Protein AF-0000000067797947 (afdb_homodimer)

Radius of gyration: 22.45 Å; Cα contacts (8 Å, |Δi|>4): 1164; chains: 2; bounding box: 56×63×58 Å

InterPro domains:
  IPR006282 Thiamin pyrophosphokinase [TIGR01378] (25-239)
  IPR006282 Thiamin pyrophosphokinase [cd07995] (25-241)
  IPR007371 Thiamin pyrophosphokinase, catalytic domain [PF04263] (38-156)
  IPR007373 Thiamin pyrophosphokinase, thiamin-binding domain [PF04265] (174-237)
  IPR007373 Thiamin pyrophosphokinase, thiamin-binding domain [SM00983] (170-236)
  IPR016966 Thiamin pyrophosphokinase, eukaryotic [PIRSF031057] (11-246)
  IPR036371 Thiamin pyrophosphokinase, thiamin-binding domain superfamily [SSF63862] (163-245)
  IPR036759 Thiamin pyrophosphokinase, catalytic domain superfamily [G3DSA:3.40.50.10240] (21-244)
  IPR036759 Thiamin pyrophosphokinase, catalytic domain superfamily [SSF63999] (16-157)

Organism: Yarrowia lipolytica (strain CLIB 122 / E 150) (NCBI:txid284591)

Solvent-accessible surface area (backbone atoms only — not comparable to full-atom values): 25705 Å² total; per-residue (Å²): 133,78,65,48,79,44,57,86,54,57,49,49,86,77,58,72,78,58,79,32,84,32,24,28,30,36,31,29,70,36,80,67,81,48,63,67,63,47,50,34,44,54,69,40,23,67,40,36,34,20,18,26,27,8,45,48,27,53,53,66,61,35,88,44,67,74,53,39,68,74,63,65,48,61,32,35,26,19,64,52,83,62,36,49,65,69,58,52,51,52,42,46,75,69,70,32,44,73,46,83,41,76,63,81,89,51,52,38,68,53,49,34,52,51,49,46,42,72,76,63,62,48,53,32,35,41,28,42,40,36,47,46,71,43,61,35,55,25,50,48,46,55,36,45,43,49,58,29,52,76,69,73,38,51,52,36,37,22,46,91,35,25,44,32,35,67,44,62,47,72,30,48,30,37,36,47,39,54,68,88,59,28,39,44,43,29,18,52,40,39,57,56,15,72,46,40,35,30,42,42,38,40,70,77,54,41,69,75,34,72,28,21,59,88,76,40,70,50,48,78,35,34,56,73,41,55,43,33,39,40,34,23,76,50,56,32,39,38,30,37,28,45,48,75,72,70,66,75,78,108,133,80,63,47,79,44,59,86,52,58,50,50,86,76,59,71,78,58,80,33,83,32,25,28,30,36,31,28,70,35,81,66,82,50,63,67,62,48,52,33,45,55,68,39,22,67,39,35,35,19,17,26,27,9,45,47,26,53,54,66,60,34,88,44,69,71,54,40,68,75,63,65,47,60,32,35,27,19,64,51,85,62,33,49,66,69,56,52,50,53,43,46,75,69,71,33,45,73,46,84,42,77,63,82,87,52,53,40,66,54,49,35,51,52,48,45,43,71,76,62,62,48,53,32,36,40,30,42,40,36,47,47,71,44,60,35,55,25,49,48,46,55,36,46,44,49,58,30,54,76,69,74,38,52,52,38,36,22,44,91,36,25,43,34,34,65,45,62,46,72,29,47,29,38,35,48,40,52,67,89,59,29,40,46,43,30,18,50,41,39,57,57,15,73,48,42,36,29,42,43,40,42,71,78,56,42,68,75,34,73,28,20,60,88,77,40,73,49,47,77,35,33,56,75,42,56,42,34,40,40,34,22,75,49,56,31,39,38,32,36,28,45,46,76,72,71,67,75,80,108

Nearest PDB structures (foldseek):
  2f17-assembly1_A  TM=8.885E-01  e=1.371E-27  Mus musculus
  3lm8-assembly5_C  TM=8.266E-01  e=1.394E-15  Bacillus subtilis
  3lm8-assembly1_A  TM=8.297E-01  e=3.685E-15  Bacillus subtilis
  3lm8-assembly6_D  TM=7.910E-01  e=1.035E-14  Bacillus subtilis
  2omk-assembly1_A  TM=8.135E-01  e=1.403E-14  Bacteroides thetaiotaomicron VPI-5482

pLDDT: mean 90.97, std 12.45, range [23.19, 98.88]

Secondary structure (DSSP, 8-state):
---EEE-TTTTSTT-TTS-GGGEEEEE-SS----HHHHHHHHHH-SEEEEETTHHHHHHHH--SHHHHHHT--SEEEE-SSSS-HHHHHHHHHTT-EEEE---SSS-HHHHHHHHHHHHH--SEEEEET-SSSSHHHHHHHHHHHHHHHHTT-EEEEE-SSEEEEEPPTTSPEEEE--TTTEEEEEEEE-TTSSEEEEEESBTT--SSEEE-TTS--EEEEEB-SSEEEEE-SS--EEEEEE---GGGG-/---EEE-TTTTSTT-TTS-GGGEEEEE-SS----HHHHHHHHHH-SEEEEETTHHHHHHHH--SHHHHHHT--SEEEE-SSSS-HHHHHHHHHTT-EEEE---SSS-HHHHHHHHHHHHH--SEEEEET-SSSSHHHHHHHHHHHHHHHHTT-EEEEE-SSEEEEEEPTTSPEEEE--TTTEEEEEEEE-TTSSEEEEEESBTT--SSEEE-TTS--EEEEEB-SSEEEEE-SS-EEEEEEE---GGGG-

Structure (mmCIF, N/CA/C/O backbone):
data_AF-0000000067797947-model_v1
#
loop_
_entity.id
_entity.type
_entity.pdbx_description
1 polymer 'Thiamine pyrophosphokinase'
#
loop_
_atom_site.group_PDB
_atom_site.id
_atom_site.type_symbol
_atom_site.label_atom_id
_atom_site.label_alt_id
_atom_site.label_comp_id
_atom_site.label_asym_id
_atom_site.label_entity_id
_atom_site.label_seq_id
_atom_site.pdbx_PDB_ins_code
_atom_site.Cartn_x
_atom_site.Cartn_y
_atom_site.Cartn_z
_atom_site.occupancy
_atom_site.B_iso_or_equiv
_atom_site.auth_seq_id
_atom_site.auth_comp_id
_atom_site.auth_asym_id
_atom_site.auth_atom_id
_atom_site.pdbx_PDB_model_num
ATOM 1 N N . MET A 1 1 ? -27.875 20.859 6.512 1 62.22 1 MET A N 1
ATOM 2 C CA . MET A 1 1 ? -27.359 19.5 6.578 1 62.22 1 MET A CA 1
ATOM 3 C C . MET A 1 1 ? -25.844 19.5 6.801 1 62.22 1 MET A C 1
ATOM 5 O O . MET A 1 1 ? -25.141 20.312 6.223 1 62.22 1 MET A O 1
ATOM 9 N N . THR A 1 2 ? -25.312 18.828 7.863 1 89.94 2 THR A N 1
ATOM 10 C CA . THR A 1 2 ? -23.906 18.844 8.273 1 89.94 2 THR A CA 1
ATOM 11 C C . THR A 1 2 ? -23.062 18 7.336 1 89.94 2 THR A C 1
ATOM 13 O O . THR A 1 2 ? -23.406 16.859 7.039 1 89.94 2 THR A O 1
ATOM 16 N N . TYR A 1 3 ? -22.312 18.625 6.438 1 94 3 TYR A N 1
ATOM 17 C CA . TYR A 1 3 ? -21.391 17.938 5.547 1 94 3 TYR A CA 1
ATOM 18 C C . TYR A 1 3 ? -19.938 18.188 5.945 1 94 3 TYR A C 1
ATOM 20 O O . TYR A 1 3 ? -19.656 19.094 6.738 1 94 3 TYR A O 1
ATOM 28 N N . VAL A 1 4 ? -19.062 17.297 5.566 1 95.06 4 VAL A N 1
ATOM 29 C CA . VAL A 1 4 ? -17.625 17.453 5.746 1 95.06 4 VAL A CA 1
ATOM 30 C C . VAL A 1 4 ? -16.953 17.672 4.391 1 95.06 4 VAL A C 1
ATOM 32 O O . VAL A 1 4 ? -17.297 17.016 3.408 1 95.06 4 VAL A O 1
ATOM 35 N N . THR A 1 5 ? -16.031 18.609 4.316 1 95.5 5 THR A N 1
ATOM 36 C CA . THR A 1 5 ? -15.359 18.906 3.061 1 95.5 5 THR A CA 1
ATOM 37 C C . THR A 1 5 ? -13.883 18.531 3.139 1 95.5 5 THR A C 1
ATOM 39 O O . THR A 1 5 ? -13.227 18.781 4.148 1 95.5 5 THR A O 1
ATOM 42 N N . PHE A 1 6 ? -13.406 17.953 2.1 1 95.56 6 PHE A N 1
ATOM 43 C CA . PHE A 1 6 ? -11.992 17.594 1.953 1 95.56 6 PHE A CA 1
ATOM 44 C C . PHE A 1 6 ? -11.391 18.281 0.735 1 95.56 6 PHE A C 1
ATOM 46 O O . PHE A 1 6 ? -12.039 18.406 -0.306 1 95.56 6 PHE A O 1
ATOM 53 N N . SER A 1 7 ? -10.148 18.734 0.861 1 93.69 7 SER A N 1
ATOM 54 C CA . SER A 1 7 ? -9.406 19.344 -0.24 1 93.69 7 SER A CA 1
ATOM 55 C C . SER A 1 7 ? -8.031 18.719 -0.386 1 93.69 7 SER A C 1
ATOM 57 O O . SER A 1 7 ? -7.012 19.375 -0.156 1 93.69 7 SER A O 1
ATOM 59 N N . PRO A 1 8 ? -7.957 17.484 -0.906 1 94.5 8 PRO A N 1
ATOM 60 C CA . PRO A 1 8 ? -6.691 16.75 -0.942 1 94.5 8 PRO A CA 1
ATOM 61 C C . PRO A 1 8 ? -5.668 17.375 -1.887 1 94.5 8 PRO A C 1
ATOM 63 O O . PRO A 1 8 ? -4.477 17.078 -1.792 1 94.5 8 PRO A O 1
ATOM 66 N N . GLY A 1 9 ? -6.066 18.219 -2.809 1 92.19 9 GLY A N 1
ATOM 67 C CA . GLY A 1 9 ? -5.148 18.844 -3.746 1 92.19 9 GLY A CA 1
ATOM 68 C C . GLY A 1 9 ? -4.742 20.25 -3.338 1 92.19 9 GLY A C 1
ATOM 69 O O . GLY A 1 9 ? -4.043 20.938 -4.082 1 92.19 9 GLY A O 1
ATOM 70 N N . ALA A 1 10 ? -5.152 20.703 -2.139 1 90.06 10 ALA A N 1
ATOM 71 C CA . ALA A 1 10 ? -4.957 22.094 -1.733 1 90.06 10 ALA A CA 1
ATOM 72 C C . ALA A 1 10 ? -3.473 22.438 -1.682 1 90.06 10 ALA A C 1
ATOM 74 O O . ALA A 1 10 ? -3.086 23.578 -1.966 1 90.06 10 ALA A O 1
ATOM 75 N N . PHE A 1 11 ? -2.674 21.453 -1.325 1 91.38 11 PHE A N 1
ATOM 76 C CA . PHE A 1 11 ? -1.252 21.719 -1.17 1 91.38 11 PHE A CA 1
ATOM 77 C C . PHE A 1 11 ? -0.553 21.734 -2.523 1 91.38 11 PHE A C 1
ATOM 79 O O . PHE A 1 11 ? 0.607 22.141 -2.627 1 91.38 11 PHE A O 1
ATOM 86 N N . LEU A 1 12 ? -1.381 21.406 -3.531 1 88.81 12 LEU A N 1
ATOM 87 C CA . LEU A 1 12 ? -0.816 21.359 -4.875 1 88.81 12 LEU A CA 1
ATOM 88 C C . LEU A 1 12 ? -1.004 22.703 -5.586 1 88.81 12 LEU A C 1
ATOM 90 O O . LEU A 1 12 ? -1.979 23.406 -5.336 1 88.81 12 LEU A O 1
ATOM 94 N N . GLY A 1 13 ? -0.282 23.203 -6.578 1 74.62 13 GLY A N 1
ATOM 95 C CA . GLY A 1 13 ? -0.481 24.297 -7.504 1 74.62 13 GLY A CA 1
ATOM 96 C C . GLY A 1 13 ? 0.002 25.625 -6.961 1 74.62 13 GLY A C 1
ATOM 97 O O . GLY A 1 13 ? -0.289 26.688 -7.531 1 74.62 13 GLY A O 1
ATOM 98 N N . GLY A 1 14 ? 0.753 25.609 -5.961 1 64.56 14 GLY A N 1
ATOM 99 C CA . GLY A 1 14 ? 1.419 26.828 -5.551 1 64.56 14 GLY A CA 1
ATOM 100 C C . GLY A 1 14 ? 0.481 27.828 -4.895 1 64.56 14 GLY A C 1
ATOM 101 O O . GLY A 1 14 ? 0.841 29 -4.703 1 64.56 14 GLY A O 1
ATOM 102 N N . ASN A 1 15 ? -0.861 27.484 -4.871 1 55.19 15 ASN A N 1
ATOM 103 C CA . ASN A 1 15 ? -1.745 28.531 -4.355 1 55.19 15 ASN A CA 1
ATOM 104 C C . ASN A 1 15 ? -1.566 28.719 -2.852 1 55.19 15 ASN A C 1
ATOM 106 O O . ASN A 1 15 ? -1.793 27.797 -2.07 1 55.19 15 ASN A O 1
ATOM 110 N N . THR A 1 16 ? -0.69 29.547 -2.521 1 53.03 16 THR A N 1
ATOM 111 C CA . THR A 1 16 ? -0.214 29.953 -1.203 1 53.03 16 THR A CA 1
ATOM 112 C C . THR A 1 16 ? -1.342 30.578 -0.39 1 53.03 16 THR A C 1
ATOM 114 O O . THR A 1 16 ? -1.125 31.031 0.737 1 53.03 16 THR A O 1
ATOM 117 N N . THR A 1 17 ? -2.521 30.797 -0.969 1 48.47 17 THR A N 1
ATOM 118 C CA . THR A 1 17 ? -3.381 31.656 -0.159 1 48.47 17 THR A CA 1
ATOM 119 C C . THR A 1 17 ? -3.994 30.859 0.996 1 48.47 17 THR A C 1
ATOM 121 O O . THR A 1 17 ? -4.734 31.422 1.809 1 48.47 17 THR A O 1
ATOM 124 N N . CYS A 1 18 ? -3.988 29.578 0.844 1 52.72 18 CYS A N 1
ATOM 125 C CA . CYS A 1 18 ? -4.727 28.953 1.933 1 52.72 18 CYS A CA 1
ATOM 126 C C . CYS A 1 18 ? -3.988 29.109 3.256 1 52.72 18 CYS A C 1
ATOM 128 O O . CYS A 1 18 ? -2.764 29.234 3.275 1 52.72 18 CYS A O 1
ATOM 130 N N . ASP A 1 19 ? -4.762 29.328 4.312 1 54.66 19 ASP A N 1
ATOM 131 C CA . ASP A 1 19 ? -4.332 29.484 5.695 1 54.66 19 ASP A CA 1
ATOM 132 C C . ASP A 1 19 ? -3.369 28.375 6.098 1 54.66 19 ASP A C 1
ATOM 134 O O . ASP A 1 19 ? -3.797 27.312 6.57 1 54.66 19 ASP A O 1
ATOM 138 N N . ARG A 1 20 ? -2.117 28.391 5.484 1 56.34 20 ARG A N 1
ATOM 139 C CA . ARG A 1 20 ? -0.972 27.531 5.77 1 56.34 20 ARG A CA 1
ATOM 140 C C . ARG A 1 20 ? -0.868 27.25 7.262 1 56.34 20 ARG A C 1
ATOM 142 O O . ARG A 1 20 ? -0.382 26.188 7.66 1 56.34 20 ARG A O 1
ATOM 149 N N . LYS A 1 21 ? -1.389 28.266 8.031 1 58.09 21 LYS A N 1
ATOM 150 C CA . LYS A 1 21 ? -1.033 28.359 9.445 1 58.09 21 LYS A CA 1
ATOM 151 C C . LYS A 1 21 ? -1.571 27.156 10.219 1 58.09 21 LYS A C 1
ATOM 153 O O . LYS A 1 21 ? -1.049 26.812 11.281 1 58.09 21 LYS A O 1
ATOM 158 N N . GLN A 1 22 ? -2.248 26.172 9.359 1 81 22 GLN A N 1
ATOM 159 C CA . GLN A 1 22 ? -2.764 25.203 10.32 1 81 22 GLN A CA 1
ATOM 160 C C . GLN A 1 22 ? -2.52 23.781 9.852 1 81 22 GLN A C 1
ATOM 162 O O . GLN A 1 22 ? -3.17 22.844 10.32 1 81 22 GLN A O 1
ATOM 167 N N . HIS A 1 23 ? -1.394 23.688 9.008 1 89.5 23 HIS A N 1
ATOM 168 C CA . HIS A 1 23 ? -1.127 22.328 8.539 1 89.5 23 HIS A CA 1
ATOM 169 C C . HIS A 1 23 ? 0.275 21.875 8.93 1 89.5 23 HIS A C 1
ATOM 171 O O . HIS A 1 23 ? 1.198 22.688 9.008 1 89.5 23 HIS A O 1
ATOM 177 N N . GLY A 1 24 ? 0.376 20.641 9.281 1 94.25 24 GLY A N 1
ATOM 178 C CA . GLY A 1 24 ? 1.655 20 9.555 1 94.25 24 GLY A CA 1
ATOM 179 C C . GLY A 1 24 ? 2.047 18.984 8.516 1 94.25 24 GLY A C 1
ATOM 180 O O . GLY A 1 24 ? 1.183 18.344 7.906 1 94.25 24 GLY A O 1
ATOM 181 N N . LEU A 1 25 ? 3.35 18.891 8.312 1 96.44 25 LEU A N 1
ATOM 182 C CA . LEU A 1 25 ? 3.926 17.844 7.461 1 96.44 25 LEU A CA 1
ATOM 183 C C . LEU A 1 25 ? 4.695 16.828 8.289 1 96.44 25 LEU A C 1
ATOM 185 O O . LEU A 1 25 ? 5.543 17.203 9.109 1 96.44 25 LEU A O 1
ATOM 189 N N . VAL A 1 26 ? 4.34 15.633 8.148 1 96.88 26 VAL A N 1
ATOM 190 C CA . VAL A 1 26 ? 5.102 14.562 8.781 1 96.88 26 VAL A CA 1
ATOM 191 C C . VAL A 1 26 ? 5.859 13.766 7.719 1 96.88 26 VAL A C 1
ATOM 193 O O . VAL A 1 26 ? 5.273 13.32 6.73 1 96.88 26 VAL A O 1
ATOM 196 N N . LEU A 1 27 ? 7.164 13.641 7.902 1 97.56 27 LEU A N 1
ATOM 197 C CA . LEU A 1 27 ? 7.996 12.82 7.031 1 97.56 27 LEU A CA 1
ATOM 198 C C . LEU A 1 27 ? 8.312 11.484 7.688 1 97.56 27 LEU A C 1
ATOM 200 O O . LEU A 1 27 ? 8.922 11.438 8.758 1 97.56 27 LEU A O 1
ATOM 204 N N . LEU A 1 28 ? 7.887 10.445 7.07 1 96 28 LEU A N 1
ATOM 205 C CA . LEU A 1 28 ? 8.195 9.102 7.547 1 96 28 LEU A CA 1
ATOM 206 C C . LEU A 1 28 ? 9.414 8.539 6.828 1 96 28 LEU A C 1
ATOM 208 O O . LEU A 1 28 ? 10.062 9.234 6.047 1 96 28 LEU A O 1
ATOM 212 N N . ASN A 1 29 ? 9.766 7.273 7.172 1 92.62 29 ASN A N 1
ATOM 213 C CA . ASN A 1 29 ? 11.055 6.715 6.762 1 92.62 29 ASN A CA 1
ATOM 214 C C . ASN A 1 29 ? 10.961 6.039 5.398 1 92.62 29 ASN A C 1
ATOM 216 O O . ASN A 1 29 ? 11.297 4.863 5.258 1 92.62 29 ASN A O 1
ATOM 220 N N . GLN A 1 30 ? 10.57 6.758 4.449 1 90.75 30 GLN A N 1
ATOM 221 C CA . GLN A 1 30 ? 10.578 6.344 3.051 1 90.75 30 GLN A CA 1
ATOM 222 C C . GLN A 1 30 ? 11.305 7.363 2.18 1 90.75 30 GLN A C 1
ATOM 224 O O . GLN A 1 30 ? 11.188 8.57 2.396 1 90.75 30 GLN A O 1
ATOM 229 N N . PRO A 1 31 ? 12.023 6.863 1.173 1 90.69 31 PRO A N 1
ATOM 230 C CA . PRO A 1 31 ? 12.758 7.793 0.312 1 90.69 31 PRO A CA 1
ATOM 231 C C . PRO A 1 31 ? 11.859 8.844 -0.332 1 90.69 31 PRO A C 1
ATOM 233 O O . PRO A 1 31 ? 10.734 8.531 -0.729 1 90.69 31 PRO A O 1
ATOM 236 N N . ILE A 1 32 ? 12.367 10.039 -0.386 1 94.38 32 ILE A N 1
ATOM 237 C CA . ILE A 1 32 ? 11.703 11.117 -1.109 1 94.38 32 ILE A CA 1
ATOM 238 C C . ILE A 1 32 ? 12.133 11.102 -2.574 1 94.38 32 ILE A C 1
ATOM 240 O O . ILE A 1 32 ? 13.234 11.523 -2.906 1 94.38 32 ILE A O 1
ATOM 244 N N . THR A 1 33 ? 11.211 10.664 -3.43 1 90.44 33 THR A N 1
ATOM 245 C CA . THR A 1 33 ? 11.594 10.445 -4.82 1 90.44 33 THR A CA 1
ATOM 246 C C . THR A 1 33 ? 10.969 11.508 -5.723 1 90.44 33 THR A C 1
ATOM 248 O O . THR A 1 33 ? 11.461 11.75 -6.832 1 90.44 33 THR A O 1
ATOM 251 N N . ASN A 1 34 ? 9.969 12.133 -5.352 1 93.19 34 ASN A N 1
ATOM 252 C CA . ASN A 1 34 ? 9.336 13.227 -6.074 1 93.19 34 ASN A CA 1
ATOM 253 C C . ASN A 1 34 ? 9.57 14.57 -5.383 1 93.19 34 ASN A C 1
ATOM 255 O O . ASN A 1 34 ? 8.773 14.992 -4.543 1 93.19 34 ASN A O 1
ATOM 259 N N . MET A 1 35 ? 10.57 15.203 -5.824 1 94.44 35 MET A N 1
ATOM 260 C CA . MET A 1 35 ? 11.016 16.422 -5.156 1 94.44 35 MET A CA 1
ATOM 261 C C . MET A 1 35 ? 10 17.547 -5.336 1 94.44 35 MET A C 1
ATOM 263 O O . MET A 1 35 ? 9.836 18.391 -4.449 1 94.44 35 MET A O 1
ATOM 267 N N . GLU A 1 36 ? 9.344 17.547 -6.441 1 92.81 36 GLU A N 1
ATOM 268 C CA . GLU A 1 36 ? 8.328 18.578 -6.668 1 92.81 36 GLU A CA 1
ATOM 269 C C . GLU A 1 36 ? 7.172 18.438 -5.68 1 92.81 36 GLU A C 1
ATOM 271 O O . GLU A 1 36 ? 6.75 19.422 -5.074 1 92.81 36 GLU A O 1
ATOM 276 N N . LEU A 1 37 ? 6.711 17.281 -5.555 1 93.56 37 LEU A N 1
ATOM 277 C CA . LEU A 1 37 ? 5.641 17 -4.602 1 93.56 37 LEU A CA 1
ATOM 278 C C . LEU A 1 37 ? 6.078 17.359 -3.182 1 93.56 37 LEU A C 1
ATOM 280 O O . LEU A 1 37 ? 5.324 17.969 -2.43 1 93.56 37 LEU A O 1
ATOM 284 N N . PHE A 1 38 ? 7.293 16.984 -2.898 1 95.88 38 PHE A N 1
ATOM 285 C CA . PHE A 1 38 ? 7.863 17.266 -1.588 1 95.88 38 PHE A CA 1
ATOM 286 C C . PHE A 1 38 ? 7.895 18.766 -1.322 1 95.88 38 PHE A C 1
ATOM 288 O O . PHE A 1 38 ? 7.438 19.234 -0.273 1 95.88 38 PHE A O 1
ATOM 295 N N . LYS A 1 39 ? 8.375 19.5 -2.227 1 94.94 39 LYS A N 1
ATOM 296 C CA . LYS A 1 39 ? 8.523 20.938 -2.053 1 94.94 39 LYS A CA 1
ATOM 297 C C . LYS A 1 39 ? 7.172 21.625 -1.893 1 94.94 39 LYS A C 1
ATOM 299 O O . LYS A 1 39 ? 7.031 22.547 -1.099 1 94.94 39 LYS A O 1
ATOM 304 N N . GLN A 1 40 ? 6.211 21.172 -2.592 1 93.62 40 GLN A N 1
ATOM 305 C CA . GLN A 1 40 ? 4.871 21.734 -2.48 1 93.62 40 GLN A CA 1
ATOM 306 C C . GLN A 1 40 ? 4.27 21.453 -1.104 1 93.62 40 GLN A C 1
ATOM 308 O O . GLN A 1 40 ? 3.684 22.344 -0.486 1 93.62 40 GLN A O 1
ATOM 313 N N . ALA A 1 41 ? 4.438 20.281 -0.611 1 94.69 41 ALA A N 1
ATOM 314 C CA . ALA A 1 41 ? 3.949 19.938 0.719 1 94.69 41 ALA A CA 1
ATOM 315 C C . ALA A 1 41 ? 4.676 20.734 1.799 1 94.69 41 ALA A C 1
ATOM 317 O O . ALA A 1 41 ? 4.047 21.25 2.725 1 94.69 41 ALA A O 1
ATOM 318 N N . TRP A 1 42 ? 5.949 20.828 1.593 1 95.25 42 TRP A N 1
ATOM 319 C CA . TRP A 1 42 ? 6.785 21.547 2.543 1 95.25 42 TRP A CA 1
ATOM 320 C C . TRP A 1 42 ? 6.359 23 2.646 1 95.25 42 TRP A C 1
ATOM 322 O O . TRP A 1 42 ? 6.238 23.547 3.748 1 95.25 42 TRP A O 1
ATOM 332 N N . THR A 1 43 ? 6.16 23.594 1.521 1 93.25 43 THR A N 1
ATOM 333 C CA . THR A 1 43 ? 5.809 25 1.464 1 93.25 43 THR A CA 1
ATOM 334 C C . THR A 1 43 ? 4.406 25.234 2.01 1 93.25 43 THR A C 1
ATOM 336 O O . THR A 1 43 ? 4.145 26.25 2.66 1 93.25 43 THR A O 1
ATOM 339 N N . PHE A 1 44 ? 3.553 24.312 1.818 1 92 44 PHE A N 1
ATOM 340 C CA . PHE A 1 44 ? 2.156 24.422 2.223 1 92 44 PHE A CA 1
ATOM 341 C C . PHE A 1 44 ? 2.02 24.312 3.736 1 92 44 PHE A C 1
ATOM 343 O O . PHE A 1 44 ? 1.148 24.953 4.332 1 92 44 PHE A O 1
ATOM 350 N N . CYS A 1 45 ? 2.869 23.578 4.363 1 93.19 45 CYS A N 1
ATOM 351 C CA . CYS A 1 45 ? 2.738 23.297 5.789 1 93.19 45 CYS A CA 1
ATOM 352 C C . CYS A 1 45 ? 3.594 24.25 6.617 1 93.19 45 CYS A C 1
ATOM 354 O O . CYS A 1 45 ? 4.73 24.547 6.25 1 93.19 45 CYS A O 1
ATOM 356 N N . GLU A 1 46 ? 3.053 24.672 7.68 1 91.44 46 GLU A N 1
ATOM 357 C CA . GLU A 1 46 ? 3.764 25.578 8.57 1 91.44 46 GLU A CA 1
ATOM 358 C C . GLU A 1 46 ? 4.73 24.828 9.477 1 91.44 46 GLU A C 1
ATOM 360 O O . GLU A 1 46 ? 5.785 25.344 9.844 1 91.44 46 GLU A O 1
ATOM 365 N N . ARG A 1 47 ? 4.332 23.672 9.805 1 93.81 47 ARG A N 1
ATOM 366 C CA . ARG A 1 47 ? 5.148 22.875 10.703 1 93.81 47 ARG A CA 1
ATOM 367 C C . ARG A 1 47 ? 5.582 21.578 10.031 1 93.81 47 ARG A C 1
ATOM 369 O O . ARG A 1 47 ? 4.781 20.922 9.367 1 93.81 47 ARG A O 1
ATOM 376 N N . ARG A 1 48 ? 6.859 21.328 10.188 1 96.25 48 ARG A N 1
ATOM 377 C CA . ARG A 1 48 ? 7.445 20.141 9.57 1 96.25 48 ARG A CA 1
ATOM 378 C C . ARG A 1 48 ? 8.055 19.234 10.625 1 96.25 48 ARG A C 1
ATOM 380 O O . ARG A 1 48 ? 8.922 19.656 11.398 1 96.25 48 ARG A O 1
ATOM 387 N N . ILE A 1 49 ? 7.613 17.984 10.633 1 96.81 49 ILE A N 1
ATOM 388 C CA . ILE A 1 49 ? 8.023 17.016 11.641 1 96.81 49 ILE A CA 1
ATOM 389 C C . ILE A 1 49 ? 8.617 15.781 10.961 1 96.81 49 ILE A C 1
ATOM 391 O O . ILE A 1 49 ? 8.008 15.203 10.055 1 96.81 49 ILE A O 1
ATOM 395 N N . CYS A 1 50 ? 9.797 15.367 11.375 1 97.81 50 CYS A N 1
ATOM 396 C CA . CYS A 1 50 ? 10.383 14.109 10.922 1 97.81 50 CYS A CA 1
ATOM 397 C C . CYS A 1 50 ? 10.203 13.016 11.969 1 97.81 50 CYS A C 1
ATOM 399 O O . CYS A 1 50 ? 10.555 13.203 13.133 1 97.81 50 CYS A O 1
ATOM 401 N N . ALA A 1 51 ? 9.688 11.938 11.539 1 96.44 51 ALA A N 1
ATOM 402 C CA . ALA A 1 51 ? 9.547 10.766 12.406 1 96.44 51 ALA A CA 1
ATOM 403 C C . ALA A 1 51 ? 10.75 9.844 12.273 1 96.44 51 ALA A C 1
ATOM 405 O O . ALA A 1 51 ? 10.82 9.031 11.344 1 96.44 51 ALA A O 1
ATOM 406 N N . ASP A 1 52 ? 11.648 9.953 13.203 1 95.06 52 ASP A N 1
ATOM 407 C CA . ASP A 1 52 ? 12.828 9.094 13.312 1 95.06 52 ASP A CA 1
ATOM 408 C C . ASP A 1 52 ? 13.594 9.055 11.992 1 95.06 52 ASP A C 1
ATOM 410 O O . ASP A 1 52 ? 14.125 10.078 11.539 1 95.06 52 ASP A O 1
ATOM 414 N N . GLY A 1 53 ? 13.531 7.93 11.289 1 94.62 53 GLY A N 1
ATOM 415 C CA . GLY A 1 53 ? 14.25 7.781 10.039 1 94.62 53 GLY A CA 1
ATOM 416 C C . GLY A 1 53 ? 13.781 8.742 8.961 1 94.62 53 GLY A C 1
ATOM 417 O O . GLY A 1 53 ? 14.461 8.93 7.949 1 94.62 53 GLY A O 1
ATOM 418 N N . GLY A 1 54 ? 12.695 9.359 9.203 1 96.81 54 GLY A N 1
ATOM 419 C CA . GLY A 1 54 ? 12.258 10.398 8.289 1 96.81 54 GLY A CA 1
ATOM 420 C C . GLY A 1 54 ? 13.273 11.516 8.125 1 96.81 54 GLY A C 1
ATOM 421 O O . GLY A 1 54 ? 13.367 12.125 7.055 1 96.81 54 GLY A O 1
ATOM 422 N N . ALA A 1 55 ? 14.031 11.711 9.125 1 97.69 55 ALA A N 1
ATOM 423 C CA . ALA A 1 55 ? 15.078 12.727 9.078 1 97.69 55 ALA A CA 1
ATOM 424 C C . ALA A 1 55 ? 16.203 12.305 8.133 1 97.69 55 ALA A C 1
ATOM 426 O O . ALA A 1 55 ? 16.797 13.141 7.445 1 97.69 55 ALA A O 1
ATOM 427 N N . ASN A 1 56 ? 16.531 11.031 8.164 1 97.44 56 ASN A N 1
ATOM 428 C CA . ASN A 1 56 ? 17.5 10.516 7.207 1 97.44 56 ASN A CA 1
ATOM 429 C C . ASN A 1 56 ? 17.062 10.773 5.77 1 97.44 56 ASN A C 1
ATOM 431 O O . ASN A 1 56 ? 17.875 11.188 4.934 1 97.44 56 ASN A O 1
ATOM 435 N N . ARG A 1 57 ? 15.844 10.523 5.566 1 96.62 57 ARG A N 1
ATOM 436 C CA . ARG A 1 57 ? 15.297 10.664 4.223 1 96.62 57 ARG A CA 1
ATOM 437 C C . ARG A 1 57 ? 15.336 12.117 3.76 1 96.62 57 ARG A C 1
ATOM 439 O O . ARG A 1 57 ? 15.695 12.398 2.613 1 96.62 57 ARG A O 1
ATOM 446 N N . LEU A 1 58 ? 14.984 12.992 4.648 1 98.12 58 LEU A N 1
ATOM 447 C CA . LEU A 1 58 ? 15.062 14.414 4.34 1 98.12 58 LEU A CA 1
ATOM 448 C C . LEU A 1 58 ? 16.5 14.828 4.039 1 98.12 58 LEU A C 1
ATOM 450 O O . LEU A 1 58 ? 16.766 15.469 3.021 1 98.12 58 LEU A O 1
ATOM 454 N N . PHE A 1 59 ? 17.359 14.422 4.855 1 98 59 PHE A N 1
ATOM 455 C CA . PHE A 1 59 ? 18.781 14.734 4.727 1 98 59 PHE A CA 1
ATOM 456 C C . PHE A 1 59 ? 19.328 14.242 3.387 1 98 59 PHE A C 1
ATOM 458 O O . PHE A 1 59 ? 20 14.984 2.678 1 98 59 PHE A O 1
ATOM 465 N N . ASP A 1 60 ? 18.969 13.023 3.061 1 96.94 60 ASP A N 1
ATOM 466 C CA . ASP A 1 60 ? 19.5 12.375 1.868 1 96.94 60 ASP A CA 1
ATOM 467 C C . ASP A 1 60 ? 18.891 12.961 0.6 1 96.94 60 ASP A C 1
ATOM 469 O O . ASP A 1 60 ? 19.516 12.961 -0.459 1 96.94 60 ASP A O 1
ATOM 473 N N . ALA A 1 61 ? 17.703 13.383 0.722 1 96.25 61 ALA A N 1
ATOM 474 C CA . ALA A 1 61 ? 17.016 13.938 -0.44 1 96.25 61 ALA A CA 1
ATOM 475 C C . ALA A 1 61 ? 17.609 15.281 -0.85 1 96.25 61 ALA A C 1
ATOM 477 O O . ALA A 1 61 ? 17.516 15.68 -2.012 1 96.25 61 ALA A O 1
ATOM 478 N N . LEU A 1 62 ? 18.156 15.906 0.143 1 95.25 62 LEU A N 1
ATOM 479 C CA . LEU A 1 62 ? 18.766 17.219 -0.082 1 95.25 62 LEU A CA 1
ATOM 480 C C . LEU A 1 62 ? 20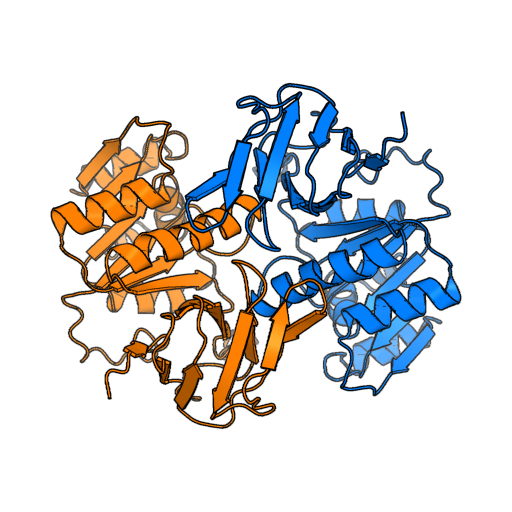.266 17.078 -0.307 1 95.25 62 LEU A C 1
ATOM 482 O O . LEU A 1 62 ? 21 16.656 0.592 1 95.25 62 LEU A O 1
ATOM 486 N N . LYS A 1 63 ? 20.875 17.391 -1.356 1 90.25 63 LYS A N 1
ATOM 487 C CA . LYS A 1 63 ? 22.188 17.016 -1.845 1 90.25 63 LYS A CA 1
ATOM 488 C C . LYS A 1 63 ? 23.281 17.906 -1.253 1 90.25 63 LYS A C 1
ATOM 490 O O . LYS A 1 63 ? 24.438 17.5 -1.134 1 90.25 63 LYS A O 1
ATOM 495 N N . THR A 1 64 ? 22.906 19.172 -0.882 1 94.75 64 THR A N 1
ATOM 496 C CA . THR A 1 64 ? 23.922 20.094 -0.37 1 94.75 64 THR A CA 1
ATOM 497 C C . THR A 1 64 ? 23.484 20.656 0.979 1 94.75 64 THR A C 1
ATOM 499 O O . THR A 1 64 ? 22.297 20.703 1.294 1 94.75 64 THR A O 1
ATOM 502 N N . ASP A 1 65 ? 24.453 21.156 1.678 1 93.81 65 ASP A N 1
ATOM 503 C CA . ASP A 1 65 ? 24.156 21.781 2.967 1 93.81 65 ASP A CA 1
ATOM 504 C C . ASP A 1 65 ? 23.328 23.047 2.793 1 93.81 65 ASP A C 1
ATOM 506 O O . ASP A 1 65 ? 22.469 23.344 3.627 1 93.81 65 ASP A O 1
ATOM 510 N N . GLU A 1 66 ? 23.609 23.734 1.808 1 94.94 66 GLU A N 1
ATOM 511 C CA . GLU A 1 66 ? 22.828 24.938 1.519 1 94.94 66 GLU A CA 1
ATOM 512 C C . GLU A 1 66 ? 21.359 24.594 1.324 1 94.94 66 GLU A C 1
ATOM 514 O O . GLU A 1 66 ? 20.484 25.297 1.843 1 94.94 66 GLU A O 1
ATOM 519 N N . GLU A 1 67 ? 21.109 23.547 0.637 1 95.56 67 GLU A N 1
ATOM 520 C CA . GLU A 1 67 ? 19.75 23.094 0.43 1 95.56 67 GLU A CA 1
ATOM 521 C C . GLU A 1 67 ? 19.125 22.594 1.735 1 95.56 67 GLU A C 1
ATOM 523 O O . GLU A 1 67 ? 17.953 22.891 2.021 1 95.56 67 GLU A O 1
ATOM 528 N N . ARG A 1 68 ? 19.938 21.859 2.426 1 97 68 ARG A N 1
ATOM 529 C CA . ARG A 1 68 ? 19.453 21.328 3.691 1 97 68 ARG A CA 1
ATOM 530 C C . ARG A 1 68 ? 19.062 22.453 4.645 1 97 68 ARG A C 1
ATOM 532 O O . ARG A 1 68 ? 18.078 22.328 5.383 1 97 68 ARG A O 1
ATOM 539 N N . LEU A 1 69 ? 19.781 23.547 4.598 1 96.62 69 LEU A N 1
ATOM 540 C CA . LEU A 1 69 ? 19.516 24.672 5.484 1 96.62 69 LEU A CA 1
ATOM 541 C C . LEU A 1 69 ? 18.188 25.344 5.117 1 96.62 69 LEU A C 1
ATOM 543 O O . LEU A 1 69 ? 17.562 26 5.961 1 96.62 69 LEU A O 1
ATOM 547 N N . ARG A 1 70 ? 17.734 25.141 3.947 1 95.88 70 ARG A N 1
ATOM 548 C CA . ARG A 1 70 ? 16.484 25.719 3.488 1 95.88 70 ARG A CA 1
ATOM 549 C C . ARG A 1 70 ? 15.297 24.844 3.889 1 95.88 70 ARG A C 1
ATOM 551 O O . ARG A 1 70 ? 14.148 25.297 3.852 1 95.88 70 ARG A O 1
ATOM 558 N N . PHE A 1 71 ? 15.555 23.641 4.297 1 97.62 71 PHE A N 1
ATOM 559 C CA . PHE A 1 71 ? 14.5 22.688 4.621 1 97.62 71 PHE A CA 1
ATOM 560 C C . PHE A 1 71 ? 14.719 22.078 6 1 97.62 71 PHE A C 1
ATOM 562 O O . PHE A 1 71 ? 14.641 20.859 6.164 1 97.62 71 PHE A O 1
ATOM 569 N N . LEU A 1 72 ? 14.977 22.969 6.93 1 98.06 72 LEU A N 1
ATOM 570 C CA . LEU A 1 72 ? 15.094 22.484 8.297 1 98.06 72 LEU A CA 1
ATOM 571 C C . LEU A 1 72 ? 13.734 22.125 8.875 1 98.06 72 LEU A C 1
ATOM 573 O O . LEU A 1 72 ? 12.805 22.938 8.844 1 98.06 72 LEU A O 1
ATOM 577 N N . PRO A 1 73 ? 13.617 20.938 9.352 1 98.19 73 PRO A N 1
ATOM 578 C CA . PRO A 1 73 ? 12.359 20.625 10.047 1 98.19 73 PRO A CA 1
ATOM 579 C C . PRO A 1 73 ? 12.242 21.344 11.383 1 98.19 73 PRO A C 1
ATOM 581 O O . PRO A 1 73 ? 13.242 21.812 11.93 1 98.19 73 PRO A O 1
ATOM 584 N N . ASP A 1 74 ? 10.992 21.422 11.859 1 96.31 74 ASP A N 1
ATOM 585 C CA . ASP A 1 74 ? 10.758 22.047 13.156 1 96.31 74 ASP A CA 1
ATOM 586 C C . ASP A 1 74 ? 11.117 21.078 14.297 1 96.31 74 ASP A C 1
ATOM 588 O O . ASP A 1 74 ? 11.57 21.516 15.359 1 96.31 74 ASP A O 1
ATOM 592 N N . VAL A 1 75 ? 10.898 19.781 14.039 1 96.44 75 VAL A N 1
ATOM 593 C CA . VAL A 1 75 ? 11.156 18.797 15.094 1 96.44 75 VAL A CA 1
ATOM 594 C C . VAL A 1 75 ? 11.445 17.438 14.469 1 96.44 75 VAL A C 1
ATOM 596 O O . VAL A 1 75 ? 10.891 17.094 13.422 1 96.44 75 VAL A O 1
ATOM 599 N N . ILE A 1 76 ? 12.328 16.703 15.047 1 97.5 76 ILE A N 1
ATOM 600 C CA . ILE A 1 76 ? 12.578 15.289 14.812 1 97.5 76 ILE A CA 1
ATOM 601 C C . ILE A 1 76 ? 12.242 14.492 16.062 1 97.5 76 ILE A C 1
ATOM 603 O O . ILE A 1 76 ? 12.664 14.844 17.172 1 97.5 76 ILE A O 1
ATOM 607 N N . VAL A 1 77 ? 11.43 13.438 15.914 1 97.12 77 VAL A N 1
ATOM 608 C CA . VAL A 1 77 ? 11.023 12.688 17.094 1 97.12 77 VAL A CA 1
ATOM 609 C C . VAL A 1 77 ? 11.055 11.188 16.781 1 97.12 77 VAL A C 1
ATOM 611 O O . VAL A 1 77 ? 10.797 10.773 15.656 1 97.12 77 VAL A O 1
ATOM 614 N N . GLY A 1 78 ? 11.32 10.344 17.719 1 94.69 78 GLY A N 1
ATOM 615 C CA . GLY A 1 78 ? 11.297 8.891 17.594 1 94.69 78 GLY A CA 1
ATOM 616 C C . GLY A 1 78 ? 12.148 8.195 18.641 1 94.69 78 GLY A C 1
ATOM 617 O O . GLY A 1 78 ? 12.531 8.812 19.641 1 94.69 78 GLY A O 1
ATOM 618 N N . ASP A 1 79 ? 12.406 6.953 18.469 1 91.19 79 ASP A N 1
ATOM 619 C CA . ASP A 1 79 ? 13.266 6.215 19.391 1 91.19 79 ASP A CA 1
ATOM 620 C C . ASP A 1 79 ? 14.688 6.098 18.844 1 91.19 79 ASP A C 1
ATOM 622 O O . ASP A 1 79 ? 15.523 5.398 19.406 1 91.19 79 ASP A O 1
ATOM 626 N N . PHE A 1 80 ? 14.992 6.637 17.75 1 91.19 80 PHE A N 1
ATOM 627 C CA . PHE A 1 80 ? 16.281 6.867 17.125 1 91.19 80 PHE A CA 1
ATOM 628 C C . PHE A 1 80 ? 16.938 5.547 16.734 1 91.19 80 PHE A C 1
ATOM 630 O O . PHE A 1 80 ? 18.172 5.453 16.672 1 91.19 80 PHE A O 1
ATOM 637 N N . ASP A 1 81 ? 16.141 4.523 16.547 1 86.06 81 ASP A N 1
ATOM 638 C CA . ASP A 1 81 ? 16.719 3.262 16.094 1 86.06 81 ASP A CA 1
ATOM 639 C C . ASP A 1 81 ? 17.031 3.297 14.609 1 86.06 81 A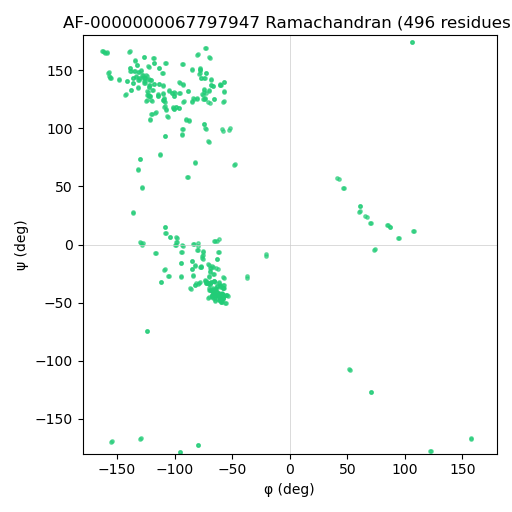SP A C 1
ATOM 641 O O . ASP A 1 81 ? 17.875 2.537 14.125 1 86.06 81 ASP A O 1
ATOM 645 N N . SER A 1 82 ? 16.438 4.188 13.953 1 87.19 82 SER A N 1
ATOM 646 C CA . SER A 1 82 ? 16.656 4.273 12.516 1 87.19 82 SER A CA 1
ATOM 647 C C . SER A 1 82 ? 17.312 5.598 12.141 1 87.19 82 SER A C 1
ATOM 649 O O . SER A 1 82 ? 17.656 5.82 10.969 1 87.19 82 SER A O 1
ATOM 651 N N . LEU A 1 83 ? 17.438 6.453 13.039 1 93.94 83 LEU A N 1
ATOM 652 C CA . LEU A 1 83 ? 18.047 7.75 12.789 1 93.94 83 LEU A CA 1
ATOM 653 C C . LEU A 1 83 ? 19.578 7.652 12.891 1 93.94 83 LEU A C 1
ATOM 655 O O . LEU A 1 83 ? 20.109 7.246 13.922 1 93.94 83 LEU A O 1
ATOM 659 N N . ARG A 1 84 ? 20.266 8.086 11.844 1 95.69 84 ARG A N 1
ATOM 660 C CA . ARG A 1 84 ? 21.719 8.047 11.828 1 95.69 84 ARG A CA 1
ATOM 661 C C . ARG A 1 84 ? 22.312 9.133 12.727 1 95.69 84 ARG A C 1
ATOM 663 O O . ARG A 1 84 ? 21.828 10.273 12.727 1 95.69 84 ARG A O 1
ATOM 670 N N . ASP A 1 85 ? 23.359 8.773 13.344 1 96.56 85 ASP A N 1
ATOM 671 C CA . ASP A 1 85 ? 23.984 9.68 14.312 1 96.56 85 ASP A CA 1
ATOM 672 C C . ASP A 1 85 ? 24.469 10.953 13.633 1 96.56 85 ASP A C 1
ATOM 674 O O . ASP A 1 85 ? 24.297 12.055 14.172 1 96.56 85 ASP A O 1
ATOM 678 N N . ASN A 1 86 ? 25.062 10.789 12.57 1 97.12 86 ASN A N 1
ATOM 679 C CA . ASN A 1 86 ? 25.578 11.961 11.867 1 97.12 86 ASN A CA 1
ATOM 680 C C . ASN A 1 86 ? 24.469 12.891 11.422 1 97.12 86 ASN A C 1
ATOM 682 O O . ASN A 1 86 ? 24.625 14.117 11.461 1 97.12 86 ASN A O 1
ATOM 686 N N . VAL A 1 87 ? 23.406 12.352 11.062 1 97.69 87 VAL A N 1
ATOM 687 C CA . VAL A 1 87 ? 22.25 13.125 10.633 1 97.69 87 VAL A CA 1
ATOM 688 C C . VAL A 1 87 ? 21.625 13.844 11.836 1 97.69 87 VAL A C 1
ATOM 690 O O . VAL A 1 87 ? 21.328 15.031 11.766 1 97.69 87 VAL A O 1
ATOM 693 N N . ARG A 1 88 ? 21.469 13.133 12.906 1 97.88 88 ARG A N 1
ATOM 694 C CA . ARG A 1 88 ? 20.953 13.711 14.133 1 97.88 88 ARG A CA 1
ATOM 695 C C . ARG A 1 88 ? 21.781 14.906 14.578 1 97.88 88 ARG A C 1
ATOM 697 O O . ARG A 1 88 ? 21.25 15.984 14.836 1 97.88 88 ARG A O 1
ATOM 704 N N . GLN A 1 89 ? 23.062 14.695 14.617 1 97.62 89 GLN A N 1
ATOM 705 C CA . GLN A 1 89 ? 23.984 15.734 15.062 1 97.62 89 GLN A CA 1
ATOM 706 C C . GLN A 1 89 ? 23.906 16.953 14.148 1 97.62 89 GLN A C 1
ATOM 708 O O . GLN A 1 89 ? 23.938 18.094 14.625 1 97.62 89 GLN A O 1
ATOM 713 N N . TRP A 1 90 ? 23.844 16.672 12.891 1 97.56 90 TRP A N 1
ATOM 714 C CA . TRP A 1 90 ? 23.797 17.766 11.938 1 97.56 90 TRP A CA 1
ATOM 715 C C . TRP A 1 90 ? 22.578 18.656 12.195 1 97.56 90 TRP A C 1
ATOM 717 O O . TRP A 1 90 ? 22.688 19.875 12.25 1 97.56 90 TRP A O 1
ATOM 727 N N . TYR A 1 91 ? 21.438 18.094 12.352 1 97.94 91 TYR A N 1
ATOM 728 C CA . TYR A 1 91 ? 20.203 18.844 12.562 1 97.94 91 TYR A CA 1
ATOM 729 C C . TYR A 1 91 ? 20.234 19.562 13.906 1 97.94 91 TYR A C 1
ATOM 731 O O . TYR A 1 91 ? 19.797 20.719 14.016 1 97.94 91 TYR A O 1
ATOM 739 N N . GLU A 1 92 ? 20.766 18.938 14.93 1 97.75 92 GLU A N 1
ATOM 740 C CA . GLU A 1 92 ? 20.906 19.562 16.234 1 97.75 92 GLU A CA 1
ATOM 741 C C . GLU A 1 92 ? 21.812 20.797 16.156 1 97.75 92 GLU A C 1
ATOM 743 O O . GLU A 1 92 ? 21.5 21.844 16.734 1 97.75 92 GLU A O 1
ATOM 748 N N . ASP A 1 93 ? 22.844 20.641 15.453 1 97.75 93 ASP A N 1
ATOM 749 C CA . ASP A 1 93 ? 23.812 21.719 15.305 1 97.75 93 ASP A CA 1
ATOM 750 C C . ASP A 1 93 ? 23.188 22.922 14.594 1 97.75 93 ASP A C 1
ATOM 752 O O . ASP A 1 93 ? 23.688 24.047 14.711 1 97.75 93 ASP A O 1
ATOM 756 N N . HIS A 1 94 ? 22.188 2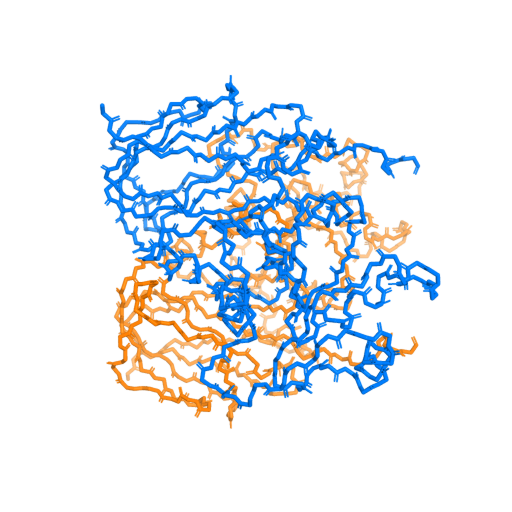2.703 13.938 1 97.88 94 HIS A N 1
ATOM 757 C CA . HIS A 1 94 ? 21.562 23.781 13.195 1 97.88 94 HIS A CA 1
ATOM 758 C C . HIS A 1 94 ? 20.234 24.203 13.828 1 97.88 94 HIS A C 1
ATOM 760 O O . HIS A 1 94 ? 19.359 24.75 13.148 1 97.88 94 HIS A O 1
ATOM 766 N N . GLY A 1 95 ? 20 23.781 15.062 1 97 95 GLY A N 1
ATOM 767 C CA . GLY A 1 95 ? 18.938 24.359 15.875 1 97 95 GLY A CA 1
ATOM 768 C C . GLY A 1 95 ? 17.641 23.594 15.805 1 97 95 GLY A C 1
ATOM 769 O O . GLY A 1 95 ? 16.625 24.031 16.344 1 97 95 GLY A O 1
ATOM 770 N N . VAL A 1 96 ? 17.594 22.453 15.148 1 97.5 96 VAL A N 1
ATOM 771 C CA . VAL A 1 96 ? 16.375 21.641 15.062 1 97.5 96 VAL A CA 1
ATOM 772 C C . VAL A 1 96 ? 16.125 20.938 16.391 1 97.5 96 VAL A C 1
ATOM 774 O O . VAL A 1 96 ? 17.062 20.406 17 1 97.5 96 VAL A O 1
ATOM 777 N N . LEU A 1 97 ? 14.875 20.984 16.859 1 96.75 97 LEU A N 1
ATOM 778 C CA . LEU A 1 97 ? 14.5 20.25 18.062 1 96.75 97 LEU A CA 1
ATOM 779 C C . LEU A 1 97 ? 14.484 18.75 17.781 1 96.75 97 LEU A C 1
ATOM 781 O O . LEU A 1 97 ? 13.781 18.281 16.891 1 96.75 97 LEU A O 1
ATOM 785 N N . VAL A 1 98 ? 15.25 18.031 18.531 1 96.75 98 VAL A N 1
ATOM 786 C CA . VAL A 1 98 ? 15.289 16.578 18.422 1 96.75 98 VAL A CA 1
ATOM 787 C C . VAL A 1 98 ? 14.812 15.945 19.719 1 96.75 98 VAL A C 1
ATOM 789 O O . VAL A 1 98 ? 15.453 16.109 20.766 1 96.75 98 VAL A O 1
ATOM 792 N N . LYS A 1 99 ? 13.695 15.289 19.672 1 95.94 99 LYS A N 1
ATOM 793 C CA . LYS A 1 99 ? 13.078 14.695 20.859 1 95.94 99 LYS A CA 1
ATOM 794 C C . LYS A 1 99 ? 13.195 13.18 20.844 1 95.94 99 LYS A C 1
ATOM 796 O O . LYS A 1 99 ? 12.695 12.523 19.922 1 95.94 99 LYS A O 1
ATOM 801 N N . HIS A 1 100 ? 13.781 12.641 21.859 1 94.25 100 HIS A N 1
ATOM 802 C CA . HIS A 1 100 ? 13.922 11.195 22 1 94.25 100 HIS A CA 1
ATOM 803 C C . HIS A 1 100 ? 12.727 10.602 22.75 1 94.25 100 HIS A C 1
ATOM 805 O O . HIS A 1 100 ? 12.547 10.859 23.938 1 94.25 100 HIS A O 1
ATOM 811 N N . ASP A 1 101 ? 11.914 9.93 22.094 1 92.56 101 ASP A N 1
ATOM 812 C CA . ASP A 1 101 ? 10.805 9.188 22.688 1 92.56 101 ASP A CA 1
ATOM 813 C C . ASP A 1 101 ? 11.078 7.688 22.672 1 92.56 101 ASP A C 1
ATOM 815 O O . ASP A 1 101 ? 10.945 7.031 21.641 1 92.56 101 ASP A O 1
ATOM 819 N N . THR A 1 102 ? 11.297 7.027 23.75 1 87.62 102 THR A N 1
ATOM 820 C CA . THR A 1 102 ? 11.805 5.664 23.844 1 87.62 102 THR A CA 1
ATOM 821 C C . THR A 1 102 ? 10.656 4.668 23.938 1 87.62 102 THR A C 1
ATOM 823 O O . THR A 1 102 ? 10.875 3.457 24.016 1 87.62 102 THR A O 1
ATOM 826 N N . SER A 1 103 ? 9.453 5.254 23.922 1 83.75 103 SER A N 1
ATOM 827 C CA . SER A 1 103 ? 8.312 4.34 24.016 1 83.75 103 SER A CA 1
ATOM 828 C C . SER A 1 103 ? 8.344 3.312 22.891 1 83.75 103 SER A C 1
ATOM 830 O O . SER A 1 103 ? 8.531 3.668 21.719 1 83.75 103 SER A O 1
ATOM 832 N N . GLN A 1 104 ? 8.172 2.064 23.234 1 75.06 104 GLN A N 1
ATOM 833 C CA . GLN A 1 104 ? 8.148 1.002 22.234 1 75.06 104 GLN A CA 1
ATOM 834 C C . GLN A 1 104 ? 6.719 0.596 21.891 1 75.06 104 GLN A C 1
ATOM 836 O O . GLN A 1 104 ? 6.496 -0.236 21.016 1 75.06 104 GLN A O 1
ATOM 841 N N . ASP A 1 105 ? 5.789 1.236 22.531 1 76.44 105 ASP A N 1
ATOM 842 C CA . ASP A 1 105 ? 4.387 0.882 22.344 1 76.44 105 ASP A CA 1
ATOM 843 C C . ASP A 1 105 ? 3.736 1.755 21.266 1 76.44 105 ASP A C 1
ATOM 845 O O . ASP A 1 105 ? 2.594 1.514 20.875 1 76.44 105 ASP A O 1
ATOM 849 N N . THR A 1 106 ? 4.496 2.68 20.859 1 81.75 106 THR A N 1
ATOM 850 C CA . THR A 1 106 ? 3.99 3.578 19.828 1 81.75 106 THR A CA 1
ATOM 851 C C . THR A 1 106 ? 4.93 3.602 18.625 1 81.75 106 THR A C 1
ATOM 853 O O . THR A 1 106 ? 6.141 3.438 18.781 1 81.75 106 THR A O 1
ATOM 856 N N . THR A 1 107 ? 4.375 3.732 17.516 1 83 107 THR A N 1
ATOM 857 C CA . THR A 1 107 ? 5.184 3.818 16.312 1 83 107 THR A CA 1
ATOM 858 C C . THR A 1 107 ? 5.742 5.227 16.125 1 83 107 THR A C 1
ATOM 860 O O . THR A 1 107 ? 5.262 6.176 16.75 1 83 107 THR A O 1
ATOM 863 N N . ASP A 1 108 ? 6.703 5.359 15.32 1 87.5 108 ASP A N 1
ATOM 864 C CA . ASP A 1 108 ? 7.281 6.668 15.031 1 87.5 108 ASP A CA 1
ATOM 865 C C . ASP A 1 108 ? 6.238 7.613 14.445 1 87.5 108 ASP A C 1
ATOM 867 O O . ASP A 1 108 ? 6.25 8.812 14.727 1 87.5 108 ASP A O 1
ATOM 871 N N . PHE A 1 109 ? 5.352 7.086 13.648 1 89.94 109 PHE A N 1
ATOM 872 C CA . PHE A 1 109 ? 4.262 7.891 13.109 1 89.94 109 PHE A CA 1
ATOM 873 C C . PHE A 1 109 ? 3.398 8.453 14.227 1 89.94 109 PHE A C 1
ATOM 875 O O . PHE A 1 109 ? 3.104 9.656 14.25 1 89.94 109 PHE A O 1
ATOM 882 N N . MET A 1 110 ? 3.061 7.664 15.164 1 87.5 110 MET A N 1
ATOM 883 C CA . MET A 1 110 ? 2.219 8.078 16.281 1 87.5 110 MET A CA 1
ATOM 884 C C . MET A 1 110 ? 2.93 9.125 17.141 1 87.5 110 MET A C 1
ATOM 886 O O . MET A 1 110 ? 2.318 10.109 17.562 1 87.5 110 MET A O 1
ATOM 890 N N . LYS A 1 111 ? 4.219 8.922 17.359 1 91 111 LYS A N 1
ATOM 891 C CA . LYS A 1 111 ? 5.004 9.875 18.141 1 91 111 LYS A CA 1
ATOM 892 C C . LYS A 1 111 ? 5.031 11.242 17.469 1 91 111 LYS A C 1
ATOM 894 O O . LYS A 1 111 ? 4.883 12.273 18.125 1 91 111 LYS A O 1
ATOM 899 N N . ALA A 1 112 ? 5.215 11.156 16.188 1 91.56 112 ALA A N 1
ATOM 900 C CA . ALA A 1 112 ? 5.293 12.391 15.414 1 91.56 112 ALA A CA 1
ATOM 901 C C . ALA A 1 112 ? 3.969 13.156 15.461 1 91.56 112 ALA A C 1
ATOM 903 O O . ALA A 1 112 ? 3.951 14.367 15.672 1 91.56 112 ALA A O 1
ATOM 904 N N . VAL A 1 113 ? 2.914 12.484 15.32 1 89.75 113 VAL A N 1
ATOM 905 C CA . VAL A 1 113 ? 1.597 13.109 15.32 1 89.75 113 VAL A CA 1
ATOM 906 C C . VAL A 1 113 ? 1.288 13.664 16.703 1 89.75 113 VAL A C 1
ATOM 908 O O . VAL A 1 113 ? 0.83 14.805 16.844 1 89.75 113 VAL A O 1
ATOM 911 N N . THR A 1 114 ? 1.558 12.891 17.688 1 88.25 114 THR A N 1
ATOM 912 C CA . THR A 1 114 ? 1.308 13.32 19.062 1 88.25 114 THR A CA 1
ATOM 913 C C . THR A 1 114 ? 2.107 14.578 19.391 1 88.25 114 THR A C 1
ATOM 915 O O . THR A 1 114 ? 1.551 15.562 19.875 1 88.25 114 THR A O 1
ATOM 918 N N . LEU A 1 115 ? 3.322 14.531 19.094 1 87.25 115 LEU A N 1
ATOM 919 C CA . LEU A 1 115 ? 4.184 15.672 19.391 1 87.25 115 LEU A CA 1
ATOM 920 C C . LEU A 1 115 ? 3.754 16.891 18.578 1 87.25 115 LEU A C 1
ATOM 922 O O . LEU A 1 115 ? 3.75 18.016 19.094 1 87.25 115 LEU A O 1
ATOM 926 N N . GLY A 1 116 ? 3.51 16.672 17.297 1 84.94 116 GLY A N 1
ATOM 927 C CA . GLY A 1 116 ? 3.025 17.766 16.469 1 84.94 116 GLY A CA 1
ATOM 928 C C . GLY A 1 116 ? 1.782 18.438 17.031 1 84.94 116 GLY A C 1
ATOM 929 O O . GLY A 1 116 ? 1.688 19.672 17.047 1 84.94 116 GLY A O 1
ATOM 930 N N . ASN A 1 117 ? 0.885 17.641 17.469 1 86.44 117 ASN A N 1
ATOM 931 C CA . ASN A 1 117 ? -0.348 18.172 18.047 1 86.44 117 ASN A CA 1
ATOM 932 C C . ASN A 1 117 ? -0.087 18.906 19.359 1 86.44 117 ASN A C 1
ATOM 934 O O . ASN A 1 117 ? -0.71 19.938 19.625 1 86.44 117 ASN A O 1
ATOM 938 N N . GLU A 1 118 ? 0.776 18.344 20.109 1 87.44 118 GLU A N 1
ATOM 939 C CA . GLU A 1 118 ? 1.106 18.953 21.406 1 87.44 118 GLU A CA 1
ATOM 940 C C . GLU A 1 118 ? 1.78 20.297 21.219 1 87.44 118 GLU A C 1
ATOM 942 O O . GLU A 1 118 ? 1.463 21.266 21.938 1 87.44 118 GLU A O 1
ATOM 947 N N . LEU A 1 119 ? 2.619 20.391 20.297 1 87.69 119 LEU A N 1
ATOM 948 C CA . LEU A 1 119 ? 3.436 21.594 20.125 1 87.69 119 LEU A CA 1
ATOM 949 C C . LEU A 1 119 ? 2.701 22.641 19.297 1 87.69 119 LEU A C 1
ATOM 951 O O . LEU A 1 119 ? 2.879 23.844 19.5 1 87.69 119 LEU A O 1
ATOM 955 N N . TYR A 1 120 ? 1.954 22.234 18.25 1 84.19 120 TYR A N 1
ATOM 956 C CA . TYR A 1 120 ? 1.548 23.188 17.234 1 84.19 120 TYR A CA 1
ATOM 957 C C . TYR A 1 120 ? 0.043 23.141 17 1 84.19 120 TYR A C 1
ATOM 959 O O . TYR A 1 120 ? -0.512 23.984 16.297 1 84.19 120 TYR A O 1
ATOM 967 N N . GLN A 1 121 ? -0.784 22.422 17.578 1 81.12 121 GLN A N 1
ATOM 968 C CA . GLN A 1 121 ? -2.217 22.266 17.359 1 81.12 121 GLN A CA 1
ATOM 969 C C . GLN A 1 121 ? -2.537 22.234 15.867 1 81.12 121 GLN A C 1
ATOM 971 O O . GLN A 1 121 ? -3.359 23.016 15.383 1 81.12 121 GLN A O 1
ATOM 976 N N . VAL A 1 122 ? -2.068 21.453 15.094 1 81.19 122 VAL A N 1
ATOM 977 C CA . VAL A 1 122 ? -2.24 21.391 13.648 1 81.19 122 VAL A CA 1
ATOM 978 C C . VAL A 1 122 ? -3.635 20.859 13.32 1 81.19 122 VAL A C 1
ATOM 980 O O . VAL A 1 122 ? -4.109 19.906 13.945 1 81.19 122 VAL A O 1
ATOM 983 N N . HIS A 1 123 ? -4.328 21.531 12.453 1 80.5 123 HIS A N 1
ATOM 984 C CA . HIS A 1 123 ? -5.68 21.141 12.055 1 80.5 123 HIS A CA 1
ATOM 985 C C . HIS A 1 123 ? -5.656 20.062 10.992 1 80.5 123 HIS A C 1
ATOM 987 O O . HIS A 1 123 ? -6.574 19.234 10.906 1 80.5 123 HIS A O 1
ATOM 993 N N . GLY A 1 124 ? -4.695 20.078 10.102 1 89.81 124 GLY A N 1
ATOM 994 C CA . GLY A 1 124 ? -4.512 19.094 9.031 1 89.81 124 GLY A CA 1
ATOM 995 C C . GLY A 1 124 ? -3.082 18.609 8.914 1 89.81 124 GLY A C 1
ATOM 996 O O . GLY A 1 124 ? -2.141 19.344 9.203 1 89.81 124 GLY A O 1
ATOM 997 N N . LEU A 1 125 ? -3.018 17.391 8.586 1 94.38 125 LEU A N 1
ATOM 998 C CA . LEU A 1 125 ? -1.691 16.797 8.453 1 94.38 125 LEU A CA 1
ATOM 999 C C . LEU A 1 125 ? -1.505 16.188 7.066 1 94.38 125 LEU A C 1
ATOM 1001 O O . LEU A 1 125 ? -2.414 15.547 6.535 1 94.38 125 LEU A O 1
ATOM 1005 N N . LEU A 1 126 ? -0.395 16.531 6.5 1 96.31 126 LEU A N 1
ATOM 1006 C CA . LEU A 1 126 ? 0.122 15.773 5.359 1 96.31 126 LEU A CA 1
ATOM 1007 C C . LEU A 1 126 ? 1.219 14.812 5.797 1 96.31 126 LEU A C 1
ATOM 1009 O O . LEU A 1 126 ? 2.135 15.195 6.527 1 96.31 126 LEU A O 1
ATOM 1013 N N . VAL A 1 127 ? 1.101 13.609 5.387 1 97.44 127 VAL A N 1
ATOM 1014 C CA . VAL A 1 127 ? 2.098 12.617 5.777 1 97.44 127 VAL A CA 1
ATOM 1015 C C . VAL A 1 127 ? 2.768 12.039 4.531 1 97.44 127 VAL A C 1
ATOM 1017 O O . VAL A 1 127 ? 2.139 11.305 3.766 1 97.44 127 VAL A O 1
ATOM 1020 N N . LEU A 1 128 ? 4.008 12.328 4.363 1 96.75 128 LEU A N 1
ATOM 1021 C CA . LEU A 1 128 ? 4.785 11.797 3.25 1 96.75 128 LEU A CA 1
ATOM 1022 C C . LEU A 1 128 ? 5.5 10.508 3.652 1 96.75 128 LEU A C 1
ATOM 1024 O O . LEU A 1 128 ? 6.051 10.422 4.754 1 96.75 128 LEU A O 1
ATOM 1028 N N . GLY A 1 129 ? 5.492 9.555 2.764 1 93.62 129 GLY A N 1
ATOM 1029 C CA . GLY A 1 129 ? 6.121 8.273 3.043 1 93.62 129 GLY A CA 1
ATOM 1030 C C . GLY A 1 129 ? 5.223 7.32 3.807 1 93.62 129 GLY A C 1
ATOM 1031 O O . GLY A 1 129 ? 5.703 6.375 4.438 1 93.62 129 GLY A O 1
ATOM 1032 N N . ALA A 1 130 ? 3.988 7.609 3.801 1 92.94 130 ALA A N 1
ATOM 1033 C CA . ALA A 1 130 ? 3.025 6.82 4.566 1 92.94 130 ALA A CA 1
ATOM 1034 C C . ALA A 1 130 ? 2.559 5.605 3.77 1 92.94 130 ALA A C 1
ATOM 1036 O O . ALA A 1 130 ? 2.014 4.656 4.336 1 92.94 130 ALA A O 1
ATOM 1037 N N . LEU A 1 131 ? 2.73 5.695 2.469 1 92.88 131 LEU A N 1
ATOM 1038 C CA . LEU A 1 131 ? 2.244 4.66 1.563 1 92.88 131 LEU A CA 1
ATOM 1039 C C . LEU A 1 131 ? 3.389 4.078 0.741 1 92.88 131 LEU A C 1
ATOM 1041 O O . LEU A 1 131 ? 4.293 4.805 0.324 1 92.88 131 LEU A O 1
ATOM 1045 N N . GLY A 1 132 ? 3.332 2.76 0.635 1 84.88 132 GLY A N 1
ATOM 1046 C CA . GLY A 1 132 ? 4.391 2.113 -0.126 1 84.88 132 GLY A CA 1
ATOM 1047 C C . GLY A 1 132 ? 5.391 1.382 0.747 1 84.88 132 GLY A C 1
ATOM 1048 O O . GLY A 1 132 ? 5.34 1.477 1.976 1 84.88 132 GLY A O 1
ATOM 1049 N N . GLY A 1 133 ? 6.352 0.639 0.116 1 87.69 133 GLY A N 1
ATOM 1050 C CA . GLY A 1 133 ? 7.312 -0.154 0.864 1 87.69 133 GLY A CA 1
ATOM 1051 C C . GLY A 1 133 ? 6.695 -1.365 1.536 1 87.69 133 GLY A C 1
ATOM 1052 O O . GLY A 1 133 ? 6.023 -2.168 0.885 1 87.69 133 GLY A O 1
ATOM 1053 N N . ARG A 1 134 ? 6.977 -1.379 2.795 1 90.06 134 ARG A N 1
ATOM 1054 C CA . ARG A 1 134 ? 6.387 -2.471 3.559 1 90.06 134 ARG A CA 1
ATOM 1055 C C . ARG A 1 134 ? 4.879 -2.285 3.701 1 90.06 134 ARG A C 1
ATOM 1057 O O . ARG A 1 134 ? 4.414 -1.212 4.094 1 90.06 134 ARG A O 1
ATOM 1064 N N . LEU A 1 135 ? 4.148 -3.334 3.441 1 95.88 135 LEU A N 1
ATOM 1065 C CA . LEU A 1 135 ? 2.693 -3.24 3.447 1 95.88 135 LEU A CA 1
ATOM 1066 C C . LEU A 1 135 ? 2.162 -3.092 4.867 1 95.88 135 LEU A C 1
ATOM 1068 O O . LEU A 1 135 ? 1.147 -2.426 5.09 1 95.88 135 LEU A O 1
ATOM 1072 N N . ASP A 1 136 ? 2.811 -3.689 5.887 1 94.56 136 ASP A N 1
ATOM 1073 C CA . ASP A 1 136 ? 2.344 -3.541 7.262 1 94.56 136 ASP A CA 1
ATOM 1074 C C . ASP A 1 136 ? 2.475 -2.094 7.734 1 94.56 136 ASP A C 1
ATOM 1076 O O . ASP A 1 136 ? 1.644 -1.609 8.508 1 94.56 136 ASP A O 1
ATOM 1080 N N . HIS A 1 137 ? 3.469 -1.361 7.242 1 91.44 137 HIS A N 1
ATOM 1081 C CA . HIS A 1 137 ? 3.588 0.062 7.535 1 91.44 137 HIS A CA 1
ATOM 1082 C C . HIS A 1 137 ? 2.457 0.854 6.883 1 91.44 137 HIS A C 1
ATOM 1084 O O . HIS A 1 137 ? 1.922 1.788 7.484 1 91.44 137 HIS A O 1
ATOM 1090 N N . THR A 1 138 ? 2.203 0.501 5.641 1 95.31 138 THR A N 1
ATOM 1091 C CA . THR A 1 138 ? 1.094 1.144 4.945 1 95.31 138 THR A CA 1
ATOM 1092 C C . THR A 1 138 ? -0.204 0.981 5.734 1 95.31 138 THR A C 1
ATOM 1094 O O . THR A 1 138 ? -0.924 1.956 5.961 1 95.31 138 THR A O 1
ATOM 1097 N N . PHE A 1 139 ? -0.462 -0.188 6.258 1 96.88 139 PHE A N 1
ATOM 1098 C CA . PHE A 1 139 ? -1.694 -0.445 6.992 1 96.88 139 PHE A CA 1
ATOM 1099 C C . PHE A 1 139 ? -1.665 0.24 8.352 1 96.88 139 PHE A C 1
ATOM 1101 O O . PHE A 1 139 ? -2.701 0.678 8.859 1 96.88 139 PHE A O 1
ATOM 1108 N N . HIS A 1 140 ? -0.518 0.332 8.914 1 94.19 140 HIS A N 1
ATOM 1109 C CA . HIS A 1 140 ? -0.419 1.087 10.156 1 94.19 140 HIS A CA 1
ATOM 1110 C C . HIS A 1 140 ? -0.803 2.547 9.945 1 94.19 140 HIS A C 1
ATOM 1112 O O . HIS A 1 140 ? -1.474 3.145 10.789 1 94.19 140 HIS A O 1
ATOM 1118 N N . SER A 1 141 ? -0.292 3.102 8.859 1 95.69 141 SER A N 1
ATOM 1119 C CA . SER A 1 141 ? -0.66 4.473 8.523 1 95.69 141 SER A CA 1
ATOM 1120 C C . SER A 1 141 ? -2.168 4.613 8.344 1 95.69 141 SER A C 1
ATOM 1122 O O . SER A 1 141 ? -2.764 5.598 8.797 1 95.69 141 SER A O 1
ATOM 1124 N N . ILE A 1 142 ? -2.777 3.686 7.703 1 97 142 ILE A N 1
ATOM 1125 C CA . ILE A 1 142 ? -4.223 3.711 7.504 1 97 142 ILE A CA 1
ATOM 1126 C C . ILE A 1 142 ? -4.934 3.586 8.852 1 97 142 ILE A C 1
ATOM 1128 O O . ILE A 1 142 ? -5.93 4.27 9.102 1 97 142 ILE A O 1
ATOM 1132 N N . PHE A 1 143 ? -4.383 2.734 9.719 1 96.19 143 PHE A N 1
ATOM 1133 C CA . PHE A 1 143 ? -4.918 2.605 11.07 1 96.19 143 PHE A CA 1
ATOM 1134 C C . PHE A 1 143 ? -4.902 3.949 11.789 1 96.19 143 PHE A C 1
ATOM 1136 O O . PHE A 1 143 ? -5.855 4.297 12.484 1 96.19 143 PHE A O 1
ATOM 1143 N N . HIS A 1 144 ? -3.936 4.703 11.578 1 93.62 144 HIS A N 1
ATOM 1144 C CA . HIS A 1 144 ? -3.809 6.012 12.211 1 93.62 144 HIS A CA 1
ATOM 1145 C C . HIS A 1 144 ? -4.906 6.961 11.742 1 93.62 144 HIS A C 1
ATOM 1147 O O . HIS A 1 144 ? -5.301 7.871 12.477 1 93.62 144 HIS A O 1
ATOM 1153 N N . LEU A 1 145 ? -5.355 6.805 10.508 1 95.88 145 LEU A N 1
ATOM 1154 C CA . LEU A 1 145 ? -6.48 7.609 10.047 1 95.88 145 LEU A CA 1
ATOM 1155 C C . LEU A 1 145 ? -7.699 7.406 10.938 1 95.88 145 LEU A C 1
ATOM 1157 O O . LEU A 1 145 ? -8.438 8.352 11.219 1 95.88 145 LEU A O 1
ATOM 1161 N N . PHE A 1 146 ? -7.895 6.207 11.383 1 95.12 146 PHE A N 1
ATOM 1162 C CA . PHE A 1 146 ? -9.023 5.91 12.25 1 95.12 146 PHE A CA 1
ATOM 1163 C C . PHE A 1 146 ? -8.844 6.562 13.617 1 95.12 146 PHE A C 1
ATOM 1165 O O . PHE A 1 146 ? -9.797 7.082 14.195 1 95.12 146 PHE A O 1
ATOM 1172 N N . LEU A 1 147 ? -7.633 6.543 14.078 1 90.25 147 LEU A N 1
ATOM 1173 C CA . LEU A 1 147 ? -7.336 7.219 15.336 1 90.25 147 LEU A CA 1
ATOM 1174 C C . LEU A 1 147 ? -7.574 8.719 15.219 1 90.25 147 LEU A C 1
ATOM 1176 O O . LEU A 1 147 ? -8.141 9.336 16.125 1 90.25 147 LEU A O 1
ATOM 1180 N N . SER A 1 148 ? -7.176 9.25 14.102 1 89.44 148 SER A N 1
ATOM 1181 C CA . SER A 1 148 ? -7.289 10.688 13.883 1 89.44 148 SER A CA 1
ATOM 1182 C C . SER A 1 148 ? -8.75 11.109 13.734 1 89.44 148 SER A C 1
ATOM 1184 O O . SER A 1 148 ? -9.109 12.234 14.094 1 89.44 148 SER A O 1
ATOM 1186 N N . LEU A 1 149 ? -9.516 10.242 13.141 1 88.44 149 LEU A N 1
ATOM 1187 C CA . LEU A 1 149 ? -10.938 10.523 12.992 1 88.44 149 LEU A CA 1
ATOM 1188 C C . LEU A 1 149 ? -11.594 10.766 14.344 1 88.44 149 LEU A C 1
ATOM 1190 O O . LEU A 1 149 ? -12.461 11.633 14.477 1 88.44 149 LEU A O 1
ATOM 1194 N N . LYS A 1 150 ? -11.156 10.086 15.32 1 83.62 150 LYS A N 1
ATOM 1195 C CA . LYS A 1 150 ? -11.68 10.242 16.672 1 83.62 150 LYS A CA 1
ATOM 1196 C C . LYS A 1 150 ? -11.352 11.625 17.234 1 83.62 150 LYS A C 1
ATOM 1198 O O . LYS A 1 150 ? -12.094 12.164 18.047 1 83.62 150 LYS A O 1
ATOM 1203 N N . HIS A 1 151 ? -10.32 12.211 16.75 1 81.56 151 HIS A N 1
ATOM 1204 C CA . HIS A 1 151 ? -9.883 13.508 17.25 1 81.56 151 HIS A CA 1
ATOM 1205 C C . HIS A 1 151 ? -10.242 14.625 16.281 1 81.56 151 HIS A C 1
ATOM 1207 O O . HIS A 1 151 ? -9.758 15.758 16.406 1 81.56 151 HIS A O 1
ATOM 1213 N N . HIS A 1 152 ? -10.977 14.305 15.242 1 83.44 152 HIS A N 1
ATOM 1214 C CA . HIS A 1 152 ? -11.477 15.25 14.25 1 83.44 152 HIS A CA 1
ATOM 1215 C C . HIS A 1 152 ? -10.336 15.953 13.531 1 83.44 152 HIS A C 1
ATOM 1217 O O . HIS A 1 152 ? -10.383 17.172 13.312 1 83.44 152 HIS A O 1
ATOM 1223 N N . GLN A 1 153 ? -9.273 15.258 13.352 1 88.56 153 GLN A N 1
ATOM 1224 C CA . GLN A 1 153 ? -8.141 15.758 12.586 1 88.56 153 GLN A CA 1
ATOM 1225 C C . GLN A 1 153 ? -8.109 15.148 11.188 1 88.56 153 GLN A C 1
ATOM 1227 O O . GLN A 1 153 ? -8.227 13.93 11.031 1 88.56 153 GLN A O 1
ATOM 1232 N N . THR A 1 154 ? -7.973 16.031 10.234 1 90.94 154 THR A N 1
ATOM 1233 C CA . THR A 1 154 ? -7.871 15.531 8.867 1 90.94 154 THR A CA 1
ATOM 1234 C C . THR A 1 154 ? -6.434 15.148 8.539 1 90.94 154 THR A C 1
ATOM 1236 O O . THR A 1 154 ? -5.52 15.969 8.688 1 90.94 154 THR A O 1
ATOM 1239 N N . VAL A 1 155 ? -6.246 13.953 8.156 1 95.19 155 VAL A N 1
ATOM 1240 C CA . VAL A 1 155 ? -4.922 13.453 7.805 1 95.19 155 VAL A CA 1
ATOM 1241 C C . VAL A 1 155 ? -4.926 12.938 6.371 1 95.19 155 VAL A C 1
ATOM 1243 O O . VAL A 1 155 ? -5.801 12.156 5.988 1 95.19 155 VAL A O 1
ATOM 1246 N N . TYR A 1 156 ? -3.967 13.43 5.578 1 96.81 156 TYR A N 1
ATOM 1247 C CA . TYR A 1 156 ? -3.764 12.945 4.215 1 96.81 156 TYR A CA 1
ATOM 1248 C C . TYR A 1 156 ? -2.488 12.125 4.109 1 96.81 156 TYR A C 1
ATOM 1250 O O . TYR A 1 156 ? -1.398 12.609 4.422 1 96.81 156 TYR A O 1
ATOM 1258 N N . LEU A 1 157 ? -2.643 10.906 3.744 1 97.81 157 LEU A N 1
ATOM 1259 C CA . LEU A 1 157 ? -1.494 10.047 3.48 1 97.81 157 LEU A CA 1
ATOM 1260 C C . LEU A 1 157 ? -1.05 10.164 2.025 1 97.81 157 LEU A C 1
ATOM 1262 O O . LEU A 1 157 ? -1.865 10.031 1.11 1 97.81 157 LEU A O 1
ATOM 1266 N N . LEU A 1 158 ? 0.274 10.336 1.856 1 96.38 158 LEU A N 1
ATOM 1267 C CA . LEU A 1 158 ? 0.756 10.602 0.506 1 96.38 158 LEU A CA 1
ATOM 1268 C C . LEU A 1 158 ? 1.844 9.609 0.112 1 96.38 158 LEU A C 1
ATOM 1270 O O . LEU A 1 158 ? 2.629 9.172 0.957 1 96.38 158 LEU A O 1
ATOM 1274 N N . ASN A 1 159 ? 1.867 9.211 -1.1 1 94 159 ASN A N 1
ATOM 1275 C CA . ASN A 1 159 ? 3.059 8.812 -1.841 1 94 159 ASN A CA 1
ATOM 1276 C C . ASN A 1 159 ? 3.145 9.516 -3.189 1 94 159 ASN A C 1
ATOM 1278 O O . ASN A 1 159 ? 2.469 10.523 -3.41 1 94 159 ASN A O 1
ATOM 1282 N N . ASP A 1 160 ? 4.043 9.039 -4.039 1 91.12 160 ASP A N 1
ATOM 1283 C CA . ASP A 1 160 ? 4.27 9.742 -5.293 1 91.12 160 ASP A CA 1
ATOM 1284 C C . ASP A 1 160 ? 3.066 9.602 -6.227 1 91.12 160 ASP A C 1
ATOM 1286 O O . ASP A 1 160 ? 2.881 10.414 -7.137 1 91.12 160 ASP A O 1
ATOM 1290 N N . ALA A 1 161 ? 2.24 8.648 -5.938 1 91.5 161 ALA A N 1
ATOM 1291 C CA . ALA A 1 161 ? 1.223 8.297 -6.926 1 91.5 161 ALA A CA 1
ATOM 1292 C C . ALA A 1 161 ? -0.15 8.82 -6.512 1 91.5 161 ALA A C 1
ATOM 1294 O O . ALA A 1 161 ? -1.004 9.086 -7.359 1 91.5 161 ALA A O 1
ATOM 1295 N N . CYS A 1 162 ? -0.344 8.977 -5.172 1 95.31 162 CYS A N 1
ATOM 1296 C CA . CYS A 1 162 ? -1.722 9.25 -4.785 1 95.31 162 CYS A CA 1
ATOM 1297 C C . CYS A 1 162 ? -1.782 9.867 -3.389 1 95.31 162 CYS A C 1
ATOM 1299 O O . CYS A 1 162 ? -0.77 9.93 -2.689 1 95.31 162 CYS A O 1
ATOM 1301 N N . VAL A 1 163 ? -2.924 10.422 -3.072 1 96.81 163 VAL A N 1
ATOM 1302 C CA . VAL A 1 163 ? -3.287 10.891 -1.738 1 96.81 163 VAL A CA 1
ATOM 1303 C C . VAL A 1 163 ? -4.492 10.102 -1.227 1 96.81 163 VAL A C 1
ATOM 1305 O O . VAL A 1 163 ? -5.414 9.797 -1.988 1 96.81 163 VAL A O 1
ATOM 1308 N N . SER A 1 164 ? -4.477 9.711 0.053 1 98.25 164 SER A N 1
ATOM 1309 C CA . SER A 1 164 ? -5.516 8.883 0.648 1 98.25 164 SER A CA 1
ATOM 1310 C C . SER A 1 164 ? -5.918 9.398 2.025 1 98.25 164 SER A C 1
ATOM 1312 O O . SER A 1 164 ? -5.074 9.867 2.787 1 98.25 164 SER A O 1
ATOM 1314 N N . PHE A 1 165 ? -7.172 9.305 2.357 1 97.94 165 PHE A N 1
ATOM 1315 C CA . PHE A 1 165 ? -7.691 9.766 3.641 1 97.94 165 PHE A CA 1
ATOM 1316 C C . PHE A 1 165 ? -9.016 9.078 3.963 1 97.94 165 PHE A C 1
ATOM 1318 O O . PHE A 1 165 ? -9.609 8.422 3.102 1 97.94 165 PHE A O 1
ATOM 1325 N N . LEU A 1 166 ? -9.414 9.195 5.191 1 97.94 166 LEU A N 1
ATOM 1326 C CA . LEU A 1 166 ? -10.617 8.531 5.676 1 97.94 166 LEU A CA 1
ATOM 1327 C C . LEU A 1 166 ? -11.812 9.477 5.633 1 97.94 166 LEU A C 1
ATOM 1329 O O . LEU A 1 166 ? -11.719 10.617 6.082 1 97.94 166 LEU A O 1
ATOM 1333 N N . LEU A 1 167 ? -12.93 9.008 5.051 1 97.62 167 LEU A N 1
ATOM 1334 C CA . LEU A 1 167 ? -14.172 9.773 5.039 1 97.62 167 LEU A CA 1
ATOM 1335 C C . LEU A 1 167 ? -14.961 9.539 6.32 1 97.62 167 LEU A C 1
ATOM 1337 O O . LEU A 1 167 ? -14.883 8.469 6.922 1 97.62 167 LEU A O 1
ATOM 1341 N N . HIS A 1 168 ? -15.711 10.547 6.688 1 96.94 168 HIS A N 1
ATOM 1342 C CA . HIS A 1 168 ? -16.516 10.469 7.906 1 96.94 168 HIS A CA 1
ATOM 1343 C C . HIS A 1 168 ? -17.766 9.633 7.691 1 96.94 168 HIS A C 1
ATOM 1345 O O . HIS A 1 168 ? -18.391 9.711 6.637 1 96.94 168 HIS A O 1
ATOM 1351 N N . PRO A 1 169 ? -18.172 8.859 8.734 1 96.88 169 PRO A N 1
ATOM 1352 C CA . PRO A 1 169 ? -19.391 8.07 8.625 1 96.88 169 PRO A CA 1
ATOM 1353 C C . PRO A 1 169 ? -20.656 8.906 8.82 1 96.88 169 PRO A C 1
ATOM 1355 O O . PRO A 1 169 ? -20.625 9.914 9.531 1 96.88 169 PRO A O 1
ATOM 1358 N N . ASN A 1 170 ? -21.734 8.586 8.164 1 97.12 170 ASN A N 1
ATOM 1359 C CA . ASN A 1 170 ? -23.109 9.031 8.391 1 97.12 170 ASN A CA 1
ATOM 1360 C C . ASN A 1 170 ? -23.297 10.492 8.016 1 97.12 170 ASN A C 1
ATOM 1362 O O . ASN A 1 170 ? -24.203 11.164 8.516 1 97.12 170 ASN A O 1
ATOM 1366 N N . VAL A 1 171 ? -22.438 11.055 7.254 1 97.19 171 VAL A N 1
ATOM 1367 C CA . VAL A 1 171 ? -22.578 12.406 6.723 1 97.19 171 VAL A CA 1
ATOM 1368 C C . VAL A 1 171 ? -22.125 12.445 5.27 1 97.19 171 VAL A C 1
ATOM 1370 O O . VAL A 1 171 ? -21.281 11.648 4.855 1 97.19 171 VAL A O 1
ATOM 1373 N N . PRO A 1 172 ? -22.688 13.375 4.496 1 98.06 172 PRO A N 1
ATOM 1374 C CA . PRO A 1 172 ? -22.109 13.57 3.162 1 98.06 172 PRO A CA 1
ATOM 1375 C C . PRO A 1 172 ? -20.688 14.125 3.201 1 98.06 172 PRO A C 1
ATOM 1377 O O . PRO A 1 172 ? -20.422 15.117 3.885 1 98.06 172 PRO A O 1
ATOM 1380 N N . ASN A 1 173 ? -19.797 13.469 2.58 1 98.44 173 ASN A N 1
ATOM 1381 C CA . ASN A 1 173 ? -18.422 13.938 2.389 1 98.44 173 ASN A CA 1
ATOM 1382 C C . ASN A 1 173 ? -18.234 14.562 1.012 1 98.44 173 ASN A C 1
ATOM 1384 O O . ASN A 1 173 ? -18.438 13.906 -0.011 1 98.44 173 ASN A O 1
ATOM 1388 N N . ILE A 1 174 ? -17.891 15.805 1.017 1 98.31 174 ILE A N 1
ATOM 1389 C CA . ILE A 1 174 ? -17.625 16.5 -0.235 1 98.31 174 ILE A CA 1
ATOM 1390 C C . ILE A 1 174 ? -16.109 16.594 -0.467 1 98.31 174 ILE A C 1
ATOM 1392 O O . ILE A 1 174 ? -15.398 17.219 0.315 1 98.31 174 ILE A O 1
ATOM 1396 N N . VAL A 1 175 ? -15.625 15.992 -1.489 1 97.81 175 VAL A N 1
ATOM 1397 C CA . VAL A 1 175 ? -14.203 16.016 -1.826 1 97.81 175 VAL A CA 1
ATOM 1398 C C . VAL A 1 175 ? -13.977 16.906 -3.041 1 97.81 175 VAL A C 1
ATOM 1400 O O . VAL A 1 175 ? -14.477 16.625 -4.133 1 97.81 175 VAL A O 1
ATOM 1403 N N . LYS A 1 176 ? -13.242 17.969 -2.807 1 96.25 176 LYS A N 1
ATOM 1404 C CA . LYS A 1 176 ? -12.859 18.828 -3.922 1 96.25 176 LYS A CA 1
ATOM 1405 C C . LYS A 1 176 ? -11.781 18.172 -4.777 1 96.25 176 LYS A C 1
ATOM 1407 O O . LYS A 1 176 ? -10.719 17.797 -4.273 1 96.25 176 LYS A O 1
ATOM 1412 N N . THR A 1 177 ? -12.008 18.047 -6.043 1 93.75 177 THR A N 1
ATOM 1413 C CA . THR A 1 177 ? -11.125 17.297 -6.93 1 93.75 177 THR A CA 1
ATOM 1414 C C . THR A 1 177 ? -10.797 18.094 -8.18 1 93.75 177 THR A C 1
ATOM 1416 O O . THR A 1 177 ? -11.141 17.688 -9.297 1 93.75 177 THR A O 1
ATOM 1419 N N . PRO A 1 178 ? -10.125 19.188 -8.016 1 89.25 178 PRO A N 1
ATOM 1420 C CA . PRO A 1 178 ? -9.758 19.922 -9.227 1 89.25 178 PRO A CA 1
ATOM 1421 C C . PRO A 1 178 ? -8.945 19.078 -10.203 1 89.25 178 PRO A C 1
ATOM 1423 O O . PRO A 1 178 ? -7.84 18.641 -9.883 1 89.25 178 PRO A O 1
ATOM 1426 N N . GLN A 1 179 ? -9.367 18.922 -11.398 1 87.94 179 GLN A N 1
ATOM 1427 C CA . GLN A 1 179 ? -8.82 18 -12.383 1 87.94 179 GLN A CA 1
ATOM 1428 C C . GLN A 1 179 ? -7.508 18.516 -12.961 1 87.94 179 GLN A C 1
ATOM 1430 O O . GLN A 1 179 ? -6.785 17.766 -13.633 1 87.94 179 GLN A O 1
ATOM 1435 N N . ASN A 1 180 ? -7.172 19.703 -12.672 1 86.19 180 ASN A N 1
ATOM 1436 C CA . ASN A 1 180 ? -5.883 20.234 -13.109 1 86.19 180 ASN A CA 1
ATOM 1437 C C . ASN A 1 180 ? -4.758 19.812 -12.164 1 86.19 180 ASN A C 1
ATOM 1439 O O . ASN A 1 180 ? -3.58 19.906 -12.508 1 86.19 180 ASN A O 1
ATOM 1443 N N . LEU A 1 181 ? -5.113 19.406 -11 1 86.06 181 LEU A N 1
ATOM 1444 C CA . LEU A 1 181 ? -4.121 19.047 -9.992 1 86.06 181 LEU A CA 1
ATOM 1445 C C . LEU A 1 181 ? -4.145 17.547 -9.703 1 86.06 181 LEU A C 1
ATOM 1447 O O . LEU A 1 181 ? -3.107 16.969 -9.391 1 86.06 181 LEU A O 1
ATOM 1451 N N . LEU A 1 182 ? -5.305 16.969 -9.812 1 92.81 182 LEU A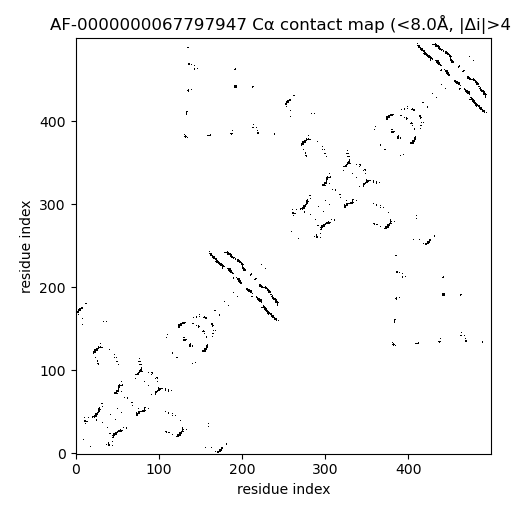 N 1
ATOM 1452 C CA . LEU A 1 182 ? -5.477 15.562 -9.492 1 92.81 182 LEU A CA 1
ATOM 1453 C C . LEU A 1 182 ? -5.824 14.758 -10.734 1 92.81 182 LEU A C 1
ATOM 1455 O O . LEU A 1 182 ? -6.391 15.289 -11.695 1 92.81 182 LEU A O 1
ATOM 1459 N N . GLY A 1 183 ? -5.445 13.5 -10.688 1 92.94 183 GLY A N 1
ATOM 1460 C CA . GLY A 1 183 ? -5.793 12.594 -11.766 1 92.94 183 GLY A CA 1
ATOM 1461 C C . GLY A 1 183 ? -7.219 12.078 -11.672 1 92.94 183 GLY A C 1
ATOM 1462 O O . GLY A 1 183 ? -8 12.539 -10.844 1 92.94 183 GLY A O 1
ATOM 1463 N N . LYS A 1 184 ? -7.523 11.156 -12.523 1 92 184 LYS A N 1
ATOM 1464 C CA . LYS A 1 184 ? -8.914 10.734 -12.648 1 92 184 LYS A CA 1
ATOM 1465 C C . LYS A 1 184 ? -9.203 9.516 -11.773 1 92 184 LYS A C 1
ATOM 1467 O O . LYS A 1 184 ? -10.336 9.32 -11.328 1 92 184 LYS A O 1
ATOM 1472 N N . ALA A 1 185 ? -8.211 8.719 -11.508 1 92.5 185 ALA A N 1
ATOM 1473 C CA . ALA A 1 185 ? -8.445 7.418 -10.883 1 92.5 185 ALA A CA 1
ATOM 1474 C C . ALA A 1 185 ? -8.742 7.566 -9.398 1 92.5 185 ALA A C 1
ATOM 1476 O O . ALA A 1 185 ? -7.996 8.227 -8.672 1 92.5 185 ALA A O 1
ATOM 1477 N N . VAL A 1 186 ? -9.812 6.945 -9.008 1 96 186 VAL A N 1
ATOM 1478 C CA . VAL A 1 186 ? -10.297 7.035 -7.633 1 96 186 VAL A CA 1
ATOM 1479 C C . VAL A 1 186 ? -10.586 5.637 -7.094 1 96 186 VAL A C 1
ATOM 1481 O O . VAL A 1 186 ? -11.047 4.766 -7.832 1 96 186 VAL A O 1
ATOM 1484 N N . GLY A 1 187 ? -10.312 5.449 -5.848 1 97.38 187 GLY A N 1
ATOM 1485 C CA . GLY A 1 187 ? -10.742 4.273 -5.105 1 97.38 187 GLY A CA 1
ATOM 1486 C C . GLY A 1 187 ? -11.492 4.617 -3.834 1 97.38 187 GLY A C 1
ATOM 1487 O O . GLY A 1 187 ? -11.148 5.574 -3.141 1 97.38 187 GLY A O 1
ATOM 1488 N N . ILE A 1 188 ? -12.562 3.898 -3.533 1 98.62 188 ILE A N 1
ATOM 1489 C CA . ILE A 1 188 ? -13.305 3.961 -2.281 1 98.62 188 ILE A CA 1
ATOM 1490 C C . ILE A 1 188 ? -13.32 2.586 -1.618 1 98.62 188 ILE A C 1
ATOM 1492 O O . ILE A 1 188 ? -14.023 1.679 -2.066 1 98.62 188 ILE A O 1
ATOM 1496 N N . ILE A 1 189 ? -12.555 2.426 -0.522 1 98.5 189 ILE A N 1
ATOM 1497 C CA .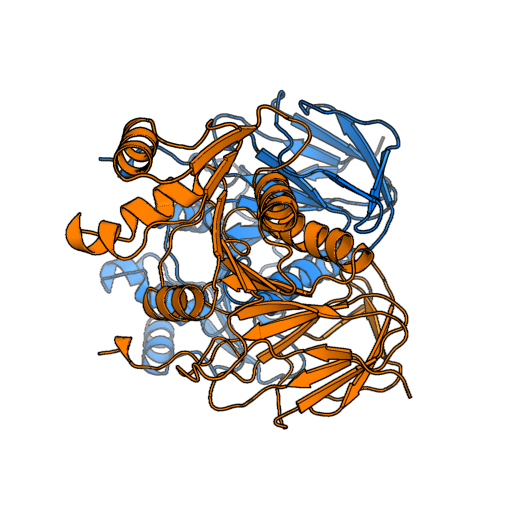 ILE A 1 189 ? -12.211 1.1 -0.021 1 98.5 189 ILE A CA 1
ATOM 1498 C C . ILE A 1 189 ? -12.852 0.881 1.348 1 98.5 189 ILE A C 1
ATOM 1500 O O . ILE A 1 189 ? -12.648 1.678 2.268 1 98.5 189 ILE A O 1
ATOM 1504 N N . PRO A 1 190 ? -13.562 -0.189 1.543 1 98.38 190 PRO A N 1
ATOM 1505 C CA . PRO A 1 190 ? -14.141 -0.535 2.844 1 98.38 190 PRO A CA 1
ATOM 1506 C C . PRO A 1 190 ? -13.141 -1.228 3.768 1 98.38 190 PRO A C 1
ATOM 1508 O O . PRO A 1 190 ? -13.359 -2.369 4.176 1 98.38 190 PRO A O 1
ATOM 1511 N N . VAL A 1 191 ? -12.164 -0.55 4.262 1 95.88 191 VAL A N 1
ATOM 1512 C CA . VAL A 1 191 ? -11.008 -1.128 4.938 1 95.88 191 VAL A CA 1
ATOM 1513 C C . VAL A 1 191 ? -11.406 -1.594 6.336 1 95.88 191 VAL A C 1
ATOM 1515 O O . VAL A 1 191 ? -10.664 -2.338 6.98 1 95.88 191 VAL A O 1
ATOM 1518 N N . ALA A 1 192 ? -12.57 -1.201 6.824 1 94.06 192 ALA A N 1
ATOM 1519 C CA . ALA A 1 192 ? -12.969 -1.604 8.172 1 94.06 192 ALA A CA 1
ATOM 1520 C C . ALA A 1 192 ? -14.07 -2.658 8.125 1 94.06 192 ALA A C 1
ATOM 1522 O O . ALA A 1 192 ? -14.695 -2.959 9.141 1 94.06 192 ALA A O 1
ATOM 1523 N N . GLY A 1 193 ? -14.336 -3.162 6.973 1 96.56 193 GLY A N 1
ATOM 1524 C CA . GLY A 1 193 ? -15.344 -4.199 6.836 1 96.56 193 GLY A CA 1
ATOM 1525 C C . GLY A 1 193 ? -16.453 -3.828 5.871 1 96.56 193 GLY A C 1
ATOM 1526 O O . GLY A 1 193 ? -16.438 -2.744 5.285 1 96.56 193 GLY A O 1
ATOM 1527 N N . PRO A 1 194 ? -17.438 -4.777 5.781 1 97.81 194 PRO A N 1
ATOM 1528 C CA . PRO A 1 194 ? -18.547 -4.551 4.852 1 97.81 194 PRO A CA 1
ATOM 1529 C C . PRO A 1 194 ? -19.344 -3.291 5.184 1 97.81 194 PRO A C 1
ATOM 1531 O O . PRO A 1 194 ? -19.578 -2.994 6.355 1 97.81 194 PRO A O 1
ATOM 1534 N N . THR A 1 195 ? -19.688 -2.559 4.16 1 98.38 195 THR A N 1
ATOM 1535 C CA . THR A 1 195 ? -20.5 -1.357 4.309 1 98.38 195 THR A CA 1
ATOM 1536 C C . THR A 1 195 ? -21.25 -1.054 3.02 1 98.38 195 THR A C 1
ATOM 1538 O O . THR A 1 195 ? -21.422 -1.934 2.174 1 98.38 195 THR A O 1
ATOM 1541 N N . ARG A 1 196 ? -21.875 0.142 2.924 1 98.69 196 ARG A N 1
ATOM 1542 C CA . ARG A 1 196 ? -22.578 0.627 1.742 1 98.69 196 ARG A CA 1
ATOM 1543 C C . ARG A 1 196 ? -22.141 2.051 1.396 1 98.69 196 ARG A C 1
ATOM 1545 O O . ARG A 1 196 ? -21.859 2.85 2.289 1 98.69 196 ARG A O 1
ATOM 1552 N N . ILE A 1 197 ? -22.172 2.334 0.122 1 98.75 197 ILE A N 1
ATOM 1553 C CA . ILE A 1 197 ? -21.781 3.689 -0.258 1 98.75 197 ILE A CA 1
ATOM 1554 C C . ILE A 1 197 ? -22.781 4.238 -1.282 1 98.75 197 ILE A C 1
ATOM 1556 O O . ILE A 1 197 ? -23.391 3.477 -2.039 1 98.75 197 ILE A O 1
ATOM 1560 N N . THR A 1 198 ? -22.984 5.504 -1.28 1 98.88 198 THR A N 1
ATOM 1561 C CA . THR A 1 198 ? -23.625 6.316 -2.307 1 98.88 198 THR A CA 1
ATOM 1562 C C . THR A 1 198 ? -22.688 7.391 -2.824 1 98.88 198 THR A C 1
ATOM 1564 O O . THR A 1 198 ? -22.047 8.102 -2.037 1 98.88 198 THR A O 1
ATOM 1567 N N . THR A 1 199 ? -22.547 7.449 -4.121 1 98.69 199 THR A N 1
ATOM 1568 C CA . THR A 1 199 ? -21.547 8.367 -4.672 1 98.69 199 THR A CA 1
ATOM 1569 C C . THR A 1 199 ? -22.172 9.242 -5.758 1 98.69 199 THR A C 1
ATOM 1571 O O . THR A 1 199 ? -23.141 8.836 -6.414 1 98.69 199 THR A O 1
ATOM 1574 N N . LYS A 1 200 ? -21.703 10.422 -5.918 1 98.44 200 LYS A N 1
ATOM 1575 C CA . LYS A 1 200 ? -22.016 11.352 -6.996 1 98.44 200 LYS A CA 1
ATOM 1576 C C . LYS A 1 200 ? -20.75 12.055 -7.492 1 98.44 200 LYS A C 1
ATOM 1578 O O . LYS A 1 200 ? -19.953 12.562 -6.691 1 98.44 200 LYS A O 1
ATOM 1583 N N . GLY A 1 201 ? -20.594 12.094 -8.773 1 97.75 201 GLY A N 1
ATOM 1584 C CA . GLY A 1 201 ? -19.469 12.789 -9.352 1 97.75 201 GLY A CA 1
ATOM 1585 C C . GLY A 1 201 ? -18.422 11.852 -9.938 1 97.75 201 GLY A C 1
ATOM 1586 O O . GLY A 1 201 ? -17.328 12.273 -10.289 1 97.75 201 GLY A O 1
ATOM 1587 N N . LEU A 1 202 ? -18.734 10.578 -10.07 1 97.06 202 LEU A N 1
ATOM 1588 C CA . LEU A 1 202 ? -17.844 9.555 -10.625 1 97.06 202 LEU A CA 1
ATOM 1589 C C . LEU A 1 202 ? -18.438 8.938 -11.883 1 97.06 202 LEU A C 1
ATOM 1591 O O . LEU A 1 202 ? -19.641 9.047 -12.117 1 97.06 202 LEU A O 1
ATOM 1595 N N . GLN A 1 203 ? -17.562 8.336 -12.648 1 95.44 203 GLN A N 1
ATOM 1596 C CA . GLN A 1 203 ? -18 7.66 -13.859 1 95.44 203 GLN A CA 1
ATOM 1597 C C . GLN A 1 203 ? -19 6.551 -13.539 1 95.44 203 GLN A C 1
ATOM 1599 O O . GLN A 1 203 ? -19.984 6.363 -14.258 1 95.44 203 GLN A O 1
ATOM 1604 N N . TRP A 1 204 ? -18.719 5.785 -12.539 1 95.38 204 TRP A N 1
ATOM 1605 C CA . TRP A 1 204 ? -19.625 4.73 -12.07 1 95.38 204 TRP A CA 1
ATOM 1606 C C . TRP A 1 204 ? -20.172 5.059 -10.688 1 95.38 204 TRP A C 1
ATOM 1608 O O . TRP A 1 204 ? -19.719 4.492 -9.688 1 95.38 204 TRP A O 1
ATOM 1618 N N . ASP A 1 205 ? -21.172 5.977 -10.688 1 97.81 205 ASP A N 1
ATOM 1619 C CA . ASP A 1 205 ? -21.859 6.332 -9.453 1 97.81 205 ASP A CA 1
ATOM 1620 C C . ASP A 1 205 ? -22.781 5.203 -8.992 1 97.81 205 ASP A C 1
ATOM 1622 O O . ASP A 1 205 ? -23.328 4.465 -9.82 1 97.81 205 ASP A O 1
ATOM 1626 N N . VAL A 1 206 ? -22.875 5.137 -7.699 1 98.25 206 VAL A N 1
ATOM 1627 C CA . VAL A 1 206 ? -23.703 4.082 -7.137 1 98.25 206 VAL A CA 1
ATOM 1628 C C . VAL A 1 206 ? -24.594 4.664 -6.039 1 98.25 206 VAL A C 1
ATOM 1630 O O . VAL A 1 206 ? -24.312 5.734 -5.5 1 98.25 206 VAL A O 1
ATOM 1633 N N . GLU A 1 207 ? -25.672 4.004 -5.734 1 98.56 207 GLU A N 1
ATOM 1634 C CA . GLU A 1 207 ? -26.609 4.336 -4.656 1 98.56 207 GLU A CA 1
ATOM 1635 C C . GLU A 1 207 ? -26.797 3.158 -3.711 1 98.56 207 GLU A C 1
ATOM 1637 O O . GLU A 1 207 ? -27.203 2.072 -4.137 1 98.56 207 GLU A O 1
ATOM 1642 N N . ASP A 1 208 ? -26.531 3.402 -2.492 1 98.44 208 ASP A N 1
ATOM 1643 C CA . ASP A 1 208 ? -26.688 2.385 -1.457 1 98.44 208 ASP A CA 1
ATOM 1644 C C . ASP A 1 208 ? -26.062 1.063 -1.893 1 98.44 208 ASP A C 1
ATOM 1646 O O . ASP A 1 208 ? -26.672 0.005 -1.777 1 98.44 208 ASP A O 1
ATOM 1650 N N . TRP A 1 209 ? -24.875 1.131 -2.369 1 98.5 209 TRP A N 1
ATOM 1651 C CA . TRP A 1 209 ? -24.172 0.011 -2.992 1 98.5 209 TRP A CA 1
ATOM 1652 C C . TRP A 1 209 ? -23.328 -0.745 -1.969 1 98.5 209 TRP A C 1
ATOM 1654 O O . TRP A 1 209 ? -22.516 -0.148 -1.268 1 98.5 209 TRP A O 1
ATOM 1664 N N . GLU A 1 210 ? -23.594 -2.035 -1.837 1 98.38 210 GLU A N 1
ATOM 1665 C CA . GLU A 1 210 ? -22.812 -2.854 -0.918 1 98.38 210 GLU A CA 1
ATOM 1666 C C . GLU A 1 210 ? -21.359 -2.979 -1.388 1 98.38 210 GLU A C 1
ATOM 1668 O O . GLU A 1 210 ? -21.109 -3.168 -2.578 1 98.38 210 GLU A O 1
ATOM 1673 N N . THR A 1 211 ? -20.453 -2.848 -0.476 1 98.06 211 THR A N 1
ATOM 1674 C CA . THR A 1 211 ? -19.047 -2.984 -0.8 1 98.06 211 THR A CA 1
ATOM 1675 C C . THR A 1 211 ? -18.297 -3.691 0.327 1 98.06 211 THR A C 1
ATOM 1677 O O . THR A 1 211 ? -18.484 -3.365 1.502 1 98.06 211 THR A O 1
ATOM 1680 N N . SER A 1 212 ? -17.547 -4.707 -0.01 1 97.81 212 SER A N 1
ATOM 1681 C CA . SER A 1 212 ? -16.719 -5.469 0.915 1 97.81 212 SER A CA 1
ATOM 1682 C C . SER A 1 212 ? -15.664 -6.285 0.17 1 97.81 212 SER A C 1
ATOM 1684 O O . SER A 1 212 ? -15.789 -6.516 -1.034 1 97.81 212 SER A O 1
ATOM 1686 N N . PHE A 1 213 ? -14.695 -6.797 0.872 1 96.69 213 PHE A N 1
ATOM 1687 C CA . PHE A 1 213 ? -13.672 -7.629 0.255 1 96.69 213 PHE A CA 1
ATOM 1688 C C . PHE A 1 213 ? -14.211 -9.016 -0.061 1 96.69 213 PHE A C 1
ATOM 1690 O O . PHE A 1 213 ? -13.57 -9.797 -0.76 1 96.69 213 PHE A O 1
ATOM 1697 N N . TYR A 1 214 ? -15.461 -9.297 0.374 1 95.06 214 TYR A N 1
ATOM 1698 C CA . TYR A 1 214 ? -16.094 -10.57 0.066 1 95.06 214 TYR A CA 1
ATOM 1699 C C . TYR A 1 214 ? -16.969 -10.461 -1.18 1 95.06 214 TYR A C 1
ATOM 1701 O O . TYR A 1 214 ? -17.391 -11.469 -1.744 1 95.06 214 TYR A O 1
ATOM 1709 N N . THR A 1 215 ? -17.281 -9.234 -1.579 1 94.19 215 THR A N 1
ATOM 1710 C CA . THR A 1 215 ? -18.25 -9.07 -2.658 1 94.19 215 THR A CA 1
ATOM 1711 C C . THR A 1 215 ? -17.656 -8.25 -3.799 1 94.19 215 THR A C 1
ATOM 1713 O O . THR A 1 215 ? -17.141 -8.805 -4.77 1 94.19 215 THR A O 1
ATOM 1716 N N . GLN A 1 216 ? -17.531 -6.938 -3.586 1 94.69 216 GLN A N 1
ATOM 1717 C CA . GLN A 1 216 ? -17.062 -6.004 -4.605 1 94.69 216 GLN A CA 1
ATOM 1718 C C . GLN A 1 216 ? -16.5 -4.734 -3.973 1 94.69 216 GLN A C 1
ATOM 1720 O O . GLN A 1 216 ? -16.984 -4.289 -2.928 1 94.69 216 GLN A O 1
ATOM 1725 N N . ILE A 1 217 ? -15.531 -4.16 -4.609 1 95.31 217 ILE A N 1
ATOM 1726 C CA . ILE A 1 217 ? -14.953 -2.91 -4.129 1 95.31 217 ILE A CA 1
ATOM 1727 C C . ILE A 1 217 ? -14.836 -1.918 -5.285 1 95.31 217 ILE A C 1
ATOM 1729 O O . ILE A 1 217 ? -14.781 -2.318 -6.449 1 95.31 217 ILE A O 1
ATOM 1733 N N . SER A 1 218 ? -14.836 -0.668 -4.992 1 95.88 218 SER A N 1
ATOM 1734 C CA . SER A 1 218 ? -14.727 0.382 -6 1 95.88 218 SER A CA 1
ATOM 1735 C C . SER A 1 218 ? -13.281 0.817 -6.191 1 95.88 218 SER A C 1
ATOM 1737 O O . SER A 1 218 ? -12.773 1.662 -5.449 1 95.88 218 SER A O 1
ATOM 1739 N N . THR A 1 219 ? -12.625 0.251 -7.129 1 93.25 219 THR A N 1
ATOM 1740 C CA . THR A 1 219 ? -11.281 0.637 -7.543 1 93.25 219 THR A CA 1
ATOM 1741 C C . THR A 1 219 ? -11.258 1.008 -9.023 1 93.25 219 THR A C 1
ATOM 1743 O O . THR A 1 219 ? -12.109 0.559 -9.797 1 93.25 219 THR A O 1
ATOM 1746 N N . SER A 1 220 ? -10.344 1.859 -9.398 1 89.19 220 SER A N 1
ATOM 1747 C CA . SER A 1 220 ? -10.203 2.301 -10.781 1 89.19 220 SER A CA 1
ATOM 1748 C C . SER A 1 220 ? -11.469 3.004 -11.273 1 89.19 220 SER A C 1
ATOM 1750 O O . SER A 1 220 ? -11.898 2.795 -12.406 1 89.19 220 SER A O 1
ATOM 1752 N N . ASN A 1 221 ? -12.203 3.633 -10.305 1 92.94 221 ASN A N 1
ATOM 1753 C CA . ASN A 1 221 ? -13.25 4.559 -10.727 1 92.94 221 ASN A CA 1
ATOM 1754 C C . ASN A 1 221 ? -12.656 5.863 -11.266 1 92.94 221 ASN A C 1
ATOM 1756 O O . ASN A 1 221 ? -11.453 6.082 -11.172 1 92.94 221 ASN A O 1
ATOM 1760 N N . TYR A 1 222 ? -13.523 6.703 -11.891 1 93.69 222 TYR A N 1
ATOM 1761 C CA . TYR A 1 222 ? -12.961 7.906 -12.5 1 93.69 222 TYR A CA 1
ATOM 1762 C C . TYR A 1 222 ? -13.766 9.141 -12.094 1 93.69 222 TYR A C 1
ATOM 1764 O O . TYR A 1 222 ? -14.992 9.094 -12.008 1 93.69 222 TYR A O 1
ATOM 1772 N N . LEU A 1 223 ? -12.961 10.172 -11.891 1 94.19 223 LEU A N 1
ATOM 1773 C CA . LEU A 1 223 ? -13.578 11.477 -11.688 1 94.19 223 LEU A CA 1
ATOM 1774 C C . LEU A 1 223 ? -14.242 11.977 -12.969 1 94.19 223 LEU A C 1
ATOM 1776 O O . LEU A 1 223 ? -13.672 11.844 -14.055 1 94.19 223 LEU A O 1
ATOM 1780 N N . VAL A 1 224 ? -15.43 12.539 -12.859 1 94.31 224 VAL A N 1
ATOM 1781 C CA . VAL A 1 224 ? -16.047 13.172 -14.016 1 94.31 224 VAL A CA 1
ATOM 1782 C C . VAL A 1 224 ? -16.516 14.578 -13.648 1 94.31 224 VAL A C 1
ATOM 1784 O O . VAL A 1 224 ? -17.156 15.266 -14.453 1 94.31 224 VAL A O 1
ATOM 1787 N N . ALA A 1 225 ? -16.266 14.977 -12.375 1 93.25 225 ALA A N 1
ATOM 1788 C CA . ALA A 1 225 ? -16.625 16.297 -11.859 1 93.25 225 ALA A CA 1
ATOM 1789 C C . ALA A 1 225 ? -15.508 16.844 -10.977 1 93.25 225 ALA A C 1
ATOM 1791 O O . ALA A 1 225 ? -14.609 16.109 -10.562 1 93.25 225 ALA A O 1
ATOM 1792 N N . ASP A 1 226 ? -15.586 18.125 -10.688 1 93.56 226 ASP A N 1
ATOM 1793 C CA . ASP A 1 226 ? -14.578 18.781 -9.859 1 93.56 226 ASP A CA 1
ATOM 1794 C C . ASP A 1 226 ? -14.867 18.578 -8.375 1 93.56 226 ASP A C 1
ATOM 1796 O O . ASP A 1 226 ? -14.148 19.094 -7.52 1 93.56 226 ASP A O 1
ATOM 1800 N N . GLN A 1 227 ? -15.891 17.891 -8.188 1 95.81 227 GLN A N 1
ATOM 1801 C CA . GLN A 1 227 ? -16.25 17.516 -6.82 1 95.81 227 GLN A CA 1
ATOM 1802 C C . GLN A 1 227 ? -16.953 16.172 -6.785 1 95.81 227 GLN A C 1
ATOM 1804 O O . GLN A 1 227 ? -17.75 15.852 -7.672 1 95.81 227 GLN A O 1
ATOM 1809 N N . VAL A 1 228 ? -16.625 15.422 -5.727 1 97.81 228 VAL A N 1
ATOM 1810 C CA . VAL A 1 228 ? -17.297 14.141 -5.516 1 97.81 228 VAL A CA 1
ATOM 1811 C C . VAL A 1 228 ? -17.969 14.125 -4.145 1 97.81 228 VAL A C 1
ATOM 1813 O O . VAL A 1 228 ? -17.406 14.633 -3.17 1 97.81 228 VAL A O 1
ATOM 1816 N N . THR A 1 229 ? -19.188 13.641 -4.102 1 98.69 229 THR A N 1
ATOM 1817 C CA . THR A 1 229 ? -19.875 13.445 -2.836 1 98.69 229 THR A CA 1
ATOM 1818 C C . THR A 1 229 ? -20.031 11.953 -2.533 1 98.69 229 THR A C 1
ATOM 1820 O O . THR A 1 229 ? -20.484 11.188 -3.385 1 98.69 229 THR A O 1
ATOM 1823 N N . ILE A 1 230 ? -19.656 11.578 -1.33 1 98.69 230 ILE A N 1
ATOM 1824 C CA . ILE A 1 230 ? -19.734 10.18 -0.907 1 98.69 230 ILE A CA 1
ATOM 1825 C C . ILE A 1 230 ? -20.406 10.102 0.463 1 98.69 230 ILE A C 1
ATOM 1827 O O . ILE A 1 230 ? -20.078 10.875 1.366 1 98.69 230 ILE A O 1
ATOM 1831 N N . GLU A 1 231 ? -21.281 9.203 0.596 1 98.69 231 GLU A N 1
ATOM 1832 C CA . GLU A 1 231 ? -21.906 8.898 1.877 1 98.69 231 GLU A CA 1
ATOM 1833 C C . GLU A 1 231 ? -21.797 7.418 2.213 1 98.69 231 GLU A C 1
ATOM 1835 O O . GLU A 1 231 ? -21.922 6.562 1.334 1 98.69 231 GLU A O 1
ATOM 1840 N N . SER A 1 232 ? -21.562 7.145 3.424 1 98.56 232 SER A N 1
ATOM 1841 C CA . SER A 1 232 ? -21.453 5.785 3.943 1 98.56 232 SER A CA 1
ATOM 1842 C C . SER A 1 232 ? -21.75 5.738 5.438 1 98.56 232 SER A C 1
ATOM 1844 O O . SER A 1 232 ? -21.422 6.68 6.168 1 98.56 232 SER A O 1
ATOM 1846 N N . PRO A 1 233 ? -22.391 4.691 5.945 1 98.31 233 PRO A N 1
ATOM 1847 C CA . PRO A 1 233 ? -22.625 4.586 7.387 1 98.31 233 PRO A CA 1
ATOM 1848 C C . PRO A 1 233 ? -21.344 4.355 8.188 1 98.31 233 PRO A C 1
ATOM 1850 O O . PRO A 1 233 ? -21.312 4.605 9.391 1 98.31 233 PRO A O 1
ATOM 1853 N N . ASP A 1 234 ? -20.297 3.82 7.559 1 97.75 234 ASP A N 1
ATOM 1854 C CA . ASP A 1 234 ? -19 3.539 8.172 1 97.75 234 ASP A CA 1
ATOM 1855 C C . ASP A 1 234 ? -17.891 4.34 7.504 1 97.75 234 ASP A C 1
ATOM 1857 O O . ASP A 1 234 ? -18.031 4.781 6.363 1 97.75 234 ASP A O 1
ATOM 1861 N N . PRO A 1 235 ? -16.797 4.555 8.266 1 97.38 235 PRO A N 1
ATOM 1862 C CA . PRO A 1 235 ? -15.664 5.184 7.574 1 97.38 235 PRO A CA 1
ATOM 1863 C C . PRO A 1 235 ? -15.164 4.355 6.395 1 97.38 235 PRO A C 1
ATOM 1865 O O . PRO A 1 235 ? -15.109 3.127 6.473 1 97.38 235 PRO A O 1
ATOM 1868 N N . VAL A 1 236 ? -14.867 5.039 5.281 1 98.31 236 VAL A N 1
ATOM 1869 C CA . VAL A 1 236 ? -14.273 4.391 4.117 1 98.31 236 VAL A CA 1
ATOM 1870 C C . VAL A 1 236 ? -13.031 5.16 3.676 1 98.31 236 VAL A C 1
ATOM 1872 O O . VAL A 1 236 ? -12.938 6.371 3.881 1 98.31 236 VAL A O 1
ATOM 1875 N N . LEU A 1 237 ? -12.086 4.441 3.197 1 98.62 237 LEU A N 1
ATOM 1876 C CA . LEU A 1 237 ? -10.859 5.043 2.697 1 98.62 237 LEU A CA 1
ATOM 1877 C C . LEU A 1 237 ? -11.055 5.582 1.283 1 98.62 237 LEU A C 1
ATOM 1879 O O . LEU A 1 237 ? -11.547 4.871 0.405 1 98.62 237 LEU A O 1
ATOM 1883 N N . PHE A 1 238 ? -10.75 6.844 1.066 1 98.69 238 PHE A N 1
ATOM 1884 C CA . PHE A 1 238 ? -10.766 7.477 -0.248 1 98.69 238 PHE A CA 1
ATOM 1885 C C . PHE A 1 238 ? -9.344 7.676 -0.764 1 98.69 238 PHE A C 1
ATOM 1887 O O . PHE A 1 238 ? -8.461 8.117 -0.022 1 98.69 238 PHE A O 1
ATOM 1894 N N . THR A 1 239 ? -9.109 7.312 -1.984 1 98.38 239 THR A N 1
ATOM 1895 C CA . THR A 1 239 ? -7.797 7.496 -2.598 1 98.38 239 THR A CA 1
ATOM 1896 C C . THR A 1 239 ? -7.938 8.031 -4.02 1 98.38 239 THR A C 1
ATOM 1898 O O . THR A 1 239 ? -8.82 7.605 -4.766 1 98.38 239 THR A O 1
ATOM 1901 N N . ILE A 1 240 ? -7.09 8.961 -4.367 1 97.5 240 ILE A N 1
ATOM 1902 C CA . ILE A 1 240 ? -7.133 9.555 -5.695 1 97.5 240 ILE A CA 1
ATOM 1903 C C . ILE A 1 240 ? -5.711 9.789 -6.207 1 97.5 240 ILE A C 1
ATOM 1905 O O . ILE A 1 240 ? -4.824 10.164 -5.438 1 97.5 240 ILE A O 1
ATOM 1909 N N . GLU A 1 241 ? -5.484 9.555 -7.441 1 95.38 241 GLU A N 1
ATOM 1910 C CA . GLU A 1 241 ? -4.156 9.672 -8.031 1 95.38 241 GLU A CA 1
ATOM 1911 C C . GLU A 1 241 ? -3.797 11.133 -8.289 1 95.38 241 GLU A C 1
ATOM 1913 O O . GLU A 1 241 ? -4.68 11.969 -8.484 1 95.38 241 GLU A O 1
ATOM 1918 N N . PHE A 1 242 ? -2.52 11.422 -8.219 1 92.81 242 PHE A N 1
ATOM 1919 C CA . PHE A 1 242 ? -2.029 12.727 -8.648 1 92.81 242 PHE A CA 1
ATOM 1920 C C . PHE A 1 242 ? -1.945 12.797 -10.164 1 92.81 242 PHE A C 1
ATOM 1922 O O . PHE A 1 242 ? -1.806 11.773 -10.836 1 92.81 242 PHE A O 1
ATOM 1929 N N . LYS A 1 243 ? -2.088 14 -10.656 1 84.19 243 LYS A N 1
ATOM 1930 C CA . LYS A 1 243 ? -1.874 14.195 -12.086 1 84.19 243 LYS A CA 1
ATOM 1931 C C . LYS A 1 243 ? -0.39 14.125 -12.43 1 84.19 243 LYS A C 1
ATOM 1933 O O . LYS A 1 243 ? 0.438 14.758 -11.773 1 84.19 243 LYS A O 1
ATOM 1938 N N . PHE A 1 244 ? 0.15 12.938 -12.969 1 64.25 244 PHE A N 1
ATOM 1939 C CA . PHE A 1 244 ? 1.553 12.836 -13.352 1 64.25 244 PHE A CA 1
ATOM 1940 C C . PHE A 1 244 ? 1.902 13.875 -14.406 1 64.25 244 PHE A C 1
ATOM 1942 O O . PHE A 1 244 ? 1.159 14.062 -15.375 1 64.25 244 PHE A O 1
ATOM 1949 N N . ASN A 1 245 ? 2.504 15.008 -14.047 1 50 245 ASN A N 1
ATOM 1950 C CA . ASN A 1 245 ? 3.049 15.859 -15.094 1 50 245 ASN A CA 1
ATOM 1951 C C . ASN A 1 245 ? 3.979 15.086 -16.016 1 50 245 ASN A C 1
ATOM 1953 O O . ASN A 1 245 ? 4.793 14.281 -15.562 1 50 245 ASN A O 1
ATOM 1957 N N . GLU A 1 246 ? 3.691 14.57 -17.188 1 39.84 246 GLU A N 1
ATOM 1958 C CA . GLU A 1 246 ? 4.586 14.203 -18.281 1 39.84 246 GLU A CA 1
ATOM 1959 C C . GLU A 1 246 ? 5.926 14.93 -18.156 1 39.84 246 GLU A C 1
ATOM 1961 O O . GLU A 1 246 ? 6.781 14.812 -19.031 1 39.84 246 GLU A O 1
ATOM 1966 N N . LEU A 1 247 ? 6.32 15.805 -17.438 1 34.12 247 LEU A N 1
ATOM 1967 C CA . LEU A 1 247 ? 7.586 16.5 -17.656 1 34.12 247 LEU A CA 1
ATOM 1968 C C . LEU A 1 247 ? 8.75 15.508 -17.625 1 34.12 247 LEU A C 1
ATOM 1970 O O . LEU A 1 247 ? 9.859 15.836 -18.078 1 34.12 247 LEU A O 1
ATOM 1974 N N . HIS A 1 248 ? 8.938 14.516 -16.766 1 32 248 HIS A N 1
ATOM 1975 C CA . HIS A 1 248 ? 10.258 13.914 -16.922 1 32 248 HIS A CA 1
ATOM 1976 C C . HIS A 1 248 ? 10.289 12.953 -18.094 1 32 248 HIS A C 1
ATOM 1978 O O . HIS A 1 248 ? 11.227 12.164 -18.234 1 32 248 HIS A O 1
ATOM 1984 N N . GLY A 1 249 ? 9.312 12.727 -18.844 1 26.58 249 GLY A N 1
ATOM 1985 C CA . GLY A 1 249 ? 9.664 12.102 -20.109 1 26.58 249 GLY A CA 1
ATOM 1986 C C . GLY A 1 249 ? 10.547 12.977 -20.984 1 26.58 249 GLY A C 1
ATOM 1987 O O . GLY A 1 249 ? 10.734 12.695 -22.156 1 26.58 249 GLY A O 1
ATOM 1988 N N . GLY A 1 250 ? 11.008 14.219 -20.531 1 23.19 250 GLY A N 1
ATOM 1989 C CA . GLY A 1 250 ? 12.07 14.609 -21.438 1 23.19 250 GLY A CA 1
ATOM 1990 C C . GLY A 1 250 ? 13.328 13.773 -21.297 1 23.19 250 GLY A C 1
ATOM 1991 O O . GLY A 1 250 ? 13.562 13.18 -20.234 1 23.19 250 GLY A O 1
ATOM 1992 N N . MET B 1 1 ? -5.637 -33.094 12.359 1 62.62 1 MET B N 1
ATOM 1993 C CA . MET B 1 1 ? -6.164 -31.719 12.281 1 62.62 1 MET B CA 1
ATOM 1994 C C . MET B 1 1 ? -5.758 -31.047 10.969 1 62.62 1 MET B C 1
ATOM 1996 O O . MET B 1 1 ? -4.629 -31.219 10.508 1 62.62 1 MET B O 1
ATOM 2000 N N . THR B 1 2 ? -6.715 -30.531 10.141 1 89.81 2 THR B N 1
ATOM 2001 C CA . THR B 1 2 ? -6.492 -29.984 8.805 1 89.81 2 THR B CA 1
ATOM 2002 C C . THR B 1 2 ? -5.832 -28.609 8.883 1 89.81 2 THR B C 1
ATOM 2004 O O . THR B 1 2 ? -6.273 -27.75 9.641 1 89.81 2 THR B O 1
ATOM 2007 N N . TYR B 1 3 ? -4.535 -28.516 8.609 1 93.94 3 TYR B N 1
ATOM 2008 C CA . TYR B 1 3 ? -3.816 -27.25 8.562 1 93.94 3 TYR B CA 1
ATOM 2009 C C . TYR B 1 3 ? -3.457 -26.875 7.129 1 93.94 3 TYR B C 1
ATOM 2011 O O . TYR B 1 3 ? -3.539 -27.719 6.223 1 93.94 3 TYR B O 1
ATOM 2019 N N . VAL B 1 4 ? -3.26 -25.609 6.895 1 95.12 4 VAL B N 1
ATOM 2020 C CA . VAL B 1 4 ? -2.779 -25.094 5.613 1 95.12 4 VAL B CA 1
ATOM 2021 C C . VAL B 1 4 ? -1.352 -24.578 5.766 1 95.12 4 VAL B C 1
ATOM 2023 O O . VAL B 1 4 ? -1.023 -23.922 6.762 1 95.12 4 VAL B O 1
ATOM 2026 N N . THR B 1 5 ? -0.498 -24.875 4.824 1 95.5 5 THR B N 1
ATOM 2027 C CA . THR B 1 5 ? 0.895 -24.453 4.895 1 95.5 5 THR B CA 1
ATOM 2028 C C . THR B 1 5 ? 1.205 -23.438 3.791 1 95.5 5 THR B C 1
ATOM 2030 O O . THR B 1 5 ? 0.771 -23.609 2.65 1 95.5 5 THR B O 1
ATOM 2033 N N . PHE B 1 6 ? 1.93 -22.438 4.133 1 95.62 6 PHE B N 1
ATOM 2034 C CA . PHE B 1 6 ? 2.408 -21.438 3.199 1 95.62 6 PHE B CA 1
ATOM 2035 C C . PHE B 1 6 ? 3.932 -21.375 3.199 1 95.62 6 PHE B C 1
ATOM 2037 O O . PHE B 1 6 ? 4.562 -21.484 4.254 1 95.62 6 PHE B O 1
ATOM 2044 N N . SER B 1 7 ? 4.52 -21.188 2.029 1 93.75 7 SER B N 1
ATOM 2045 C CA . SER B 1 7 ? 5.961 -21.031 1.879 1 93.75 7 SER B CA 1
ATOM 2046 C C . SER B 1 7 ? 6.297 -19.797 1.041 1 93.75 7 SER B C 1
ATOM 2048 O O . SER B 1 7 ? 6.812 -19.922 -0.071 1 93.75 7 SER B O 1
ATOM 2050 N N . PRO B 1 8 ? 6.133 -18.609 1.611 1 94.56 8 PRO B N 1
ATOM 2051 C CA . PRO B 1 8 ? 6.285 -17.375 0.836 1 94.56 8 PRO B CA 1
ATOM 2052 C C . PRO B 1 8 ? 7.719 -17.141 0.372 1 94.56 8 PRO B C 1
ATOM 2054 O O . PRO B 1 8 ? 7.953 -16.344 -0.547 1 94.56 8 PRO B O 1
ATOM 2057 N N . GLY B 1 9 ? 8.695 -17.766 0.963 1 92.31 9 GLY B N 1
ATOM 2058 C CA . GLY B 1 9 ? 10.086 -17.578 0.58 1 92.31 9 GLY B CA 1
ATOM 2059 C C . GLY B 1 9 ? 10.602 -18.656 -0.348 1 92.31 9 GLY B C 1
ATOM 2060 O O . GLY B 1 9 ? 11.789 -18.688 -0.682 1 92.31 9 GLY B O 1
ATOM 2061 N N . ALA B 1 10 ? 9.719 -19.578 -0.808 1 90.19 10 ALA B N 1
ATOM 2062 C CA . ALA B 1 10 ? 10.148 -20.75 -1.567 1 90.19 10 ALA B CA 1
ATOM 2063 C C . ALA B 1 10 ? 10.836 -20.328 -2.865 1 90.19 10 ALA B C 1
ATOM 2065 O O . ALA B 1 10 ? 11.758 -21.016 -3.326 1 90.19 10 ALA B O 1
ATOM 2066 N N . PHE B 1 11 ? 10.383 -19.219 -3.412 1 91.44 11 PHE B N 1
ATOM 2067 C CA . PHE B 1 11 ? 10.93 -18.812 -4.699 1 91.44 11 PHE B CA 1
ATOM 2068 C C . PHE B 1 11 ? 12.266 -18.109 -4.516 1 91.44 11 PHE B C 1
ATOM 2070 O O . PHE B 1 11 ? 12.984 -17.859 -5.488 1 91.44 11 PHE B O 1
ATOM 2077 N N . LEU B 1 12 ? 12.594 -17.938 -3.219 1 88.94 12 LEU B N 1
ATOM 2078 C CA . LEU B 1 12 ? 13.844 -17.266 -2.916 1 88.94 12 LEU B CA 1
ATOM 2079 C C . LEU B 1 12 ? 14.984 -18.266 -2.748 1 88.94 12 LEU B C 1
ATOM 2081 O O . LEU B 1 12 ? 14.758 -19.391 -2.312 1 88.94 12 LEU B O 1
ATOM 2085 N N . GLY B 1 13 ? 16.281 -18.047 -2.918 1 74.88 13 GLY B N 1
ATOM 2086 C CA . GLY B 1 13 ? 17.469 -18.797 -2.562 1 74.88 13 GLY B CA 1
ATOM 2087 C C . GLY B 1 13 ? 17.859 -19.812 -3.613 1 74.88 13 GLY B C 1
ATOM 2088 O O . GLY B 1 13 ? 18.719 -20.688 -3.363 1 74.88 13 GLY B O 1
ATOM 2089 N N . GLY B 1 14 ? 17.344 -19.719 -4.734 1 64.94 14 GLY B N 1
ATOM 2090 C CA . GLY B 1 14 ? 17.859 -20.516 -5.832 1 64.94 14 GLY B CA 1
ATOM 2091 C C . GLY B 1 14 ? 17.469 -21.984 -5.73 1 64.94 14 GLY B C 1
ATOM 2092 O O . GLY B 1 14 ? 18.016 -22.828 -6.449 1 64.94 14 GLY B O 1
ATOM 2093 N N . ASN B 1 15 ? 16.766 -22.359 -4.602 1 55.34 15 ASN B N 1
ATOM 2094 C CA . ASN B 1 15 ? 16.516 -23.797 -4.48 1 55.34 15 ASN B CA 1
ATOM 2095 C C . ASN B 1 15 ? 15.508 -24.281 -5.516 1 55.34 15 ASN B C 1
ATOM 2097 O O . ASN B 1 15 ? 14.352 -23.859 -5.504 1 55.34 15 ASN B O 1
ATOM 2101 N N . THR B 1 16 ? 15.992 -24.625 -6.602 1 53.28 16 THR B N 1
ATOM 2102 C CA . THR B 1 16 ? 15.336 -25.078 -7.82 1 53.28 16 THR B CA 1
ATOM 2103 C C . THR B 1 16 ? 14.578 -26.375 -7.574 1 53.28 16 THR B C 1
ATOM 2105 O O . THR B 1 16 ? 13.977 -26.938 -8.492 1 53.28 16 THR B O 1
ATOM 2108 N N . THR B 1 17 ? 14.703 -26.984 -6.402 1 48.69 17 THR B N 1
ATOM 2109 C CA . THR B 1 17 ? 14.172 -28.344 -6.426 1 48.69 17 THR B CA 1
ATOM 2110 C C . THR B 1 17 ? 12.648 -28.328 -6.355 1 48.69 17 THR B C 1
ATOM 2112 O O . THR B 1 17 ? 12.008 -29.375 -6.379 1 48.69 17 THR B O 1
ATOM 2115 N N . CYS B 1 18 ? 12.133 -27.219 -5.906 1 52.75 18 CYS B N 1
ATOM 2116 C CA . CYS B 1 18 ? 10.695 -27.375 -5.738 1 52.75 18 CYS B CA 1
ATOM 2117 C C . CYS B 1 18 ? 10 -27.516 -7.086 1 52.75 18 CYS B C 1
ATOM 2119 O O . CYS B 1 18 ? 10.5 -27.031 -8.102 1 52.75 18 CYS B O 1
ATOM 2121 N N . ASP B 1 19 ? 9 -28.391 -7.121 1 54.81 19 ASP B N 1
ATOM 2122 C CA . ASP B 1 19 ? 8.141 -28.688 -8.258 1 54.81 19 ASP B CA 1
ATOM 2123 C C . ASP B 1 19 ? 7.629 -27.406 -8.914 1 54.81 19 ASP B C 1
ATOM 2125 O O . ASP B 1 19 ? 6.582 -26.875 -8.539 1 54.81 19 ASP B O 1
ATOM 2129 N N . ARG B 1 20 ? 8.586 -26.641 -9.578 1 56.66 20 ARG B N 1
ATOM 2130 C CA . ARG B 1 20 ? 8.359 -25.438 -10.398 1 56.66 20 ARG B CA 1
ATOM 2131 C C . ARG B 1 20 ? 7.066 -25.562 -11.195 1 56.66 20 ARG B C 1
ATOM 2133 O O . ARG B 1 20 ? 6.418 -24.562 -11.492 1 56.66 20 ARG B O 1
ATOM 2140 N N . LYS B 1 21 ? 6.754 -26.891 -11.453 1 58.38 21 LYS B N 1
ATOM 2141 C CA . LYS B 1 21 ? 5.801 -27.188 -12.523 1 58.38 21 LYS B CA 1
ATOM 2142 C C . LYS B 1 21 ? 4.41 -26.672 -12.18 1 58.38 21 LYS B C 1
ATOM 2144 O O . LYS B 1 21 ? 3.596 -26.422 -13.07 1 58.38 21 LYS B O 1
ATOM 2149 N N . GLN B 1 22 ? 4.371 -25.938 -10.906 1 81 22 GLN B N 1
ATOM 2150 C CA . GLN B 1 22 ? 2.949 -25.641 -10.758 1 81 22 GLN B CA 1
ATOM 2151 C C . GLN B 1 22 ? 2.732 -24.203 -10.289 1 81 22 GLN B C 1
ATOM 2153 O O . GLN B 1 22 ? 1.673 -23.875 -9.758 1 81 22 GLN B O 1
ATOM 2158 N N . HIS B 1 23 ? 3.777 -23.359 -10.711 1 89.75 23 HIS B N 1
ATOM 2159 C CA . HIS B 1 23 ? 3.602 -21.969 -10.281 1 89.75 23 HIS B CA 1
ATOM 2160 C C . HIS B 1 23 ? 3.598 -21.031 -11.484 1 89.75 23 HIS B C 1
ATOM 2162 O O . HIS B 1 23 ? 4.27 -21.281 -12.484 1 89.75 23 HIS B O 1
ATOM 2168 N N . GLY B 1 24 ? 2.771 -20.047 -11.414 1 94.31 24 GLY B N 1
ATOM 2169 C CA . GLY B 1 24 ? 2.729 -18.984 -12.398 1 94.31 24 GLY B CA 1
ATOM 2170 C C . GLY B 1 24 ? 3.201 -17.656 -11.859 1 94.31 24 GLY B C 1
ATOM 2171 O O . GLY B 1 24 ? 3.043 -17.359 -10.672 1 94.31 24 GLY B O 1
ATOM 2172 N N . LEU B 1 25 ? 3.809 -16.891 -12.742 1 96.44 25 LEU B N 1
ATOM 2173 C CA . LEU B 1 25 ? 4.199 -15.516 -12.453 1 96.44 25 LEU B CA 1
ATOM 2174 C C . LEU B 1 25 ? 3.338 -14.531 -13.234 1 96.44 25 LEU B C 1
ATOM 2176 O O . LEU B 1 25 ? 3.193 -14.656 -14.453 1 96.44 25 LEU B O 1
ATOM 2180 N N . VAL B 1 26 ? 2.734 -13.656 -12.547 1 97 26 VAL B N 1
ATOM 2181 C CA . VAL B 1 26 ? 2.002 -12.578 -13.195 1 97 26 VAL B CA 1
ATOM 2182 C C . VAL B 1 26 ? 2.744 -11.258 -13 1 97 26 VAL B C 1
ATOM 2184 O O . VAL B 1 26 ? 3.09 -10.891 -11.875 1 97 26 VAL B O 1
ATOM 2187 N N . LEU B 1 27 ? 3.033 -10.578 -14.094 1 97.56 27 LEU B N 1
ATOM 2188 C CA . LEU B 1 27 ? 3.637 -9.25 -14.055 1 97.56 27 LEU B CA 1
ATOM 2189 C C . LEU B 1 27 ? 2.59 -8.164 -14.297 1 97.56 27 LEU B C 1
ATOM 2191 O O . LEU B 1 27 ? 1.957 -8.133 -15.352 1 97.56 27 LEU B O 1
ATOM 2195 N N . LEU B 1 28 ? 2.41 -7.344 -13.336 1 96 28 LEU B N 1
ATOM 2196 C CA . LEU B 1 28 ? 1.496 -6.215 -13.469 1 96 28 LEU B CA 1
ATOM 2197 C C . LEU B 1 28 ? 2.248 -4.953 -13.883 1 96 28 LEU B C 1
ATOM 2199 O O . LEU B 1 28 ? 3.449 -5.004 -14.156 1 96 28 LEU B O 1
ATOM 2203 N N . ASN B 1 29 ? 1.506 -3.832 -14 1 92.69 29 ASN B N 1
ATOM 2204 C CA . ASN B 1 29 ? 2.043 -2.635 -14.641 1 92.69 29 ASN B CA 1
ATOM 2205 C C . ASN B 1 29 ? 2.754 -1.735 -13.633 1 92.69 29 ASN B C 1
ATOM 2207 O O . ASN B 1 29 ? 2.422 -0.556 -13.508 1 92.69 29 ASN B O 1
ATOM 2211 N N . GLN B 1 30 ? 3.703 -2.252 -13.008 1 90.75 30 GLN B N 1
ATOM 2212 C CA . GLN B 1 30 ? 4.609 -1.511 -12.133 1 90.75 30 GLN B CA 1
ATOM 2213 C C . GLN B 1 30 ? 6.066 -1.768 -12.516 1 90.75 30 GLN B C 1
ATOM 2215 O O . GLN B 1 30 ? 6.434 -2.891 -12.867 1 90.75 30 GLN B O 1
ATOM 2220 N N . PRO B 1 31 ? 6.891 -0.723 -12.391 1 90.75 31 PRO B N 1
ATOM 2221 C CA . PRO B 1 31 ? 8.297 -0.902 -12.758 1 90.75 31 PRO B CA 1
ATOM 2222 C C . PRO B 1 31 ? 8.969 -2.029 -11.977 1 90.75 31 PRO B C 1
ATOM 2224 O O . PRO B 1 31 ? 8.711 -2.201 -10.781 1 90.75 31 PRO B O 1
ATOM 2227 N N . ILE B 1 32 ? 9.781 -2.771 -12.688 1 94.44 32 ILE B N 1
ATOM 2228 C CA . ILE B 1 32 ? 10.617 -3.785 -12.062 1 94.44 32 ILE B CA 1
ATOM 2229 C C . ILE B 1 32 ? 11.93 -3.156 -11.602 1 94.44 32 ILE B C 1
ATOM 2231 O O . ILE B 1 32 ? 12.82 -2.885 -12.414 1 94.44 32 ILE B O 1
ATOM 2235 N N . THR B 1 33 ? 12.047 -2.986 -10.281 1 90.56 33 THR B N 1
ATOM 2236 C CA . THR B 1 33 ? 13.188 -2.236 -9.766 1 90.56 33 THR B CA 1
ATOM 2237 C C . THR B 1 33 ? 14.18 -3.166 -9.07 1 90.56 33 THR B C 1
ATOM 2239 O O . THR B 1 33 ? 15.359 -2.826 -8.922 1 90.56 33 THR B O 1
ATOM 2242 N N . ASN B 1 34 ? 13.812 -4.281 -8.656 1 93.25 34 ASN B N 1
ATOM 2243 C CA . ASN B 1 34 ? 14.672 -5.297 -8.062 1 93.25 34 ASN B CA 1
ATOM 2244 C C . ASN B 1 34 ? 14.867 -6.488 -8.992 1 93.25 34 ASN B C 1
ATOM 2246 O O . ASN B 1 34 ? 14.109 -7.457 -8.93 1 93.25 34 ASN B O 1
ATOM 2250 N N . MET B 1 35 ? 15.898 -6.414 -9.719 1 94.44 35 MET B N 1
ATOM 2251 C CA . MET B 1 35 ? 16.125 -7.398 -10.773 1 94.44 35 MET B CA 1
ATOM 2252 C C . MET B 1 35 ? 16.422 -8.773 -10.18 1 94.44 35 MET B C 1
ATOM 2254 O O . MET B 1 35 ? 16.062 -9.797 -10.758 1 94.44 35 MET B O 1
ATOM 2258 N N . GLU B 1 36 ? 17.047 -8.781 -9.062 1 92.88 36 GLU B N 1
ATOM 2259 C CA . GLU B 1 36 ? 17.344 -10.062 -8.422 1 92.88 36 GLU B CA 1
ATOM 2260 C C . GLU B 1 36 ? 16.062 -10.781 -8.008 1 92.88 36 GLU B C 1
ATOM 2262 O O . GLU B 1 36 ? 15.906 -11.969 -8.273 1 92.88 36 GLU B O 1
ATOM 2267 N N . LEU B 1 37 ? 15.242 -10.07 -7.383 1 93.62 37 LEU B N 1
ATOM 2268 C CA . LEU B 1 37 ? 13.953 -10.625 -6.984 1 93.62 37 LEU B CA 1
ATOM 2269 C C . LEU B 1 37 ? 13.164 -11.102 -8.203 1 93.62 37 LEU B C 1
ATOM 2271 O O . LEU B 1 37 ? 12.586 -12.188 -8.188 1 93.62 37 LEU B O 1
ATOM 2275 N N . PHE B 1 38 ? 13.219 -10.289 -9.219 1 95.88 38 PHE B N 1
ATOM 2276 C CA . PHE B 1 38 ? 12.531 -10.609 -10.469 1 95.88 38 PHE B CA 1
ATOM 2277 C C . PHE B 1 38 ? 13.062 -11.914 -11.047 1 95.88 38 PHE B C 1
ATOM 2279 O O . PHE B 1 38 ? 12.281 -12.812 -11.391 1 95.88 38 PHE B O 1
ATOM 2286 N N . LYS B 1 39 ? 14.305 -12.039 -11.133 1 94.88 39 LYS B N 1
ATOM 2287 C CA . LYS B 1 39 ? 14.922 -13.211 -11.742 1 94.88 39 LYS B CA 1
ATOM 2288 C C . LYS B 1 39 ? 14.609 -14.469 -10.945 1 94.88 39 LYS B C 1
ATOM 2290 O O . LYS B 1 39 ? 14.383 -15.539 -11.523 1 94.88 39 LYS B O 1
ATOM 2295 N N . GLN B 1 40 ? 14.586 -14.367 -9.688 1 93.62 40 GLN B N 1
ATOM 2296 C CA . GLN B 1 40 ? 14.266 -15.516 -8.836 1 93.62 40 GLN B CA 1
ATOM 2297 C C . GLN B 1 40 ? 12.82 -15.961 -9.039 1 93.62 40 GLN B C 1
ATOM 2299 O O . GLN B 1 40 ? 12.547 -17.156 -9.156 1 93.62 40 GLN B O 1
ATOM 2304 N N . ALA B 1 41 ? 11.93 -15.039 -9.117 1 94.69 41 ALA B N 1
ATOM 2305 C CA . ALA B 1 41 ? 10.523 -15.359 -9.359 1 94.69 41 ALA B CA 1
ATOM 2306 C C . ALA B 1 41 ? 10.336 -15.977 -10.742 1 94.69 41 ALA B C 1
ATOM 2308 O O . ALA B 1 41 ? 9.617 -16.969 -10.898 1 94.69 41 ALA B O 1
ATOM 2309 N N . TRP B 1 42 ? 11.016 -15.375 -11.656 1 95.25 42 TRP B N 1
ATOM 2310 C CA . TRP B 1 42 ? 10.93 -15.836 -13.039 1 95.25 42 TRP B CA 1
ATOM 2311 C C . TRP B 1 42 ? 11.391 -17.281 -13.164 1 95.25 42 TRP B C 1
ATOM 2313 O O . TRP B 1 42 ? 10.742 -18.094 -13.82 1 95.25 42 TRP B O 1
ATOM 2323 N N . THR B 1 43 ? 12.492 -17.547 -12.555 1 93.19 43 THR B N 1
ATOM 2324 C CA . THR B 1 43 ? 13.086 -18.875 -12.633 1 93.19 43 THR B CA 1
ATOM 2325 C C . THR B 1 43 ? 12.242 -19.891 -11.883 1 93.19 43 THR B C 1
ATOM 2327 O O . THR B 1 43 ? 12.125 -21.047 -12.312 1 93.19 43 THR B O 1
ATOM 2330 N N . PHE B 1 44 ? 11.633 -19.484 -10.852 1 92.12 44 PHE B N 1
ATOM 2331 C CA . PHE B 1 44 ? 10.844 -20.359 -10 1 92.12 44 PHE B CA 1
ATOM 2332 C C . PHE B 1 44 ? 9.547 -20.766 -10.695 1 92.12 44 PHE B C 1
ATOM 2334 O O . PHE B 1 44 ? 9.062 -21.891 -10.508 1 92.12 44 PHE B O 1
ATOM 2341 N N . CYS B 1 45 ? 9 -19.906 -11.5 1 93.19 45 CYS B N 1
ATOM 2342 C CA . CYS B 1 45 ? 7.691 -20.141 -12.094 1 93.19 45 CYS B CA 1
ATOM 2343 C C . CYS B 1 45 ? 7.824 -20.75 -13.484 1 93.19 45 CYS B C 1
ATOM 2345 O O . CYS B 1 45 ? 8.688 -20.344 -14.266 1 93.19 45 CYS B O 1
ATOM 2347 N N . GLU B 1 46 ? 6.996 -21.672 -13.75 1 91.62 46 GLU B N 1
ATOM 2348 C CA . GLU B 1 46 ? 7.004 -22.328 -15.047 1 91.62 46 GLU B CA 1
ATOM 2349 C C . GLU B 1 46 ? 6.289 -21.484 -16.109 1 91.62 46 GLU B C 1
ATOM 2351 O O . GLU B 1 46 ? 6.656 -21.516 -17.281 1 91.62 46 GLU B O 1
ATOM 2356 N N . ARG B 1 47 ? 5.32 -20.828 -15.656 1 93.94 47 ARG B N 1
ATOM 2357 C CA . ARG B 1 47 ? 4.527 -20.016 -16.578 1 93.94 47 ARG B CA 1
ATOM 2358 C C . ARG B 1 47 ? 4.594 -18.531 -16.188 1 93.94 47 ARG B C 1
ATOM 2360 O O . ARG B 1 47 ? 4.512 -18.188 -15.016 1 93.94 47 ARG B O 1
ATOM 2367 N N . ARG B 1 48 ? 4.832 -17.766 -17.219 1 96.31 48 ARG B N 1
ATOM 2368 C CA . ARG B 1 48 ? 4.965 -16.312 -17.031 1 96.31 48 ARG B CA 1
ATOM 2369 C C . ARG B 1 48 ? 3.918 -15.555 -17.828 1 96.31 48 ARG B C 1
ATOM 2371 O O . ARG B 1 48 ? 3.84 -15.703 -19.047 1 96.31 48 ARG B O 1
ATOM 2378 N N . ILE B 1 49 ? 3.141 -14.742 -17.125 1 96.88 49 ILE B N 1
ATOM 2379 C CA . ILE B 1 49 ? 2.029 -14.016 -17.734 1 96.88 49 ILE B CA 1
ATOM 2380 C C . ILE B 1 49 ? 2.193 -12.516 -17.5 1 96.88 49 ILE B C 1
ATOM 2382 O O . ILE B 1 49 ? 2.396 -12.078 -16.375 1 96.88 49 ILE B O 1
ATOM 2386 N N . CYS B 1 50 ? 2.107 -11.727 -18.547 1 97.88 50 CYS B N 1
ATOM 2387 C CA . CYS B 1 50 ? 2.082 -10.273 -18.422 1 97.88 50 CYS B CA 1
ATOM 2388 C C . CYS B 1 50 ? 0.662 -9.734 -18.547 1 97.88 50 CYS B C 1
ATOM 2390 O O . CYS B 1 50 ? -0.038 -10.047 -19.516 1 97.88 50 CYS B O 1
ATOM 2392 N N . ALA B 1 51 ? 0.281 -8.969 -17.609 1 96.5 51 ALA B N 1
ATOM 2393 C CA . ALA B 1 51 ? -1.021 -8.305 -17.656 1 96.5 51 ALA B CA 1
ATOM 2394 C C . ALA B 1 51 ? -0.91 -6.918 -18.266 1 96.5 51 ALA B C 1
ATOM 2396 O O . ALA B 1 51 ? -0.543 -5.957 -17.594 1 96.5 51 ALA B O 1
ATOM 2397 N N . ASP B 1 52 ? -1.253 -6.836 -19.516 1 95.06 52 ASP B N 1
ATOM 2398 C CA . ASP B 1 52 ? -1.306 -5.586 -20.281 1 95.06 52 ASP B CA 1
ATOM 2399 C C . ASP B 1 52 ? 0.005 -4.812 -20.156 1 95.06 52 ASP B C 1
ATOM 2401 O O . ASP B 1 52 ? 1.051 -5.277 -20.609 1 95.06 52 ASP B O 1
ATOM 2405 N N . GLY B 1 53 ? -0.015 -3.717 -19.406 1 94.75 53 GLY B N 1
ATOM 2406 C CA . GLY B 1 53 ? 1.176 -2.895 -19.25 1 94.75 53 GLY B CA 1
ATOM 2407 C C . GLY B 1 53 ? 2.314 -3.619 -18.562 1 94.75 53 GLY B C 1
ATOM 2408 O O . GLY B 1 53 ? 3.459 -3.164 -18.594 1 94.75 53 GLY B O 1
ATOM 2409 N N . GLY B 1 54 ? 2.01 -4.723 -18 1 96.88 54 GLY B N 1
ATOM 2410 C CA . GLY B 1 54 ? 3.072 -5.543 -17.453 1 96.88 54 GLY B CA 1
ATOM 2411 C C . GLY B 1 54 ? 4.125 -5.934 -18.469 1 96.88 54 GLY B C 1
ATOM 2412 O O . GLY B 1 54 ? 5.297 -6.098 -18.125 1 96.88 54 GLY B O 1
ATOM 2413 N N . ALA B 1 55 ? 3.713 -6.016 -19.672 1 97.69 55 ALA B N 1
ATOM 2414 C CA . ALA B 1 55 ? 4.645 -6.344 -20.75 1 97.69 55 ALA B CA 1
ATOM 2415 C C . ALA B 1 55 ? 5.605 -5.188 -21.016 1 97.69 55 ALA B C 1
ATOM 2417 O O . ALA B 1 55 ? 6.777 -5.41 -21.328 1 97.69 55 ALA B O 1
ATOM 2418 N N . ASN B 1 56 ? 5.082 -3.975 -20.922 1 97.38 56 ASN B N 1
ATOM 2419 C CA . ASN B 1 56 ? 5.961 -2.816 -21.031 1 97.38 56 ASN B CA 1
ATOM 2420 C C . ASN B 1 56 ? 7.055 -2.84 -19.969 1 97.38 56 ASN B C 1
ATOM 2422 O O . ASN B 1 56 ? 8.219 -2.562 -20.266 1 97.38 56 ASN B O 1
ATOM 2426 N N . ARG B 1 57 ? 6.625 -3.166 -18.812 1 96.69 57 ARG B N 1
ATOM 2427 C CA . ARG B 1 57 ? 7.547 -3.17 -17.688 1 96.69 57 ARG B CA 1
ATOM 2428 C C . ARG B 1 57 ? 8.633 -4.227 -17.875 1 96.69 57 ARG B C 1
ATOM 2430 O O . ARG B 1 57 ? 9.805 -3.969 -17.594 1 96.69 57 ARG B O 1
ATOM 2437 N N . LEU B 1 58 ? 8.227 -5.367 -18.312 1 98.12 58 LEU B N 1
ATOM 2438 C CA . LEU B 1 58 ? 9.188 -6.43 -18.594 1 98.12 58 LEU B CA 1
ATOM 2439 C C . LEU B 1 58 ? 10.172 -5.996 -19.688 1 98.12 58 LEU B C 1
ATOM 2441 O O . LEU B 1 58 ? 11.383 -6.113 -19.516 1 98.12 58 LEU B O 1
ATOM 2445 N N . PHE B 1 59 ? 9.656 -5.477 -20.703 1 98.06 59 PHE B N 1
ATOM 2446 C CA . PHE B 1 59 ? 10.445 -5.016 -21.844 1 98.06 59 PHE B CA 1
ATOM 2447 C C . PHE B 1 59 ? 11.469 -3.973 -21.406 1 98.06 59 PHE B C 1
ATOM 2449 O O . PHE B 1 59 ? 12.648 -4.062 -21.766 1 98.06 59 PHE B O 1
ATOM 2456 N N . ASP B 1 60 ? 11 -3.031 -20.609 1 97 60 ASP B N 1
ATOM 2457 C CA . ASP B 1 60 ? 11.828 -1.9 -20.203 1 97 60 ASP B CA 1
ATOM 2458 C C . ASP B 1 60 ? 12.875 -2.332 -19.188 1 97 60 ASP B C 1
ATOM 2460 O O . ASP B 1 60 ? 13.953 -1.734 -19.094 1 97 60 ASP B O 1
ATOM 2464 N N . ALA B 1 61 ? 12.539 -3.295 -18.438 1 96.25 61 ALA B N 1
ATOM 2465 C CA . ALA B 1 61 ? 13.461 -3.762 -17.406 1 96.25 61 ALA B CA 1
ATOM 2466 C C . ALA B 1 61 ? 14.656 -4.473 -18.031 1 96.25 61 ALA B C 1
ATOM 2468 O O . ALA B 1 61 ? 15.734 -4.527 -17.422 1 96.25 61 ALA B O 1
ATOM 2469 N N . LEU B 1 62 ? 14.398 -5.016 -19.172 1 95.38 62 LEU B N 1
ATOM 2470 C CA . LEU B 1 62 ? 15.438 -5.742 -19.891 1 95.38 62 LEU B CA 1
ATOM 2471 C C . LEU B 1 62 ? 16.109 -4.84 -20.922 1 95.38 62 LEU B C 1
ATOM 2473 O O . LEU B 1 62 ? 15.477 -4.391 -21.875 1 95.38 62 LEU B O 1
ATOM 2477 N N . LYS B 1 63 ? 17.312 -4.523 -20.906 1 90.44 63 LYS B N 1
ATOM 2478 C CA . LYS B 1 63 ? 18.016 -3.432 -21.578 1 90.44 63 LYS B CA 1
ATOM 2479 C C . LYS B 1 63 ? 18.391 -3.818 -23 1 90.44 63 LYS B C 1
ATOM 2481 O O . LYS B 1 63 ? 18.547 -2.951 -23.859 1 90.44 63 LYS B O 1
ATOM 2486 N N . THR B 1 64 ? 18.562 -5.141 -23.266 1 94.75 64 THR B N 1
ATOM 2487 C CA . THR B 1 64 ? 18.984 -5.566 -24.594 1 94.75 64 THR B CA 1
ATOM 2488 C C . THR B 1 64 ? 18.031 -6.621 -25.156 1 94.75 64 THR B C 1
ATOM 2490 O O . THR B 1 64 ? 17.359 -7.312 -24.391 1 94.75 64 THR B O 1
ATOM 2493 N N . ASP B 1 65 ? 18.094 -6.773 -26.438 1 93.75 65 ASP B N 1
ATOM 2494 C CA . ASP B 1 65 ? 17.266 -7.789 -27.094 1 93.75 65 ASP B CA 1
ATOM 2495 C C . ASP B 1 65 ? 17.703 -9.195 -26.672 1 93.75 65 ASP B C 1
ATOM 2497 O O . ASP B 1 65 ? 16.859 -10.086 -26.531 1 93.75 65 ASP B O 1
ATOM 2501 N N . GLU B 1 66 ? 18.922 -9.344 -26.547 1 94.88 66 GLU B N 1
ATOM 2502 C CA . GLU B 1 66 ? 19.438 -10.633 -26.094 1 94.88 66 GLU B CA 1
ATOM 2503 C C . GLU B 1 66 ? 18.875 -11.016 -24.734 1 94.88 66 GLU B C 1
ATOM 2505 O O . GLU B 1 66 ? 18.469 -12.156 -24.516 1 94.88 66 GLU B O 1
ATOM 2510 N N . GLU B 1 67 ? 18.812 -10.062 -23.891 1 95.56 67 GLU B N 1
ATOM 2511 C CA . GLU B 1 67 ? 18.234 -10.281 -22.562 1 95.56 67 GLU B CA 1
ATOM 2512 C C . GLU B 1 67 ? 16.734 -10.547 -22.656 1 95.56 67 GLU B C 1
ATOM 2514 O O . GLU B 1 67 ? 16.219 -11.43 -21.969 1 95.56 67 GLU B O 1
ATOM 2519 N N . ARG B 1 68 ? 16.141 -9.734 -23.484 1 97.06 68 ARG B N 1
ATOM 2520 C CA . ARG B 1 68 ? 14.695 -9.875 -23.641 1 97.06 68 ARG B CA 1
ATOM 2521 C C . ARG B 1 68 ? 14.336 -11.258 -24.156 1 97.06 68 ARG B C 1
ATOM 2523 O O . ARG B 1 68 ? 13.328 -11.836 -23.75 1 97.06 68 ARG B O 1
ATOM 2530 N N . LEU B 1 69 ? 15.172 -11.812 -25.016 1 96.62 69 LEU B N 1
ATOM 2531 C CA . LEU B 1 69 ? 14.922 -13.133 -25.594 1 96.62 69 LEU B CA 1
ATOM 2532 C C . LEU B 1 69 ? 15.039 -14.227 -24.531 1 96.62 69 LEU B C 1
ATOM 2534 O O . LEU B 1 69 ? 14.453 -15.297 -24.672 1 96.62 69 LEU B O 1
ATOM 2538 N N . ARG B 1 70 ? 15.703 -13.938 -23.469 1 95.81 70 ARG B N 1
ATOM 2539 C CA . ARG B 1 70 ? 15.867 -14.898 -22.391 1 95.81 70 ARG B CA 1
ATOM 2540 C C . ARG B 1 70 ? 14.68 -14.859 -21.438 1 95.81 70 ARG B C 1
ATOM 2542 O O . ARG B 1 70 ? 14.5 -15.773 -20.625 1 95.81 70 ARG B O 1
ATOM 2549 N N . PHE B 1 71 ? 13.875 -13.844 -21.531 1 97.62 71 PHE B N 1
ATOM 2550 C CA . PHE B 1 71 ? 12.766 -13.648 -20.609 1 97.62 71 PHE B CA 1
ATOM 2551 C C . PHE B 1 71 ? 11.461 -13.422 -21.375 1 97.62 71 PHE B C 1
ATOM 2553 O O . PHE B 1 71 ? 10.719 -12.492 -21.062 1 97.62 71 PHE B O 1
ATOM 2560 N N . LEU B 1 72 ? 11.25 -14.297 -22.297 1 98.06 72 LEU B N 1
ATOM 2561 C CA . LEU B 1 72 ? 9.984 -14.219 -23.016 1 98.06 72 LEU B CA 1
ATOM 2562 C C . LEU B 1 72 ? 8.836 -14.742 -22.156 1 98.06 72 LEU B C 1
ATOM 2564 O O . LEU B 1 72 ? 8.906 -15.859 -21.641 1 98.06 72 LEU B O 1
ATOM 2568 N N . PRO B 1 73 ? 7.836 -13.945 -21.984 1 98.19 73 PRO B N 1
ATOM 2569 C CA . PRO B 1 73 ? 6.664 -14.484 -21.297 1 98.19 73 PRO B CA 1
ATOM 2570 C C . PRO B 1 73 ? 5.906 -15.516 -22.125 1 98.19 73 PRO B C 1
ATOM 2572 O O . PRO B 1 73 ? 6.086 -15.578 -23.344 1 98.19 73 PRO B O 1
ATOM 2575 N N . ASP B 1 74 ? 5.105 -16.312 -21.422 1 96.44 74 ASP B N 1
ATOM 2576 C CA . ASP B 1 74 ? 4.293 -17.297 -22.125 1 96.44 74 ASP B CA 1
ATOM 2577 C C . ASP B 1 74 ? 3.068 -16.656 -22.766 1 96.44 74 ASP B C 1
ATOM 2579 O O . ASP B 1 74 ? 2.607 -17.094 -23.812 1 96.44 74 ASP B O 1
ATOM 2583 N N . VAL B 1 75 ? 2.562 -15.609 -22.094 1 96.56 75 VAL B N 1
ATOM 2584 C CA . VAL B 1 75 ? 1.354 -14.969 -22.609 1 96.56 75 VAL B CA 1
ATOM 2585 C C . VAL B 1 75 ? 1.288 -13.523 -22.109 1 96.56 75 VAL B C 1
ATOM 2587 O O . VAL B 1 75 ? 1.746 -13.211 -21.016 1 96.56 75 VAL B O 1
ATOM 2590 N N . ILE B 1 76 ? 0.809 -12.648 -22.938 1 97.56 76 ILE B N 1
ATOM 2591 C CA . ILE B 1 76 ? 0.401 -11.289 -22.609 1 97.56 76 ILE B CA 1
ATOM 2592 C C . ILE B 1 76 ? -1.106 -11.141 -22.812 1 97.56 76 ILE B C 1
ATOM 2594 O O . ILE B 1 76 ? -1.645 -11.531 -23.844 1 97.56 76 ILE B O 1
ATOM 2598 N N . VAL B 1 77 ? -1.791 -10.609 -21.781 1 97.25 77 VAL B N 1
ATOM 2599 C CA . VAL B 1 77 ? -3.242 -10.508 -21.891 1 97.25 77 VAL B CA 1
ATOM 2600 C C . VAL B 1 77 ? -3.709 -9.164 -21.344 1 97.25 77 VAL B C 1
ATOM 2602 O O . VAL B 1 77 ? -3.111 -8.625 -20.406 1 97.25 77 VAL B O 1
ATOM 2605 N N . GLY B 1 78 ? -4.746 -8.594 -21.828 1 94.69 78 GLY B N 1
ATOM 2606 C CA . GLY B 1 78 ? -5.355 -7.363 -21.359 1 94.69 78 GLY B CA 1
ATOM 2607 C C . GLY B 1 78 ? -6.203 -6.672 -22.406 1 94.69 78 GLY B C 1
ATOM 2608 O O . GLY B 1 78 ? -6.555 -7.277 -23.422 1 94.69 78 GLY B O 1
ATOM 2609 N N . ASP B 1 79 ? -6.578 -5.461 -22.172 1 91.25 79 ASP B N 1
ATOM 2610 C CA . ASP B 1 79 ? -7.34 -4.688 -23.156 1 91.25 79 ASP B CA 1
ATOM 2611 C C . ASP B 1 79 ? -6.426 -3.756 -23.953 1 91.25 79 ASP B C 1
ATOM 2613 O O . ASP B 1 79 ? -6.902 -2.934 -24.734 1 91.25 79 ASP B O 1
ATOM 2617 N N . PHE B 1 80 ? -5.199 -3.758 -23.75 1 91.31 80 PHE B N 1
ATOM 2618 C CA . PHE B 1 80 ? -4.098 -3.152 -24.484 1 91.31 80 PHE B CA 1
ATOM 2619 C C . PHE B 1 80 ? -4.18 -1.632 -24.438 1 91.31 80 PHE B C 1
ATOM 2621 O O . PHE B 1 80 ? -3.709 -0.945 -25.344 1 91.31 80 PHE B O 1
ATOM 2628 N N . ASP B 1 81 ? -4.832 -1.11 -23.406 1 86.06 81 ASP B N 1
ATOM 2629 C CA . ASP B 1 81 ? -4.875 0.343 -23.281 1 86.06 81 ASP B CA 1
ATOM 2630 C C . ASP B 1 81 ? -3.557 0.88 -22.719 1 86.06 81 ASP B C 1
ATOM 2632 O O . ASP B 1 81 ? -3.221 2.049 -22.922 1 86.06 81 ASP B O 1
ATOM 2636 N N . SER B 1 82 ? -2.838 0.037 -22.125 1 87.56 82 SER B N 1
ATOM 2637 C CA . SER B 1 82 ? -1.574 0.476 -21.547 1 87.56 82 SER B CA 1
ATOM 2638 C C . SER B 1 82 ? -0.388 -0.201 -22.219 1 87.56 82 SER B C 1
ATOM 2640 O O . SER B 1 82 ? 0.767 0.105 -21.922 1 87.56 82 SER B O 1
ATOM 2642 N N . LEU B 1 83 ? -0.64 -1.111 -23.031 1 94.06 83 LEU B N 1
ATOM 2643 C CA . LEU B 1 83 ? 0.417 -1.819 -23.75 1 94.06 83 LEU B CA 1
ATOM 2644 C C . LEU B 1 83 ? 0.86 -1.035 -24.984 1 94.06 83 LEU B C 1
ATOM 2646 O O . LEU B 1 83 ? 0.047 -0.738 -25.859 1 94.06 83 LEU B O 1
ATOM 2650 N N . ARG B 1 84 ? 2.152 -0.765 -25.078 1 95.81 84 ARG B N 1
ATOM 2651 C CA . ARG B 1 84 ? 2.695 -0.026 -26.219 1 95.81 84 ARG B CA 1
ATOM 2652 C C . ARG B 1 84 ? 2.732 -0.896 -27.469 1 95.81 84 ARG B C 1
ATOM 2654 O O . ARG B 1 84 ? 3.111 -2.068 -27.406 1 95.81 84 ARG B O 1
ATOM 2661 N N . ASP B 1 85 ? 2.467 -0.265 -28.547 1 96.56 85 ASP B N 1
ATOM 2662 C CA . ASP B 1 85 ? 2.371 -0.993 -29.797 1 96.56 85 ASP B CA 1
ATOM 2663 C C . ASP B 1 85 ? 3.709 -1.628 -30.172 1 96.56 85 ASP B C 1
ATOM 2665 O O . ASP B 1 85 ? 3.754 -2.768 -30.641 1 96.56 85 ASP B O 1
ATOM 2669 N N . ASN B 1 86 ? 4.688 -0.899 -30.016 1 97.12 86 ASN B N 1
ATOM 2670 C CA . ASN B 1 86 ? 6.008 -1.415 -30.375 1 97.12 86 ASN B CA 1
ATOM 2671 C C . ASN B 1 86 ? 6.387 -2.611 -29.5 1 97.12 86 ASN B C 1
ATOM 2673 O O . ASN B 1 86 ? 7.012 -3.561 -29.984 1 97.12 86 ASN B O 1
ATOM 2677 N N . VAL B 1 87 ? 6.016 -2.572 -28.312 1 97.69 87 VAL B N 1
ATOM 2678 C CA . VAL B 1 87 ? 6.301 -3.658 -27.375 1 97.69 87 VAL B CA 1
ATOM 2679 C C . VAL B 1 87 ? 5.465 -4.883 -27.734 1 97.69 87 VAL B C 1
ATOM 2681 O O . VAL B 1 87 ? 5.98 -6.004 -27.797 1 97.69 87 VAL B O 1
ATOM 2684 N N . ARG B 1 88 ? 4.223 -4.668 -28 1 97.88 88 ARG B N 1
ATOM 2685 C CA . ARG B 1 88 ? 3.332 -5.75 -28.422 1 97.88 88 ARG B CA 1
ATOM 2686 C C . ARG B 1 88 ? 3.875 -6.465 -29.656 1 97.88 88 ARG B C 1
ATOM 2688 O O . ARG B 1 88 ? 3.988 -7.695 -29.656 1 97.88 88 ARG B O 1
ATOM 2695 N N . GLN B 1 89 ? 4.211 -5.68 -30.625 1 97.62 89 GLN B N 1
ATOM 2696 C CA . GLN B 1 89 ? 4.707 -6.23 -31.891 1 97.62 89 GLN B CA 1
ATOM 2697 C C . GLN B 1 89 ? 5.996 -7.02 -31.672 1 97.62 89 GLN B C 1
ATOM 2699 O O . GLN B 1 89 ? 6.18 -8.086 -32.25 1 97.62 89 GLN B O 1
ATOM 2704 N N . TRP B 1 90 ? 6.828 -6.453 -30.844 1 97.56 90 TRP B N 1
ATOM 2705 C CA . TRP B 1 90 ? 8.094 -7.129 -30.594 1 97.56 90 TRP B CA 1
ATOM 2706 C C . TRP B 1 90 ? 7.859 -8.516 -30 1 97.56 90 TRP B C 1
ATOM 2708 O O . TRP B 1 90 ? 8.453 -9.5 -30.469 1 97.56 90 TRP B O 1
ATOM 2718 N N . TYR B 1 91 ? 7.047 -8.656 -29.031 1 97.94 91 TYR B N 1
ATOM 2719 C CA . TYR B 1 91 ? 6.785 -9.938 -28.391 1 97.94 91 TYR B CA 1
ATOM 2720 C C . TYR B 1 91 ? 6.078 -10.891 -29.344 1 97.94 91 TYR B C 1
ATOM 2722 O O . TYR B 1 91 ? 6.387 -12.086 -29.375 1 97.94 91 TYR B O 1
ATOM 2730 N N . GLU B 1 92 ? 5.164 -10.398 -30.141 1 97.75 92 GLU B N 1
ATOM 2731 C CA . GLU B 1 92 ? 4.488 -11.219 -31.141 1 97.75 92 GLU B CA 1
ATOM 2732 C C . GLU B 1 92 ? 5.48 -11.781 -32.156 1 97.75 92 GLU B C 1
ATOM 2734 O O . GLU B 1 92 ? 5.41 -12.953 -32.531 1 97.75 92 GLU B O 1
ATOM 2739 N N . ASP B 1 93 ? 6.355 -10.945 -32.562 1 97.75 93 ASP B N 1
ATOM 2740 C CA . ASP B 1 93 ? 7.363 -11.336 -33.531 1 97.75 93 ASP B CA 1
ATOM 2741 C C . ASP B 1 93 ? 8.266 -12.445 -33 1 97.75 93 ASP B C 1
ATOM 2743 O O . ASP B 1 93 ? 8.906 -13.164 -33.75 1 97.75 93 ASP B O 1
ATOM 2747 N N . HIS B 1 94 ? 8.297 -12.555 -31.766 1 97.88 94 HIS B N 1
ATOM 2748 C CA . HIS B 1 94 ? 9.18 -13.547 -31.156 1 97.88 94 HIS B CA 1
ATOM 2749 C C . HIS B 1 94 ? 8.383 -14.711 -30.578 1 97.88 94 HIS B C 1
ATOM 2751 O O . HIS B 1 94 ? 8.852 -15.391 -29.672 1 97.88 94 HIS B O 1
ATOM 2757 N N . GLY B 1 95 ? 7.113 -14.828 -30.953 1 97 95 GLY B N 1
ATOM 2758 C CA . GLY B 1 95 ? 6.348 -16.047 -30.719 1 97 95 GLY B CA 1
ATOM 2759 C C . GLY B 1 95 ? 5.543 -16.016 -29.438 1 97 95 GLY B C 1
ATOM 2760 O O . GLY B 1 95 ? 4.938 -17.016 -29.047 1 97 95 GLY B O 1
ATOM 2761 N N . VAL B 1 96 ? 5.5 -14.906 -28.719 1 97.56 96 VAL B N 1
ATOM 2762 C CA . VAL B 1 96 ? 4.719 -14.797 -27.5 1 97.56 96 VAL B CA 1
ATOM 2763 C C . VAL B 1 96 ? 3.234 -14.695 -27.828 1 97.56 96 VAL B C 1
ATOM 2765 O O . VAL B 1 96 ? 2.846 -13.977 -28.75 1 97.56 96 VAL B O 1
ATOM 2768 N N . LEU B 1 97 ? 2.416 -15.477 -27.125 1 96.81 97 LEU B N 1
ATOM 2769 C CA . LEU B 1 97 ? 0.969 -15.383 -27.266 1 96.81 97 LEU B CA 1
ATOM 2770 C C . LEU B 1 97 ? 0.449 -14.07 -26.688 1 96.81 97 LEU B C 1
ATOM 2772 O O . LEU B 1 97 ? 0.673 -13.766 -25.516 1 96.81 97 LEU B O 1
ATOM 2776 N N . VAL B 1 98 ? -0.193 -13.312 -27.516 1 96.81 98 VAL B N 1
ATOM 2777 C CA . VAL B 1 98 ? -0.797 -12.062 -27.078 1 96.81 98 VAL B CA 1
ATOM 2778 C C . VAL B 1 98 ? -2.314 -12.133 -27.234 1 96.81 98 VAL B C 1
ATOM 2780 O O . VAL B 1 98 ? -2.82 -12.25 -28.359 1 96.81 98 VAL B O 1
ATOM 2783 N N . LYS B 1 99 ? -3.016 -12.102 -26.141 1 96.06 99 LYS B N 1
ATOM 2784 C CA . LYS B 1 99 ? -4.469 -12.242 -26.141 1 96.06 99 LYS B CA 1
ATOM 2785 C C . LYS B 1 99 ? -5.148 -10.914 -25.797 1 96.06 99 LYS B C 1
ATOM 2787 O O . LYS B 1 99 ? -4.938 -10.359 -24.719 1 96.06 99 LYS B O 1
ATOM 2792 N N . HIS B 1 100 ? -5.988 -10.477 -26.672 1 94.31 100 HIS B N 1
ATOM 2793 C CA . HIS B 1 100 ? -6.75 -9.25 -26.469 1 94.31 100 HIS B CA 1
ATOM 2794 C C . HIS B 1 100 ? -8.078 -9.539 -25.766 1 94.31 100 HIS B C 1
ATOM 2796 O O . HIS B 1 100 ? -8.961 -10.172 -26.359 1 94.31 100 HIS B O 1
ATOM 2802 N N . ASP B 1 101 ? -8.188 -9.195 -24.578 1 92.69 101 ASP B N 1
ATOM 2803 C CA . ASP B 1 101 ? -9.43 -9.281 -23.812 1 92.69 101 ASP B CA 1
ATOM 2804 C C . ASP B 1 101 ? -10.047 -7.902 -23.609 1 92.69 101 ASP B C 1
ATOM 2806 O O . ASP B 1 101 ? -9.602 -7.129 -22.766 1 92.69 101 ASP B O 1
ATOM 2810 N N . THR B 1 102 ? -11.133 -7.551 -24.203 1 87.62 102 THR B N 1
ATOM 2811 C CA . THR B 1 102 ? -11.688 -6.203 -24.281 1 87.62 102 THR B CA 1
ATOM 2812 C C . THR B 1 102 ? -12.672 -5.953 -23.156 1 87.62 102 THR B C 1
ATOM 2814 O O . THR B 1 102 ? -13.234 -4.859 -23.047 1 87.62 102 THR B O 1
ATOM 2817 N N . SER B 1 103 ? -12.828 -7.016 -22.359 1 83.88 103 SER B N 1
ATOM 2818 C CA . SER B 1 103 ? -13.766 -6.824 -21.25 1 83.88 103 SER B CA 1
ATOM 2819 C C . SER B 1 103 ? -13.352 -5.641 -20.375 1 83.88 103 SER B C 1
ATOM 2821 O O . SER B 1 103 ? -12.188 -5.523 -19.984 1 83.88 103 SER B O 1
ATOM 2823 N N . GLN B 1 104 ? -14.305 -4.781 -20.094 1 75.25 104 GLN B N 1
ATOM 2824 C CA . GLN B 1 104 ? -14.039 -3.627 -19.25 1 75.25 104 GLN B CA 1
ATOM 2825 C C . GLN B 1 104 ? -14.5 -3.877 -17.812 1 75.25 104 GLN B C 1
ATOM 2827 O O . GLN B 1 104 ? -14.273 -3.047 -16.938 1 75.25 104 GLN B O 1
ATOM 2832 N N . ASP B 1 105 ? -15.047 -5.031 -17.594 1 76.56 105 ASP B N 1
ATOM 2833 C CA . ASP B 1 105 ? -15.602 -5.348 -16.281 1 76.56 105 ASP B CA 1
ATOM 2834 C C . ASP B 1 105 ? -14.57 -6.086 -15.422 1 76.56 105 ASP B C 1
ATOM 2836 O O . ASP B 1 105 ? -14.805 -6.312 -14.234 1 76.56 105 ASP B O 1
ATOM 2840 N N . THR B 1 106 ? -13.516 -6.379 -16.062 1 81.88 106 THR B N 1
ATOM 2841 C CA . THR B 1 106 ? -12.461 -7.082 -15.344 1 81.88 106 THR B CA 1
ATOM 2842 C C . THR B 1 106 ? -11.141 -6.316 -15.43 1 81.88 106 THR B C 1
ATOM 2844 O O . THR B 1 106 ? -10.883 -5.637 -16.422 1 81.88 106 THR B O 1
ATOM 2847 N N . THR B 1 107 ? -10.414 -6.383 -14.414 1 83.06 107 THR B N 1
ATOM 2848 C CA . THR B 1 107 ? -9.109 -5.727 -14.414 1 83.06 107 THR B CA 1
ATOM 2849 C C . THR B 1 107 ? -8.078 -6.578 -15.148 1 83.06 107 THR B C 1
ATOM 2851 O O . THR B 1 107 ? -8.289 -7.773 -15.375 1 83.06 107 THR B O 1
ATOM 2854 N N . ASP B 1 108 ? -7.008 -5.988 -15.492 1 87.69 108 ASP B N 1
ATOM 2855 C CA . ASP B 1 108 ? -5.93 -6.715 -16.156 1 87.69 108 ASP B CA 1
ATOM 2856 C C . ASP B 1 108 ? -5.402 -7.84 -15.266 1 87.69 108 ASP B C 1
ATOM 2858 O O . ASP B 1 108 ? -5.043 -8.914 -15.766 1 87.69 108 ASP B O 1
ATOM 2862 N N . PHE B 1 109 ? -5.355 -7.617 -13.992 1 90.12 109 PHE B N 1
ATOM 2863 C CA . PHE B 1 109 ? -4.949 -8.656 -13.055 1 90.12 109 PHE B CA 1
ATOM 2864 C C . PHE B 1 109 ? -5.887 -9.852 -13.133 1 90.12 109 PHE B C 1
ATOM 2866 O O . PHE B 1 109 ? -5.438 -11 -13.242 1 90.12 109 PHE B O 1
ATOM 2873 N N . MET B 1 110 ? -7.145 -9.625 -13.164 1 87.75 110 MET B N 1
ATOM 2874 C CA . MET B 1 110 ? -8.141 -10.688 -13.227 1 87.75 110 MET B CA 1
ATOM 2875 C C . MET B 1 110 ? -8.039 -11.453 -14.539 1 87.75 110 MET B C 1
ATOM 2877 O O . MET B 1 110 ? -8.125 -12.68 -14.555 1 87.75 110 MET B O 1
ATOM 2881 N N . LYS B 1 111 ? -7.836 -10.719 -15.633 1 91.19 111 LYS B N 1
ATOM 2882 C CA . LYS B 1 111 ? -7.691 -11.352 -16.938 1 91.19 111 LYS B CA 1
ATOM 2883 C C . LYS B 1 111 ? -6.488 -12.289 -16.969 1 91.19 111 LYS B C 1
ATOM 2885 O O . LYS B 1 111 ? -6.574 -13.398 -17.5 1 91.19 111 LYS B O 1
ATOM 2890 N N . ALA B 1 112 ? -5.453 -11.773 -16.391 1 91.81 112 ALA B N 1
ATOM 2891 C CA . ALA B 1 112 ? -4.219 -12.555 -16.375 1 91.81 112 ALA B CA 1
ATOM 2892 C C . ALA B 1 112 ? -4.387 -13.836 -15.562 1 91.81 112 ALA B C 1
ATOM 2894 O O . ALA B 1 112 ? -3.973 -14.914 -15.992 1 91.81 112 ALA B O 1
ATOM 2895 N N . VAL B 1 113 ? -4.988 -13.75 -14.461 1 89.94 113 VAL B N 1
ATOM 2896 C CA . VAL B 1 113 ? -5.184 -14.906 -13.586 1 89.94 113 VAL B CA 1
ATOM 2897 C C . VAL B 1 113 ? -6.129 -15.898 -14.258 1 89.94 113 VAL B C 1
ATOM 2899 O O . VAL B 1 113 ? -5.855 -17.109 -14.281 1 89.94 113 VAL B O 1
ATOM 2902 N N . THR B 1 114 ? -7.191 -15.391 -14.789 1 88.5 114 THR B N 1
ATOM 2903 C CA . THR B 1 114 ? -8.164 -16.25 -15.461 1 88.5 114 THR B CA 1
ATOM 2904 C C . THR B 1 114 ? -7.512 -17 -16.609 1 88.5 114 THR B C 1
ATOM 2906 O O . THR B 1 114 ? -7.637 -18.234 -16.719 1 88.5 114 THR B O 1
ATOM 2909 N N . LEU B 1 115 ? -6.832 -16.297 -17.406 1 87.75 115 LEU B N 1
ATOM 2910 C CA . LEU B 1 115 ? -6.184 -16.922 -18.562 1 87.75 115 LEU B CA 1
ATOM 2911 C C . LEU B 1 115 ? -5.117 -17.906 -18.109 1 87.75 115 LEU B C 1
ATOM 2913 O O . LEU B 1 115 ? -4.988 -18.984 -18.703 1 87.75 115 LEU B O 1
ATOM 2917 N N . GLY B 1 116 ? -4.309 -17.484 -17.156 1 85.38 116 GLY B N 1
ATOM 2918 C CA . GLY B 1 116 ? -3.309 -18.406 -16.625 1 85.38 116 GLY B CA 1
ATOM 2919 C C . GLY B 1 116 ? -3.9 -19.703 -16.125 1 85.38 116 GLY B C 1
ATOM 2920 O O . GLY B 1 116 ? -3.359 -20.781 -16.406 1 85.38 116 GLY B O 1
ATOM 2921 N N . ASN B 1 117 ? -4.977 -19.609 -15.438 1 86.88 117 ASN B N 1
ATOM 2922 C CA . ASN B 1 117 ? -5.637 -20.797 -14.922 1 86.88 117 ASN B CA 1
ATOM 2923 C C . ASN B 1 117 ? -6.219 -21.641 -16.047 1 86.88 117 ASN B C 1
ATOM 2925 O O . ASN B 1 117 ? -6.172 -22.875 -15.984 1 86.88 117 ASN B O 1
ATOM 2929 N N . GLU B 1 118 ? -6.766 -20.969 -17 1 87.94 118 GLU B N 1
ATOM 2930 C CA . GLU B 1 118 ? -7.367 -21.672 -18.125 1 87.94 118 GLU B CA 1
ATOM 2931 C C . GLU B 1 118 ? -6.312 -22.422 -18.938 1 87.94 118 GLU B C 1
ATOM 2933 O O . GLU B 1 118 ? -6.527 -23.562 -19.328 1 87.94 118 GLU B O 1
ATOM 2938 N N . LEU B 1 119 ? -5.215 -21.828 -19.125 1 88.25 119 LEU B N 1
ATOM 2939 C CA . LEU B 1 119 ? -4.199 -22.391 -20.016 1 88.25 119 LEU B CA 1
ATOM 2940 C C . LEU B 1 119 ? -3.311 -23.375 -19.266 1 88.25 119 LEU B C 1
ATOM 2942 O O . LEU B 1 119 ? -2.83 -24.344 -19.844 1 88.25 119 LEU B O 1
ATOM 2946 N N . TYR B 1 120 ? -2.977 -23.109 -17.984 1 84.69 120 TYR B N 1
ATOM 2947 C CA . TYR B 1 120 ? -1.86 -23.812 -17.375 1 84.69 120 TYR B CA 1
ATOM 2948 C C . TYR B 1 120 ? -2.266 -24.438 -16.047 1 84.69 120 TYR B C 1
ATOM 2950 O O . TYR B 1 120 ? -1.499 -25.188 -15.445 1 84.69 120 TYR B O 1
ATOM 2958 N N . GLN B 1 121 ? -3.369 -24.391 -15.508 1 81.44 121 GLN B N 1
ATOM 2959 C CA . GLN B 1 121 ? -3.803 -24.891 -14.203 1 81.44 121 GLN B CA 1
ATOM 2960 C C . GLN B 1 121 ? -2.766 -24.594 -13.125 1 81.44 121 GLN B C 1
ATOM 2962 O O . GLN B 1 121 ? -2.318 -25.5 -12.422 1 81.44 121 GLN B O 1
ATOM 2967 N N . VAL B 1 122 ? -2.365 -23.5 -12.875 1 81.44 122 VAL B N 1
ATOM 2968 C CA . VAL B 1 122 ? -1.319 -23.109 -11.938 1 81.44 122 VAL B CA 1
ATOM 2969 C C . VAL B 1 122 ? -1.832 -23.266 -10.508 1 81.44 122 VAL B C 1
ATOM 2971 O O . VAL B 1 122 ? -2.965 -22.875 -10.203 1 81.44 122 VAL B O 1
ATOM 2974 N N . HIS B 1 123 ? -1.091 -23.906 -9.68 1 80.81 123 HIS B N 1
ATOM 2975 C CA . HIS B 1 123 ? -1.466 -24.141 -8.289 1 80.81 123 HIS B CA 1
ATOM 2976 C C . HIS B 1 123 ? -1.146 -22.938 -7.418 1 80.81 123 HIS B C 1
ATOM 2978 O O . HIS B 1 123 ? -1.826 -22.672 -6.426 1 80.81 123 HIS B O 1
ATOM 2984 N N . GLY B 1 124 ? -0.064 -22.234 -7.699 1 90.06 124 GLY B N 1
ATOM 2985 C CA . GLY B 1 124 ? 0.372 -21.047 -6.988 1 90.06 124 GLY B CA 1
ATOM 2986 C C . GLY B 1 124 ? 0.774 -19.906 -7.914 1 90.06 124 GLY B C 1
ATOM 2987 O O . GLY B 1 124 ? 1.267 -20.141 -9.023 1 90.06 124 GLY B O 1
ATOM 2988 N N . LEU B 1 125 ? 0.462 -18.781 -7.453 1 94.56 125 LEU B N 1
ATOM 2989 C CA . LEU B 1 125 ? 0.781 -17.609 -8.266 1 94.56 125 LEU B CA 1
ATOM 2990 C C . LEU B 1 125 ? 1.658 -16.625 -7.484 1 94.56 125 LEU B C 1
ATOM 2992 O O . LEU B 1 125 ? 1.422 -16.391 -6.301 1 94.56 125 LEU B O 1
ATOM 2996 N N . LEU B 1 126 ? 2.689 -16.219 -8.133 1 96.38 126 LEU B N 1
ATOM 2997 C CA . LEU B 1 126 ? 3.424 -15.031 -7.719 1 96.38 126 LEU B CA 1
ATOM 2998 C C . LEU B 1 126 ? 3.025 -13.82 -8.555 1 96.38 126 LEU B C 1
ATOM 3000 O O . LEU B 1 126 ? 2.977 -13.898 -9.789 1 96.38 126 LEU B O 1
ATOM 3004 N N . VAL B 1 127 ? 2.717 -12.758 -7.918 1 97.5 127 VAL B N 1
ATOM 3005 C CA . VAL B 1 127 ? 2.303 -11.562 -8.648 1 97.5 127 VAL B CA 1
ATOM 3006 C C . VAL B 1 127 ? 3.26 -10.414 -8.336 1 97.5 127 VAL B C 1
ATOM 3008 O O . VAL B 1 127 ? 3.268 -9.883 -7.223 1 97.5 127 VAL B O 1
ATOM 3011 N N . LEU B 1 128 ? 4.004 -10.016 -9.305 1 96.75 128 LEU B N 1
ATOM 3012 C CA . LEU B 1 128 ? 4.918 -8.891 -9.172 1 96.75 128 LEU B CA 1
ATOM 3013 C C . LEU B 1 128 ? 4.246 -7.59 -9.609 1 96.75 128 LEU B C 1
ATOM 3015 O O . LEU B 1 128 ? 3.543 -7.559 -10.617 1 96.75 128 LEU B O 1
ATOM 3019 N N . GLY B 1 129 ? 4.477 -6.551 -8.844 1 93.62 129 GLY B N 1
ATOM 3020 C CA . GLY B 1 129 ? 3.871 -5.262 -9.148 1 93.62 129 GLY B CA 1
ATOM 3021 C C . GLY B 1 129 ? 2.467 -5.117 -8.586 1 93.62 129 GLY B C 1
ATOM 3022 O O . GLY B 1 129 ? 1.693 -4.277 -9.055 1 93.62 129 GLY B O 1
ATOM 3023 N N . ALA B 1 130 ? 2.152 -5.953 -7.68 1 92.94 130 ALA B N 1
ATOM 30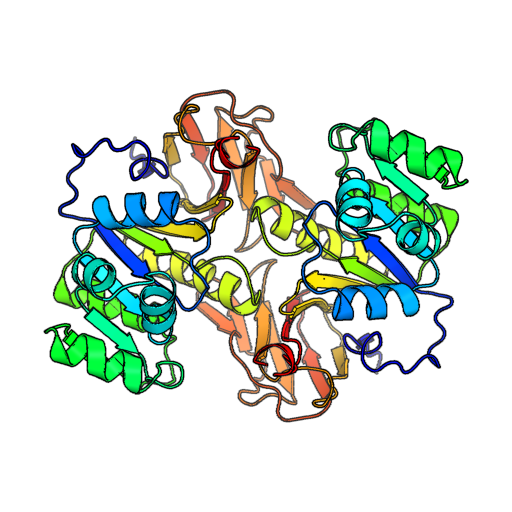24 C CA . ALA B 1 130 ? 0.807 -5.977 -7.113 1 92.94 130 ALA B CA 1
ATOM 3025 C C . ALA B 1 130 ? 0.674 -4.969 -5.973 1 92.94 130 ALA B C 1
ATOM 3027 O O . ALA B 1 130 ? -0.438 -4.598 -5.594 1 92.94 130 ALA B O 1
ATOM 3028 N N . LEU B 1 131 ? 1.805 -4.598 -5.422 1 92.94 131 LEU B N 1
ATOM 3029 C CA . LEU B 1 131 ? 1.839 -3.721 -4.258 1 92.94 131 LEU B CA 1
ATOM 3030 C C . LEU B 1 131 ? 2.643 -2.457 -4.551 1 92.94 131 LEU B C 1
ATOM 3032 O O . LEU B 1 131 ? 3.668 -2.514 -5.234 1 92.94 131 LEU B O 1
ATOM 3036 N N . GLY B 1 132 ? 2.064 -1.344 -4.082 1 84.94 132 GLY B N 1
ATOM 3037 C CA . GLY B 1 132 ? 2.754 -0.087 -4.32 1 84.94 132 GLY B CA 1
ATOM 3038 C C . GLY B 1 132 ? 2.088 0.765 -5.387 1 84.94 132 GLY B C 1
ATOM 3039 O O . GLY B 1 132 ? 1.142 0.323 -6.039 1 84.94 132 GLY B O 1
ATOM 3040 N N . GLY B 1 133 ? 2.59 2.02 -5.59 1 87.75 133 GLY B N 1
ATOM 3041 C CA . GLY B 1 133 ? 1.984 2.938 -6.543 1 87.75 133 GLY B CA 1
ATOM 3042 C C . GLY B 1 133 ? 0.634 3.461 -6.09 1 87.75 133 GLY B C 1
ATOM 3043 O O . GLY B 1 133 ? 0.503 3.98 -4.98 1 87.75 133 GLY B O 1
ATOM 3044 N N . ARG B 1 134 ? -0.255 3.262 -7 1 90.12 134 ARG B N 1
ATOM 3045 C CA . ARG B 1 134 ? -1.612 3.67 -6.652 1 90.12 134 ARG B CA 1
ATOM 3046 C C . ARG B 1 134 ? -2.205 2.75 -5.59 1 90.12 134 ARG B C 1
ATOM 3048 O O . ARG B 1 134 ? -2.172 1.525 -5.734 1 90.12 134 ARG B O 1
ATOM 3055 N N . LEU B 1 135 ? -2.781 3.33 -4.578 1 95.88 135 LEU B N 1
ATOM 3056 C CA . LEU B 1 135 ? -3.291 2.549 -3.457 1 95.88 135 LEU B CA 1
ATOM 3057 C C . LEU B 1 135 ? -4.543 1.777 -3.855 1 95.88 135 LEU B C 1
ATOM 3059 O O . LEU B 1 135 ? -4.785 0.676 -3.357 1 95.88 135 LEU B O 1
ATOM 3063 N N . ASP B 1 136 ? -5.387 2.316 -4.762 1 94.5 136 ASP B N 1
ATOM 3064 C CA . ASP B 1 136 ? -6.582 1.59 -5.188 1 94.5 136 ASP B CA 1
ATOM 3065 C C . ASP B 1 136 ? -6.207 0.319 -5.945 1 94.5 136 ASP B C 1
ATOM 3067 O O . ASP B 1 136 ? -6.898 -0.697 -5.844 1 94.5 136 ASP B O 1
ATOM 3071 N N . HIS B 1 137 ? -5.086 0.324 -6.664 1 91.44 137 HIS B N 1
ATOM 3072 C CA . HIS B 1 137 ? -4.59 -0.885 -7.309 1 91.44 137 HIS B CA 1
ATOM 3073 C C . HIS B 1 137 ? -4.125 -1.908 -6.281 1 91.44 137 HIS B C 1
ATOM 3075 O O . HIS B 1 137 ? -4.355 -3.109 -6.445 1 91.44 137 HIS B O 1
ATOM 3081 N N . THR B 1 138 ? -3.404 -1.399 -5.305 1 95.38 138 THR B N 1
ATOM 3082 C CA . THR B 1 138 ? -2.965 -2.279 -4.227 1 95.38 138 THR B CA 1
ATOM 3083 C C . THR B 1 138 ? -4.156 -2.986 -3.586 1 95.38 138 THR B C 1
ATOM 3085 O O . THR B 1 138 ? -4.141 -4.207 -3.412 1 95.38 138 THR B O 1
ATOM 3088 N N . PHE B 1 139 ? -5.23 -2.289 -3.342 1 96.81 139 PHE B N 1
ATOM 3089 C CA . PHE B 1 139 ? -6.402 -2.873 -2.701 1 96.81 139 PHE B CA 1
ATOM 3090 C C . PHE B 1 139 ? -7.137 -3.803 -3.66 1 96.81 139 PHE B C 1
ATOM 3092 O O . PHE B 1 139 ? -7.715 -4.809 -3.238 1 96.81 139 PHE B O 1
ATOM 3099 N N . HIS B 1 140 ? -7.102 -3.477 -4.898 1 94.19 140 HIS B N 1
ATOM 3100 C CA . HIS B 1 140 ? -7.684 -4.402 -5.867 1 94.19 140 HIS B CA 1
ATOM 3101 C C . HIS B 1 140 ? -6.957 -5.742 -5.848 1 94.19 140 HIS B C 1
ATOM 3103 O O . HIS B 1 140 ? -7.59 -6.797 -5.941 1 94.19 140 HIS B O 1
ATOM 3109 N N . SER B 1 141 ? -5.637 -5.656 -5.812 1 95.75 141 SER B N 1
ATOM 3110 C CA . SER B 1 141 ? -4.852 -6.883 -5.719 1 95.75 141 SER B CA 1
ATOM 3111 C C . SER B 1 141 ? -5.215 -7.676 -4.469 1 95.75 141 SER B C 1
ATOM 3113 O O . SER B 1 141 ? -5.316 -8.906 -4.512 1 95.75 141 SER B O 1
ATOM 3115 N N . ILE B 1 142 ? -5.383 -7.023 -3.371 1 97 142 ILE B N 1
ATOM 3116 C CA . ILE B 1 142 ? -5.758 -7.684 -2.127 1 97 142 ILE B CA 1
ATOM 3117 C C . ILE B 1 142 ? -7.152 -8.297 -2.268 1 97 142 ILE B C 1
ATOM 3119 O O . ILE B 1 142 ? -7.395 -9.414 -1.807 1 97 142 ILE B O 1
ATOM 3123 N N . PHE B 1 143 ? -8.039 -7.562 -2.951 1 96.19 143 PHE B N 1
ATOM 3124 C CA . PHE B 1 143 ? -9.375 -8.094 -3.232 1 96.19 143 PHE B CA 1
ATOM 3125 C C . PHE B 1 143 ? -9.281 -9.398 -4.012 1 96.19 143 PHE B C 1
ATOM 3127 O O . PHE B 1 143 ? -10.023 -10.344 -3.732 1 96.19 143 PHE B O 1
ATOM 3134 N N . HIS B 1 144 ? -8.383 -9.5 -4.871 1 93.69 144 HIS B N 1
ATOM 3135 C CA . HIS B 1 144 ? -8.195 -10.695 -5.68 1 93.69 144 HIS B CA 1
ATOM 3136 C C . HIS B 1 144 ? -7.785 -11.883 -4.816 1 93.69 144 HIS B C 1
ATOM 3138 O O . HIS B 1 144 ? -8.078 -13.031 -5.152 1 93.69 144 HIS B O 1
ATOM 3144 N N . LEU B 1 145 ? -7.051 -11.633 -3.742 1 95.94 145 LEU B N 1
ATOM 3145 C CA . LEU B 1 145 ? -6.723 -12.719 -2.82 1 95.94 145 LEU B CA 1
ATOM 3146 C C . LEU B 1 145 ? -7.988 -13.383 -2.289 1 95.94 145 LEU B C 1
ATOM 3148 O O . LEU B 1 145 ? -8.031 -14.602 -2.121 1 95.94 145 LEU B O 1
ATOM 3152 N N . PHE B 1 146 ? -8.992 -12.594 -2.041 1 95.12 146 PHE B N 1
ATOM 3153 C CA . PHE B 1 146 ? -10.25 -13.141 -1.542 1 95.12 146 PHE B CA 1
ATOM 3154 C C . PHE B 1 146 ? -10.945 -13.969 -2.613 1 95.12 146 PHE B C 1
ATOM 3156 O O . PHE B 1 146 ? -11.508 -15.031 -2.318 1 95.12 146 PHE B O 1
ATOM 3163 N N . LEU B 1 147 ? -10.875 -13.492 -3.822 1 90.25 147 LEU B N 1
ATOM 3164 C CA . LEU B 1 147 ? -11.43 -14.266 -4.934 1 90.25 147 LEU B CA 1
ATOM 3165 C C . LEU B 1 147 ? -10.695 -15.594 -5.094 1 90.25 147 LEU B C 1
ATOM 3167 O O . LEU B 1 147 ? -11.328 -16.625 -5.312 1 90.25 147 LEU B O 1
ATOM 3171 N N . SER B 1 148 ? -9.406 -15.539 -4.945 1 89.62 148 SER B N 1
ATOM 3172 C CA . SER B 1 148 ? -8.586 -16.719 -5.133 1 89.62 148 SER B CA 1
ATOM 3173 C C . SER B 1 148 ? -8.812 -17.734 -4.016 1 89.62 148 SER B C 1
ATOM 3175 O O . SER B 1 148 ? -8.688 -18.938 -4.23 1 89.62 148 SER B O 1
ATOM 3177 N N . LEU B 1 149 ? -9.055 -17.219 -2.838 1 88.62 149 LEU B N 1
ATOM 3178 C CA . LEU B 1 149 ? -9.328 -18.094 -1.704 1 88.62 149 LEU B CA 1
ATOM 3179 C C . LEU B 1 149 ? -10.531 -18.984 -1.991 1 88.62 149 LEU B C 1
ATOM 3181 O O . LEU B 1 149 ? -10.539 -20.172 -1.617 1 88.62 149 LEU B O 1
ATOM 3185 N N . LYS B 1 150 ? -11.461 -18.484 -2.688 1 83.62 150 LYS B N 1
ATOM 3186 C CA . LYS B 1 150 ? -12.656 -19.25 -3.053 1 83.62 150 LYS B CA 1
ATOM 3187 C C . LYS B 1 150 ? -12.305 -20.406 -3.998 1 83.62 150 LYS B C 1
ATOM 3189 O O . LYS B 1 150 ? -12.977 -21.438 -3.998 1 83.62 150 LYS B O 1
ATOM 3194 N N . HIS B 1 151 ? -11.25 -20.25 -4.703 1 81.81 151 HIS B N 1
ATOM 3195 C CA . HIS B 1 151 ? -10.852 -21.266 -5.68 1 81.81 151 HIS B CA 1
ATOM 3196 C C . HIS B 1 151 ? -9.68 -22.094 -5.164 1 81.81 151 HIS B C 1
ATOM 3198 O O . HIS B 1 151 ? -9.062 -22.844 -5.93 1 81.81 151 HIS B O 1
ATOM 3204 N N . HIS B 1 152 ? -9.289 -21.906 -3.932 1 83.69 152 HIS B N 1
ATOM 3205 C CA . HIS B 1 152 ? -8.242 -22.656 -3.252 1 83.69 152 HIS B CA 1
ATOM 3206 C C . HIS B 1 152 ? -6.898 -22.484 -3.961 1 83.69 152 HIS B C 1
ATOM 3208 O O . HIS B 1 152 ? -6.156 -23.453 -4.129 1 83.69 152 HIS B O 1
ATOM 3214 N N . GLN B 1 153 ? -6.707 -21.344 -4.516 1 88.62 153 GLN B N 1
ATOM 3215 C CA . GLN B 1 153 ? -5.43 -21 -5.133 1 88.62 153 GLN B CA 1
ATOM 3216 C C . GLN B 1 153 ? -4.609 -20.078 -4.227 1 88.62 153 GLN B C 1
ATOM 3218 O O . GLN B 1 153 ? -5.117 -19.094 -3.709 1 88.62 153 GLN B O 1
ATOM 3223 N N . THR B 1 154 ? -3.379 -20.484 -4.062 1 91.06 154 THR B N 1
ATOM 3224 C CA . THR B 1 154 ? -2.498 -19.656 -3.26 1 91.06 154 THR B CA 1
ATOM 3225 C C . THR B 1 154 ? -1.875 -18.547 -4.109 1 91.06 154 THR B C 1
ATOM 3227 O O . THR B 1 154 ? -1.257 -18.828 -5.141 1 91.06 154 THR B O 1
ATOM 3230 N N . VAL B 1 155 ? -2.078 -17.359 -3.719 1 95.25 155 VAL B N 1
ATOM 3231 C CA . VAL B 1 155 ? -1.542 -16.203 -4.438 1 95.25 155 VAL B CA 1
ATOM 3232 C C . VAL B 1 155 ? -0.66 -15.383 -3.506 1 95.25 155 VAL B C 1
ATOM 3234 O O . VAL B 1 155 ? -1.067 -15.047 -2.391 1 95.25 155 VAL B O 1
ATOM 3237 N N . TYR B 1 156 ? 0.562 -15.102 -3.967 1 96.88 156 TYR B N 1
ATOM 3238 C CA . TYR B 1 156 ? 1.484 -14.234 -3.246 1 96.88 156 TYR B CA 1
ATOM 3239 C C . TYR B 1 156 ? 1.653 -12.898 -3.971 1 96.88 156 TYR B C 1
ATOM 3241 O O . TYR B 1 156 ? 2.062 -12.867 -5.133 1 96.88 156 TYR B O 1
ATOM 3249 N N . LEU B 1 157 ? 1.288 -11.867 -3.32 1 97.88 157 LEU B N 1
ATOM 3250 C CA . LEU B 1 157 ? 1.514 -10.523 -3.848 1 97.88 157 LEU B CA 1
ATOM 3251 C C . LEU B 1 157 ? 2.887 -10 -3.438 1 97.88 157 LEU B C 1
ATOM 3253 O O . LEU B 1 157 ? 3.236 -10.023 -2.256 1 97.88 157 LEU B O 1
ATOM 3257 N N . LEU B 1 158 ? 3.607 -9.461 -4.422 1 96.38 158 LEU B N 1
ATOM 3258 C CA . LEU B 1 158 ? 4.984 -9.07 -4.137 1 96.38 158 LEU B CA 1
ATOM 3259 C C . LEU B 1 158 ? 5.223 -7.609 -4.508 1 96.38 158 LEU B C 1
ATOM 3261 O O . LEU B 1 158 ? 4.645 -7.105 -5.469 1 96.38 158 LEU B O 1
ATOM 3265 N N . ASN B 1 159 ? 5.996 -6.93 -3.762 1 94.06 159 ASN B N 1
ATOM 3266 C CA . ASN B 1 159 ? 6.836 -5.816 -4.188 1 94.06 159 ASN B CA 1
ATOM 3267 C C . ASN B 1 159 ? 8.281 -5.992 -3.717 1 94.06 159 ASN B C 1
ATOM 3269 O O . ASN B 1 159 ? 8.688 -7.094 -3.342 1 94.06 159 ASN B O 1
ATOM 3273 N N . ASP B 1 160 ? 9.047 -4.914 -3.818 1 91.19 160 ASP B N 1
ATOM 3274 C CA . ASP B 1 160 ? 10.469 -5.047 -3.508 1 91.19 160 ASP B CA 1
ATOM 3275 C C . ASP B 1 160 ? 10.68 -5.25 -2.01 1 91.19 160 ASP B C 1
ATOM 3277 O O . ASP B 1 160 ? 11.719 -5.766 -1.593 1 91.19 160 ASP B O 1
ATOM 3281 N N . ALA B 1 161 ? 9.688 -4.945 -1.253 1 91.56 161 ALA B N 1
ATOM 3282 C CA . ALA B 1 161 ? 9.922 -4.867 0.188 1 91.56 161 ALA B CA 1
ATOM 3283 C C . ALA B 1 161 ? 9.328 -6.078 0.902 1 91.56 161 ALA B C 1
ATOM 3285 O O . ALA B 1 161 ? 9.805 -6.473 1.969 1 91.56 161 ALA B O 1
ATOM 3286 N N . CYS B 1 162 ? 8.273 -6.672 0.282 1 95.44 162 CYS B N 1
ATOM 3287 C CA . CYS B 1 162 ? 7.582 -7.676 1.081 1 95.44 162 CYS B CA 1
ATOM 3288 C C . CYS B 1 162 ? 6.75 -8.594 0.198 1 95.44 162 CYS B C 1
ATOM 3290 O O . CYS B 1 162 ? 6.605 -8.352 -1.002 1 95.44 162 CYS B O 1
ATOM 3292 N N . VAL B 1 163 ? 6.328 -9.695 0.78 1 96.88 163 VAL B N 1
ATOM 3293 C CA . VAL B 1 163 ? 5.363 -10.625 0.208 1 96.88 163 VAL B CA 1
ATOM 3294 C C . VAL B 1 163 ? 4.121 -10.695 1.098 1 96.88 163 VAL B C 1
ATOM 3296 O O . VAL B 1 163 ? 4.23 -10.68 2.326 1 96.88 163 VAL B O 1
ATOM 3299 N N . SER B 1 164 ? 2.926 -10.711 0.484 1 98.25 164 SER B N 1
ATOM 3300 C CA . SER B 1 164 ? 1.661 -10.688 1.211 1 98.25 164 SER B CA 1
ATOM 3301 C C . SER B 1 164 ? 0.673 -11.695 0.633 1 98.25 164 SER B C 1
ATOM 3303 O O . SER B 1 164 ? 0.616 -11.891 -0.583 1 98.25 164 SER B O 1
ATOM 3305 N N . PHE B 1 165 ? -0.106 -12.32 1.471 1 98 165 PHE B N 1
ATOM 3306 C CA . PHE B 1 165 ? -1.093 -13.312 1.055 1 98 165 PHE B CA 1
ATOM 3307 C C . PHE B 1 165 ? -2.174 -13.477 2.115 1 98 165 PHE B C 1
ATOM 3309 O O . PHE B 1 165 ? -2.031 -12.984 3.236 1 98 165 PHE B O 1
ATOM 3316 N N . LEU B 1 166 ? -3.242 -14.094 1.724 1 97.94 166 LEU B N 1
ATOM 3317 C CA . LEU B 1 166 ? -4.398 -14.266 2.598 1 97.94 166 LEU B CA 1
ATOM 3318 C C . LEU B 1 166 ? -4.355 -15.617 3.303 1 97.94 166 LEU B C 1
ATOM 3320 O O . LEU B 1 166 ? -4.121 -16.641 2.668 1 97.94 166 LEU B O 1
ATOM 3324 N N . LEU B 1 167 ? -4.543 -15.602 4.633 1 97.62 167 LEU B N 1
ATOM 3325 C CA . LEU B 1 167 ? -4.629 -16.828 5.41 1 97.62 167 LEU B CA 1
ATOM 3326 C C . LEU B 1 167 ? -6.051 -17.375 5.402 1 97.62 167 LEU B C 1
ATOM 3328 O O . LEU B 1 167 ? -7.016 -16.609 5.32 1 97.62 167 LEU B O 1
ATOM 3332 N N . HIS B 1 168 ? -6.148 -18.672 5.512 1 96.94 168 HIS B N 1
ATOM 3333 C CA . HIS B 1 168 ? -7.449 -19.344 5.496 1 96.94 168 HIS B CA 1
ATOM 3334 C C . HIS B 1 168 ? -8.156 -19.188 6.836 1 96.94 168 HIS B C 1
ATOM 3336 O O . HIS B 1 168 ? -7.52 -19.266 7.891 1 96.94 168 HIS B O 1
ATOM 3342 N N . PRO B 1 169 ? -9.508 -19.031 6.797 1 96.81 169 PRO B N 1
ATOM 3343 C CA . PRO B 1 169 ? -10.266 -18.938 8.047 1 96.81 169 PRO B CA 1
ATOM 3344 C C . PRO B 1 169 ? -10.484 -20.297 8.703 1 96.81 169 PRO B C 1
ATOM 3346 O O . PRO B 1 169 ? -10.562 -21.312 8.016 1 96.81 169 PRO B O 1
ATOM 3349 N N . ASN B 1 170 ? -10.531 -20.359 10.008 1 97.06 170 ASN B N 1
ATOM 3350 C CA . ASN B 1 170 ? -11.008 -21.453 10.844 1 97.06 170 ASN B CA 1
ATOM 3351 C C . ASN B 1 170 ? -10.078 -22.656 10.789 1 97.06 170 ASN B C 1
ATOM 3353 O O . ASN B 1 170 ? -10.492 -23.797 11.055 1 97.06 170 ASN B O 1
ATOM 3357 N N . VAL B 1 171 ? -8.883 -22.516 10.367 1 97.19 171 VAL B N 1
ATOM 3358 C CA . VAL B 1 171 ? -7.867 -23.562 10.391 1 97.19 171 VAL B CA 1
ATOM 3359 C C . VAL B 1 171 ? -6.523 -22.969 10.812 1 97.19 171 VAL B C 1
ATOM 3361 O O . VAL B 1 171 ? -6.266 -21.781 10.602 1 97.19 171 VAL B O 1
ATOM 3364 N N . PRO B 1 172 ? -5.676 -23.797 11.422 1 98.06 172 PRO B N 1
ATOM 3365 C CA . PRO B 1 172 ? -4.312 -23.312 11.648 1 98.06 172 PRO B CA 1
ATOM 3366 C C . PRO B 1 172 ? -3.541 -23.094 10.352 1 98.06 172 PRO B C 1
ATOM 3368 O O . PRO B 1 172 ? -3.498 -23.984 9.5 1 98.06 172 PRO B O 1
ATOM 3371 N N . ASN B 1 173 ? -3.027 -21.953 10.164 1 98.44 173 ASN B N 1
ATOM 3372 C CA . ASN B 1 173 ? -2.135 -21.625 9.055 1 98.44 173 ASN B CA 1
ATOM 3373 C C . ASN B 1 173 ? -0.67 -21.672 9.484 1 98.44 173 ASN B C 1
ATOM 3375 O O . ASN B 1 173 ? -0.253 -20.922 10.375 1 98.44 173 ASN B O 1
ATOM 3379 N N . ILE B 1 174 ? 0.051 -22.531 8.867 1 98.31 174 ILE B N 1
ATOM 3380 C CA . ILE B 1 174 ? 1.479 -22.641 9.148 1 98.31 174 ILE B CA 1
ATOM 3381 C C . ILE B 1 174 ? 2.271 -21.922 8.055 1 98.31 174 ILE B C 1
ATOM 3383 O O . ILE B 1 174 ? 2.23 -22.312 6.891 1 98.31 174 ILE B O 1
ATOM 3387 N N . VAL B 1 175 ? 2.973 -20.906 8.398 1 97.88 175 VAL B N 1
ATOM 3388 C CA . VAL B 1 175 ? 3.783 -20.141 7.453 1 97.88 175 VAL B CA 1
ATOM 3389 C C . VAL B 1 175 ? 5.262 -20.438 7.688 1 97.88 175 VAL B C 1
ATOM 3391 O O . VAL B 1 175 ? 5.801 -20.141 8.758 1 97.88 175 VAL B O 1
ATOM 3394 N N . LYS B 1 176 ? 5.863 -21.016 6.688 1 96.25 176 LYS B N 1
ATOM 3395 C CA . LYS B 1 176 ? 7.305 -21.234 6.758 1 96.25 176 LYS B CA 1
ATOM 3396 C C . LYS B 1 176 ? 8.07 -19.938 6.555 1 96.25 176 LYS B C 1
ATOM 3398 O O . LYS B 1 176 ? 7.891 -19.25 5.543 1 96.25 176 LYS B O 1
ATOM 3403 N N . THR B 1 177 ? 8.93 -19.594 7.461 1 93.75 177 THR B N 1
ATOM 3404 C CA . THR B 1 177 ? 9.594 -18.297 7.457 1 93.75 177 THR B CA 1
ATOM 3405 C C . THR B 1 177 ? 11.102 -18.469 7.66 1 93.75 177 THR B C 1
ATOM 3407 O O . THR B 1 177 ? 11.656 -17.984 8.648 1 93.75 177 THR B O 1
ATOM 3410 N N . PRO B 1 178 ? 11.742 -19.078 6.746 1 89.62 178 PRO B N 1
ATOM 3411 C CA . PRO B 1 178 ? 13.195 -19.188 6.91 1 89.62 178 PRO B CA 1
ATOM 3412 C C . PRO B 1 178 ? 13.875 -17.828 7.039 1 89.62 178 PRO B C 1
ATOM 3414 O O . PRO B 1 178 ? 13.82 -17.0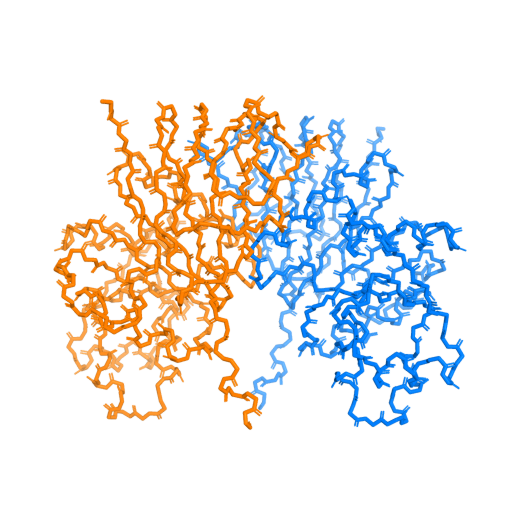16 6.109 1 89.62 178 PRO B O 1
ATOM 3417 N N . GLN B 1 179 ? 14.578 -17.578 8.062 1 88.12 179 GLN B N 1
ATOM 3418 C CA . GLN B 1 179 ? 15.109 -16.266 8.438 1 88.12 179 GLN B CA 1
ATOM 3419 C C . GLN B 1 179 ? 16.312 -15.898 7.574 1 88.12 179 GLN B C 1
ATOM 3421 O O . GLN B 1 179 ? 16.766 -14.75 7.582 1 88.12 179 GLN B O 1
ATOM 3426 N N . ASN B 1 180 ? 16.797 -16.812 6.82 1 86.5 180 ASN B N 1
ATOM 3427 C CA . ASN B 1 180 ? 17.891 -16.5 5.895 1 86.5 180 ASN B CA 1
ATOM 3428 C C . ASN B 1 180 ? 17.359 -15.867 4.605 1 86.5 180 ASN B C 1
ATOM 3430 O O . ASN B 1 180 ? 18.125 -15.273 3.848 1 86.5 180 ASN B O 1
ATOM 3434 N N . LEU B 1 181 ? 16.109 -16.016 4.355 1 86.38 181 LEU B N 1
ATOM 3435 C CA . LEU B 1 181 ? 15.523 -15.523 3.117 1 86.38 181 LEU B CA 1
ATOM 3436 C C . LEU B 1 181 ? 14.57 -14.367 3.395 1 86.38 181 LEU B C 1
ATOM 3438 O O . LEU B 1 181 ? 14.43 -13.461 2.572 1 86.38 181 LEU B O 1
ATOM 3442 N N . LEU B 1 182 ? 13.93 -14.422 4.535 1 93 182 LEU B N 1
ATOM 3443 C CA . LEU B 1 182 ? 12.922 -13.422 4.887 1 93 182 LEU B CA 1
ATOM 3444 C C . LEU B 1 182 ? 13.383 -12.578 6.066 1 93 182 LEU B C 1
ATOM 3446 O O . LEU B 1 182 ? 14.188 -13.031 6.887 1 93 182 LEU B O 1
ATOM 3450 N N . GLY B 1 183 ? 12.883 -11.359 6.086 1 93.06 183 GLY B N 1
ATOM 3451 C CA . GLY B 1 183 ? 13.164 -10.477 7.203 1 93.06 183 GLY B CA 1
ATOM 3452 C C . GLY B 1 183 ? 12.305 -10.758 8.422 1 93.06 183 GLY B C 1
ATOM 3453 O O . GLY B 1 183 ? 11.578 -11.758 8.453 1 93.06 183 GLY B O 1
ATOM 3454 N N . LYS B 1 184 ? 12.414 -9.906 9.375 1 92.12 184 LYS B N 1
ATOM 3455 C CA . LYS B 1 184 ? 11.781 -10.195 10.664 1 92.12 184 LYS B CA 1
ATOM 3456 C C . LYS B 1 184 ? 10.398 -9.562 10.75 1 92.12 184 LYS B C 1
ATOM 3458 O O . LYS B 1 184 ? 9.516 -10.07 11.445 1 92.12 184 LYS B O 1
ATOM 3463 N N . ALA B 1 185 ? 10.172 -8.484 10.047 1 92.5 185 ALA B N 1
ATOM 3464 C CA . ALA B 1 185 ? 8.961 -7.695 10.25 1 92.5 185 ALA B CA 1
ATOM 3465 C C . ALA B 1 185 ? 7.742 -8.375 9.625 1 92.5 185 ALA B C 1
ATOM 3467 O O . ALA B 1 185 ? 7.773 -8.766 8.461 1 92.5 185 ALA B O 1
ATOM 3468 N N . VAL B 1 186 ? 6.734 -8.492 10.438 1 96 186 VAL B N 1
ATOM 3469 C CA . VAL B 1 186 ? 5.512 -9.18 10.039 1 96 186 VAL B CA 1
ATOM 3470 C C . VAL B 1 186 ? 4.301 -8.312 10.359 1 96 186 VAL B C 1
ATOM 3472 O O . VAL B 1 186 ? 4.285 -7.609 11.375 1 96 186 VAL B O 1
ATOM 3475 N N . GLY B 1 187 ? 3.338 -8.359 9.516 1 97.31 187 GLY B N 1
ATOM 3476 C CA . GLY B 1 187 ? 2.021 -7.805 9.781 1 97.31 187 GLY B CA 1
ATOM 3477 C C . GLY B 1 187 ? 0.897 -8.805 9.586 1 97.31 187 GLY B C 1
ATOM 3478 O O . GLY B 1 187 ? 0.947 -9.625 8.664 1 97.31 187 GLY B O 1
ATOM 3479 N N . ILE B 1 188 ? -0.087 -8.805 10.453 1 98.62 188 ILE B N 1
ATOM 3480 C CA . ILE B 1 188 ? -1.327 -9.562 10.336 1 98.62 188 ILE B CA 1
ATOM 3481 C C . ILE B 1 188 ? -2.52 -8.609 10.359 1 98.62 188 ILE B C 1
ATOM 3483 O O . ILE B 1 188 ? -2.871 -8.078 11.414 1 98.62 188 ILE B O 1
ATOM 3487 N N . ILE B 1 189 ? -3.174 -8.414 9.211 1 98.5 189 ILE B N 1
ATOM 3488 C CA . ILE B 1 189 ? -4.078 -7.281 9.031 1 98.5 189 ILE B CA 1
ATOM 3489 C C . ILE B 1 189 ? -5.508 -7.789 8.852 1 98.5 189 ILE B C 1
ATOM 3491 O O . ILE B 1 189 ? -5.777 -8.609 7.969 1 98.5 189 ILE B O 1
ATOM 3495 N N . PRO B 1 190 ? -6.445 -7.297 9.602 1 98.38 190 PRO B N 1
ATOM 3496 C CA . PRO B 1 190 ? -7.859 -7.652 9.445 1 98.38 190 PRO B CA 1
ATOM 3497 C C . PRO B 1 190 ? -8.547 -6.855 8.336 1 98.38 190 PRO B C 1
ATOM 3499 O O . PRO B 1 190 ? -9.508 -6.121 8.602 1 98.38 190 PRO B O 1
ATOM 3502 N N . VAL B 1 191 ? -8.25 -7.094 7.109 1 95.88 191 VAL B N 1
ATOM 3503 C CA . VAL B 1 191 ? -8.625 -6.25 5.977 1 95.88 191 VAL B CA 1
ATOM 3504 C C . VAL B 1 191 ? -10.109 -6.457 5.656 1 95.88 191 VAL B C 1
ATOM 3506 O O . VAL B 1 191 ? -10.703 -5.676 4.91 1 95.88 191 VAL B O 1
ATOM 3509 N N . ALA B 1 192 ? -10.75 -7.465 6.223 1 93.69 192 ALA B N 1
ATOM 3510 C CA . ALA B 1 192 ? -12.156 -7.703 5.914 1 93.69 192 ALA B CA 1
ATOM 3511 C C . ALA B 1 192 ? -13.047 -7.344 7.102 1 93.69 192 ALA B C 1
ATOM 3513 O O . ALA B 1 192 ? -14.234 -7.684 7.121 1 93.69 192 ALA B O 1
ATOM 3514 N N . GLY B 1 193 ? -12.484 -6.727 8.062 1 96.56 193 GLY B N 1
ATOM 3515 C CA . GLY B 1 193 ? -13.258 -6.312 9.219 1 96.56 193 GLY B CA 1
ATOM 3516 C C . GLY B 1 193 ? -12.734 -6.883 10.523 1 96.56 193 GLY B C 1
ATOM 3517 O O . GLY B 1 193 ? -11.734 -7.609 10.539 1 96.56 193 GLY B O 1
ATOM 3518 N N . PRO B 1 194 ? -13.484 -6.535 11.617 1 97.81 194 PRO B N 1
ATOM 3519 C CA . PRO B 1 194 ? -13.055 -7 12.945 1 97.81 194 PRO B CA 1
ATOM 3520 C C . PRO B 1 194 ? -13.016 -8.523 13.047 1 97.81 194 PRO B C 1
ATOM 3522 O O . PRO B 1 194 ? -13.891 -9.203 12.516 1 97.81 194 PRO B O 1
ATOM 3525 N N . THR B 1 195 ? -11.977 -9.008 13.664 1 98.44 195 THR B N 1
ATOM 3526 C CA . THR B 1 195 ? -11.82 -10.445 13.891 1 98.44 195 THR B CA 1
ATOM 3527 C C . THR B 1 195 ? -10.938 -10.703 15.109 1 98.44 195 THR B C 1
ATOM 3529 O O . THR B 1 195 ? -10.758 -9.82 15.953 1 98.44 195 THR B O 1
ATOM 3532 N N . ARG B 1 196 ? -10.516 -11.961 15.32 1 98.69 196 ARG B N 1
ATOM 3533 C CA . ARG B 1 196 ? -9.609 -12.375 16.391 1 98.69 196 ARG B CA 1
ATOM 3534 C C . ARG B 1 196 ? -8.492 -13.266 15.844 1 98.69 196 ARG B C 1
ATOM 3536 O O . ARG B 1 196 ? -8.703 -14.031 14.906 1 98.69 196 ARG B O 1
ATOM 3543 N N . ILE B 1 197 ? -7.355 -13.156 16.484 1 98.75 197 ILE B N 1
ATOM 3544 C CA . ILE B 1 197 ? -6.258 -13.992 16 1 98.75 197 ILE B CA 1
ATOM 3545 C C . ILE B 1 197 ? -5.555 -14.648 17.203 1 98.75 197 ILE B C 1
ATOM 3547 O O . ILE B 1 197 ? -5.551 -14.094 18.297 1 98.75 197 ILE B O 1
ATOM 3551 N N . THR B 1 198 ? -5.023 -15.797 17 1 98.88 198 THR B N 1
ATOM 3552 C CA . THR B 1 198 ? -4.066 -16.5 17.844 1 98.88 198 THR B CA 1
ATOM 3553 C C . THR B 1 198 ? -2.777 -16.797 17.094 1 98.88 198 THR B C 1
ATOM 3555 O O . THR B 1 198 ? -2.816 -17.297 15.961 1 98.88 198 THR B O 1
ATOM 3558 N N . THR B 1 199 ? -1.675 -16.422 17.672 1 98.75 199 THR B N 1
ATOM 3559 C CA . THR B 1 199 ? -0.424 -16.562 16.938 1 98.75 199 THR B CA 1
ATOM 3560 C C . THR B 1 199 ? 0.626 -17.281 17.781 1 98.75 199 THR B C 1
ATOM 3562 O O . THR B 1 199 ? 0.59 -17.219 19 1 98.75 199 THR B O 1
ATOM 3565 N N . LYS B 1 200 ? 1.499 -17.984 17.156 1 98.44 200 LYS B N 1
ATOM 3566 C CA . LYS B 1 200 ? 2.688 -18.609 17.734 1 98.44 200 LYS B CA 1
ATOM 3567 C C . LYS B 1 200 ? 3.895 -18.438 16.812 1 98.44 200 LYS B C 1
ATOM 3569 O O . LYS B 1 200 ? 3.803 -18.688 15.617 1 98.44 200 LYS B O 1
ATOM 3574 N N . GLY B 1 201 ? 4.977 -18.047 17.391 1 97.75 201 GLY B N 1
ATOM 3575 C CA . GLY B 1 201 ? 6.199 -17.906 16.625 1 97.75 201 GLY B CA 1
ATOM 3576 C C . GLY B 1 201 ? 6.602 -16.469 16.375 1 97.75 201 GLY B C 1
ATOM 3577 O O . GLY B 1 201 ? 7.5 -16.188 15.586 1 97.75 201 GLY B O 1
ATOM 3578 N N . LEU B 1 202 ? 5.98 -15.523 17.047 1 97.12 202 LEU B N 1
ATOM 3579 C CA . LEU B 1 202 ? 6.262 -14.094 16.938 1 97.12 202 LEU B CA 1
ATOM 3580 C C . LEU B 1 202 ? 6.73 -13.523 18.266 1 97.12 202 LEU B C 1
ATOM 3582 O O . LEU B 1 202 ? 6.52 -14.133 19.312 1 97.12 202 LEU B O 1
ATOM 3586 N N . GLN B 1 203 ? 7.367 -12.383 18.141 1 95.44 203 GLN B N 1
ATOM 3587 C CA . GLN B 1 203 ? 7.836 -11.711 19.359 1 95.44 203 GLN B CA 1
ATOM 3588 C C . GLN B 1 203 ? 6.668 -11.359 20.266 1 95.44 203 GLN B C 1
ATOM 3590 O O . GLN B 1 203 ? 6.773 -11.477 21.5 1 95.44 203 GLN B O 1
ATOM 3595 N N . TRP B 1 204 ? 5.617 -10.867 19.719 1 95.44 204 TRP B N 1
ATOM 3596 C CA . TRP B 1 204 ? 4.406 -10.547 20.453 1 95.44 204 TRP B CA 1
ATOM 3597 C C . TRP B 1 204 ? 3.26 -11.469 20.047 1 95.44 204 TRP B C 1
ATOM 3599 O O . TRP B 1 204 ? 2.359 -11.062 19.312 1 95.44 204 TRP B O 1
ATOM 3609 N N . ASP B 1 205 ? 3.332 -12.711 20.578 1 97.88 205 ASP B N 1
ATOM 3610 C CA . ASP B 1 205 ? 2.266 -13.688 20.344 1 97.88 205 ASP B CA 1
ATOM 3611 C C . ASP B 1 205 ? 1.013 -13.32 21.141 1 97.88 205 ASP B C 1
ATOM 3613 O O . ASP B 1 205 ? 1.104 -12.742 22.234 1 97.88 205 ASP B O 1
ATOM 3617 N N . VAL B 1 206 ? -0.084 -13.672 20.531 1 98.31 206 VAL B N 1
ATOM 3618 C CA . VAL B 1 206 ? -1.353 -13.352 21.172 1 98.31 206 VAL B CA 1
ATOM 3619 C C . VAL B 1 206 ? -2.279 -14.57 21.125 1 98.31 206 VAL B C 1
ATOM 3621 O O . VAL B 1 206 ? -2.082 -15.469 20.297 1 98.31 206 VAL B O 1
ATOM 3624 N N . GLU B 1 207 ? -3.248 -14.633 21.984 1 98.56 207 GLU B N 1
ATOM 3625 C CA . GLU B 1 207 ? -4.293 -15.648 22.031 1 98.56 207 GLU B CA 1
ATOM 3626 C C . GLU B 1 207 ? -5.68 -15.023 21.984 1 98.56 207 GLU B C 1
ATOM 3628 O O . GLU B 1 207 ? -6.02 -14.195 22.844 1 98.56 207 GLU B O 1
ATOM 3633 N N . ASP B 1 208 ? -6.43 -15.438 21.047 1 98.44 208 ASP B N 1
ATOM 3634 C CA . ASP B 1 208 ? -7.793 -14.945 20.875 1 98.44 208 ASP B CA 1
ATOM 3635 C C . ASP B 1 208 ? -7.844 -13.43 20.984 1 98.44 208 ASP B C 1
ATOM 3637 O O . ASP B 1 208 ? -8.688 -12.875 21.703 1 98.44 208 ASP B O 1
ATOM 3641 N N . TRP B 1 209 ? -6.98 -12.773 20.297 1 98.5 209 TRP B N 1
ATOM 3642 C CA . TRP B 1 209 ? -6.762 -11.336 20.406 1 98.5 209 TRP B CA 1
ATOM 3643 C C . TRP B 1 209 ? -7.621 -10.586 19.391 1 98.5 209 TRP B C 1
ATOM 3645 O O . TRP B 1 209 ? -7.582 -10.875 18.188 1 98.5 209 TRP B O 1
ATOM 3655 N N . GLU B 1 210 ? -8.438 -9.68 19.891 1 98.38 210 GLU B N 1
ATOM 3656 C CA . GLU B 1 210 ? -9.266 -8.875 19 1 98.38 210 GLU B CA 1
ATOM 3657 C C . GLU B 1 210 ? -8.414 -7.945 18.141 1 98.38 210 GLU B C 1
ATOM 3659 O O . GLU B 1 210 ? -7.465 -7.332 18.641 1 98.38 210 GLU B O 1
ATOM 3664 N N . THR B 1 211 ? -8.734 -7.855 16.891 1 98.06 211 THR B N 1
ATOM 3665 C CA . THR B 1 211 ? -8.008 -6.973 15.977 1 98.06 211 THR B CA 1
ATOM 3666 C C . THR B 1 211 ? -8.961 -6.336 14.969 1 98.06 211 THR B C 1
ATOM 3668 O O . THR B 1 211 ? -9.797 -7.023 14.383 1 98.06 211 THR B O 1
ATOM 3671 N N . SER B 1 212 ? -8.898 -5.039 14.844 1 97.88 212 SER B N 1
ATOM 3672 C CA . SER B 1 212 ? -9.688 -4.262 13.891 1 97.88 212 SER B CA 1
ATOM 3673 C C . SER B 1 212 ? -9.102 -2.871 13.688 1 97.88 212 SER B C 1
ATOM 3675 O O . SER B 1 212 ? -8.305 -2.406 14.508 1 97.88 212 SER B O 1
ATOM 3677 N N . PHE B 1 213 ? -9.539 -2.17 12.688 1 96.69 213 PHE B N 1
ATOM 3678 C CA . PHE B 1 213 ? -9.07 -0.813 12.438 1 96.69 213 PHE B CA 1
ATOM 3679 C C . PHE B 1 213 ? -9.695 0.166 13.422 1 96.69 213 PHE B C 1
ATOM 3681 O O . PHE B 1 213 ? -9.273 1.322 13.508 1 96.69 213 PHE B O 1
ATOM 3688 N N . TYR B 1 214 ? -10.641 -0.32 14.25 1 95.12 214 TYR B N 1
ATOM 3689 C CA . TYR B 1 214 ? -11.25 0.52 15.273 1 95.12 214 TYR B CA 1
ATOM 3690 C C . TYR B 1 214 ? -10.539 0.352 16.609 1 95.12 214 TYR B C 1
ATOM 3692 O O . TYR B 1 214 ? -10.742 1.149 17.531 1 95.12 214 TYR B O 1
ATOM 3700 N N . THR B 1 215 ? -9.75 -0.705 16.75 1 94.31 215 THR B N 1
ATOM 3701 C CA . THR B 1 215 ? -9.18 -1.004 18.062 1 94.31 215 THR B CA 1
ATOM 3702 C C . THR B 1 215 ? -7.66 -1.084 17.984 1 94.31 215 THR B C 1
ATOM 3704 O O . THR B 1 215 ? -6.965 -0.103 18.25 1 94.31 215 THR B O 1
ATOM 3707 N N . GLN B 1 216 ? -7.152 -2.186 17.406 1 94.75 216 GLN B N 1
ATOM 3708 C CA . GLN B 1 216 ? -5.723 -2.449 17.328 1 94.75 216 GLN B CA 1
ATOM 3709 C C . GLN B 1 216 ? -5.398 -3.408 16.188 1 94.75 216 GLN B C 1
ATOM 3711 O O . GLN B 1 216 ? -6.195 -4.293 15.875 1 94.75 216 GLN B O 1
ATOM 3716 N N . ILE B 1 217 ? -4.258 -3.248 15.609 1 95.38 217 ILE B N 1
ATOM 3717 C CA . ILE B 1 217 ? -3.814 -4.141 14.547 1 95.38 217 ILE B CA 1
ATOM 3718 C C . ILE B 1 217 ? -2.379 -4.586 14.812 1 95.38 217 ILE B C 1
ATOM 3720 O O . ILE B 1 217 ? -1.63 -3.904 15.516 1 95.38 217 ILE B O 1
ATOM 3724 N N . SER B 1 218 ? -2 -5.703 14.305 1 95.94 218 SER B N 1
ATOM 3725 C CA . SER B 1 218 ? -0.656 -6.242 14.477 1 95.94 218 SER B CA 1
ATOM 3726 C C . SER B 1 218 ? 0.254 -5.844 13.32 1 95.94 218 SER B C 1
ATOM 3728 O O . SER B 1 218 ? 0.259 -6.5 12.281 1 95.94 218 SER B O 1
ATOM 3730 N N . THR B 1 219 ? 0.967 -4.809 13.484 1 93.19 219 THR B N 1
ATOM 3731 C CA . THR B 1 219 ? 1.99 -4.367 12.539 1 93.19 219 THR B CA 1
ATOM 3732 C C . THR B 1 219 ? 3.348 -4.258 13.227 1 93.19 219 THR B C 1
ATOM 3734 O O . THR B 1 219 ? 3.42 -4.09 14.445 1 93.19 219 THR B O 1
ATOM 3737 N N . SER B 1 220 ? 4.398 -4.406 12.469 1 89.19 220 SER B N 1
ATOM 3738 C CA . SER B 1 220 ? 5.758 -4.32 12.984 1 89.19 220 SER B CA 1
ATOM 3739 C C . SER B 1 220 ? 6.008 -5.383 14.055 1 89.19 220 SER B C 1
ATOM 3741 O O . SER B 1 220 ? 6.641 -5.105 15.078 1 89.19 220 SER B O 1
ATOM 3743 N N . ASN B 1 221 ? 5.266 -6.531 13.945 1 92.94 221 ASN B N 1
ATOM 3744 C CA . ASN B 1 221 ? 5.656 -7.684 14.742 1 92.94 221 ASN B CA 1
ATOM 3745 C C . ASN B 1 221 ? 6.93 -8.336 14.211 1 92.94 221 ASN B C 1
ATOM 3747 O O . ASN B 1 221 ? 7.418 -7.961 13.141 1 92.94 221 ASN B O 1
ATOM 3751 N N . TYR B 1 222 ? 7.504 -9.273 15.008 1 93.62 222 TYR B N 1
ATOM 3752 C CA . TYR B 1 222 ? 8.781 -9.836 14.562 1 93.62 222 TYR B CA 1
ATOM 3753 C C . TYR B 1 222 ? 8.758 -11.359 14.633 1 93.62 222 TYR B C 1
ATOM 3755 O O . TYR B 1 222 ? 8.203 -11.938 15.578 1 93.62 222 TYR B O 1
ATOM 3763 N N . LEU B 1 223 ? 9.391 -11.883 13.602 1 94.25 223 LEU B N 1
ATOM 3764 C CA . LEU B 1 223 ? 9.625 -13.32 13.609 1 94.25 223 LEU B CA 1
ATOM 3765 C C . LEU B 1 223 ? 10.633 -13.703 14.695 1 94.25 223 LEU B C 1
ATOM 3767 O O . LEU B 1 223 ? 11.641 -13.016 14.875 1 94.25 223 LEU B O 1
ATOM 3771 N N . VAL B 1 224 ? 10.375 -14.773 15.414 1 94.44 224 VAL B N 1
ATOM 3772 C CA . VAL B 1 224 ? 11.367 -15.281 16.359 1 94.44 224 VAL B CA 1
ATOM 3773 C C . VAL B 1 224 ? 11.57 -16.781 16.141 1 94.44 224 VAL B C 1
ATOM 3775 O O . VAL B 1 224 ? 12.297 -17.438 16.891 1 94.44 224 VAL B O 1
ATOM 3778 N N . ALA B 1 225 ? 10.859 -17.344 15.133 1 93.31 225 ALA B N 1
ATOM 3779 C CA . ALA B 1 225 ? 10.953 -18.75 14.758 1 93.31 225 ALA B CA 1
ATOM 3780 C C . ALA B 1 225 ? 10.938 -18.922 13.242 1 93.31 225 ALA B C 1
ATOM 3782 O O . ALA B 1 225 ? 10.602 -17.984 12.508 1 93.31 225 ALA B O 1
ATOM 3783 N N . ASP B 1 226 ? 11.297 -20.094 12.789 1 93.69 226 ASP B N 1
ATOM 3784 C CA . ASP B 1 226 ? 11.336 -20.375 11.359 1 93.69 226 ASP B CA 1
ATOM 3785 C C . ASP B 1 226 ? 9.953 -20.766 10.836 1 93.69 226 ASP B C 1
ATOM 3787 O O . ASP B 1 226 ? 9.797 -21.078 9.656 1 93.69 226 ASP B O 1
ATOM 3791 N N . GLN B 1 227 ? 9.086 -20.75 11.734 1 95.88 227 GLN B N 1
ATOM 3792 C CA . GLN B 1 227 ? 7.695 -21 11.375 1 95.88 227 GLN B CA 1
ATOM 3793 C C . GLN B 1 227 ? 6.75 -20.234 12.297 1 95.88 227 GLN B C 1
ATOM 3795 O O . GLN B 1 227 ? 6.996 -20.109 13.492 1 95.88 227 GLN B O 1
ATOM 3800 N N . VAL B 1 228 ? 5.668 -19.734 11.664 1 97.81 228 VAL B N 1
ATOM 3801 C CA . VAL B 1 228 ? 4.633 -19.062 12.43 1 97.81 228 VAL B CA 1
ATOM 3802 C C . VAL B 1 228 ? 3.289 -19.75 12.219 1 97.81 228 VAL B C 1
ATOM 3804 O O . VAL B 1 228 ? 2.973 -20.172 11.102 1 97.81 228 VAL B O 1
ATOM 3807 N N . THR B 1 229 ? 2.564 -19.953 13.281 1 98.69 229 THR B N 1
ATOM 3808 C CA . THR B 1 229 ? 1.205 -20.469 13.195 1 98.69 229 THR B CA 1
ATOM 3809 C C . THR B 1 229 ? 0.19 -19.391 13.562 1 98.69 229 THR B C 1
ATOM 3811 O O . THR B 1 229 ? 0.323 -18.734 14.594 1 98.69 229 THR B O 1
ATOM 3814 N N . ILE B 1 230 ? -0.796 -19.219 12.711 1 98.69 230 ILE B N 1
ATOM 3815 C CA . ILE B 1 230 ? -1.834 -18.219 12.938 1 98.69 230 ILE B CA 1
ATOM 3816 C C . ILE B 1 230 ? -3.211 -18.844 12.734 1 98.69 230 ILE B C 1
ATOM 3818 O O . ILE B 1 230 ? -3.43 -19.594 11.773 1 98.69 230 ILE B O 1
ATOM 3822 N N . GLU B 1 231 ? -4.078 -18.578 13.602 1 98.69 231 GLU B N 1
ATOM 3823 C CA . GLU B 1 231 ? -5.473 -18.984 13.484 1 98.69 231 GLU B CA 1
ATOM 3824 C C . GLU B 1 231 ? -6.41 -17.781 13.617 1 98.69 231 GLU B C 1
ATOM 3826 O O . GLU B 1 231 ? -6.176 -16.891 14.438 1 98.69 231 GLU B O 1
ATOM 3831 N N . SER B 1 232 ? -7.41 -17.766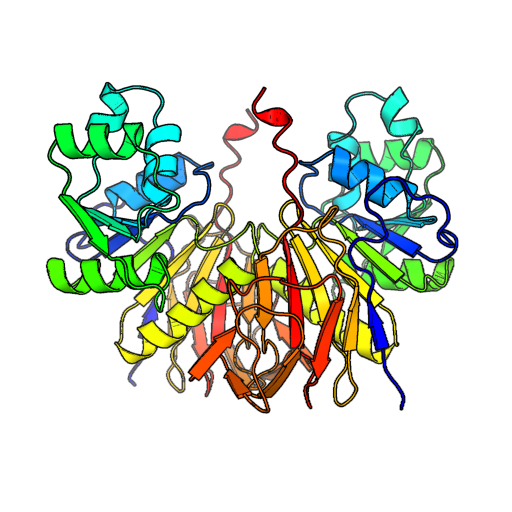 12.859 1 98.56 232 SER B N 1
ATOM 3832 C CA . SER B 1 232 ? -8.438 -16.734 12.875 1 98.56 232 SER B CA 1
ATOM 3833 C C . SER B 1 232 ? -9.75 -17.25 12.297 1 98.56 232 SER B C 1
ATOM 3835 O O . SER B 1 232 ? -9.75 -18.078 11.383 1 98.56 232 SER B O 1
ATOM 3837 N N . PRO B 1 233 ? -10.898 -16.828 12.805 1 98.25 233 PRO B N 1
ATOM 3838 C CA . PRO B 1 233 ? -12.18 -17.25 12.234 1 98.25 233 PRO B CA 1
ATOM 3839 C C . PRO B 1 233 ? -12.438 -16.672 10.852 1 98.25 233 PRO B C 1
ATOM 3841 O O . PRO B 1 233 ? -13.258 -17.188 10.102 1 98.25 233 PRO B O 1
ATOM 3844 N N . ASP B 1 234 ? -11.812 -15.539 10.508 1 97.69 234 ASP B N 1
ATOM 3845 C CA . ASP B 1 234 ? -11.945 -14.852 9.227 1 97.69 234 ASP B CA 1
ATOM 3846 C C . ASP B 1 234 ? -10.609 -14.797 8.492 1 97.69 234 ASP B C 1
ATOM 3848 O O . ASP B 1 234 ? -9.547 -14.914 9.109 1 97.69 234 ASP B O 1
ATOM 3852 N N . PRO B 1 235 ? -10.695 -14.656 7.152 1 97.38 235 PRO B N 1
ATOM 3853 C CA . PRO B 1 235 ? -9.414 -14.445 6.465 1 97.38 235 PRO B CA 1
ATOM 3854 C C . PRO B 1 235 ? -8.695 -13.188 6.938 1 97.38 235 PRO B C 1
ATOM 3856 O O . PRO B 1 235 ? -9.328 -12.156 7.188 1 97.38 235 PRO B O 1
ATOM 3859 N N . VAL B 1 236 ? -7.375 -13.297 7.137 1 98.31 236 VAL B N 1
ATOM 3860 C CA . VAL B 1 236 ? -6.539 -12.156 7.484 1 98.31 236 VAL B CA 1
ATOM 3861 C C . VAL B 1 236 ? -5.352 -12.07 6.527 1 98.31 236 VAL B C 1
ATOM 3863 O O . VAL B 1 236 ? -4.898 -13.086 6 1 98.31 236 VAL B O 1
ATOM 3866 N N . LEU B 1 237 ? -4.965 -10.891 6.242 1 98.62 237 LEU B N 1
ATOM 3867 C CA . LEU B 1 237 ? -3.814 -10.664 5.375 1 98.62 237 LEU B CA 1
ATOM 3868 C C . LEU B 1 237 ? -2.512 -10.812 6.148 1 98.62 237 LEU B C 1
ATOM 3870 O O . LEU B 1 237 ? -2.348 -10.219 7.219 1 98.62 237 LEU B O 1
ATOM 3874 N N . PHE B 1 238 ? -1.621 -11.656 5.688 1 98.69 238 PHE B N 1
ATOM 3875 C CA . PHE B 1 238 ? -0.282 -11.82 6.242 1 98.69 238 PHE B CA 1
ATOM 3876 C C . PHE B 1 238 ? 0.76 -11.164 5.348 1 98.69 238 PHE B C 1
ATOM 3878 O O . PHE B 1 238 ? 0.724 -11.312 4.125 1 98.69 238 PHE B O 1
ATOM 3885 N N . THR B 1 239 ? 1.633 -10.406 5.93 1 98.38 239 THR B N 1
ATOM 3886 C CA . THR B 1 239 ? 2.699 -9.758 5.18 1 98.38 239 THR B CA 1
ATOM 3887 C C . THR B 1 239 ? 4.031 -9.875 5.918 1 98.38 239 THR B C 1
ATOM 3889 O O . THR B 1 239 ? 4.082 -9.734 7.141 1 98.38 239 THR B O 1
ATOM 3892 N N . ILE B 1 240 ? 5.07 -10.125 5.188 1 97.56 240 ILE B N 1
ATOM 3893 C CA . ILE B 1 240 ? 6.395 -10.281 5.777 1 97.56 240 ILE B CA 1
ATOM 3894 C C . ILE B 1 240 ? 7.445 -9.641 4.871 1 97.56 240 ILE B C 1
ATOM 3896 O O . ILE B 1 240 ? 7.355 -9.742 3.645 1 97.56 240 ILE B O 1
ATOM 3900 N N . GLU B 1 241 ? 8.391 -9 5.426 1 95.38 241 GLU B N 1
ATOM 3901 C CA . GLU B 1 241 ? 9.414 -8.305 4.66 1 95.38 241 GLU B CA 1
ATOM 3902 C C . GLU B 1 241 ? 10.461 -9.273 4.117 1 95.38 241 GLU B C 1
ATOM 3904 O O . GLU B 1 241 ? 10.688 -10.336 4.691 1 95.38 241 GLU B O 1
ATOM 3909 N N . PHE B 1 242 ? 11.031 -8.914 2.992 1 92.94 242 PHE B N 1
ATOM 3910 C CA . PHE B 1 242 ? 12.18 -9.641 2.479 1 92.94 242 PHE B CA 1
ATOM 3911 C C . PHE B 1 242 ? 13.453 -9.25 3.221 1 92.94 242 PHE B C 1
ATOM 3913 O O . PHE B 1 242 ? 13.547 -8.141 3.758 1 92.94 242 PHE B O 1
ATOM 3920 N N . LYS B 1 243 ? 14.367 -10.195 3.285 1 84.75 243 LYS B N 1
ATOM 3921 C CA . LYS B 1 243 ? 15.672 -9.859 3.844 1 84.75 243 LYS B CA 1
ATOM 3922 C C . LYS B 1 243 ? 16.484 -8.992 2.879 1 84.75 243 LYS B C 1
ATOM 3924 O O . LYS B 1 243 ? 16.578 -9.305 1.689 1 84.75 243 LYS B O 1
ATOM 3929 N N . PHE B 1 244 ? 16.531 -7.602 3.078 1 64.12 244 PHE B N 1
ATOM 3930 C CA . PHE B 1 244 ? 17.312 -6.734 2.207 1 64.12 244 PHE B CA 1
ATOM 3931 C C . PHE B 1 244 ? 18.781 -7.148 2.203 1 64.12 244 PHE B C 1
ATOM 3933 O O . PHE B 1 244 ? 19.359 -7.426 3.258 1 64.12 244 PHE B O 1
ATOM 3940 N N . ASN B 1 245 ? 19.25 -7.918 1.218 1 49.62 245 ASN B N 1
ATOM 3941 C CA . ASN B 1 245 ? 20.703 -8.078 1.112 1 49.62 245 ASN B CA 1
ATOM 3942 C C . ASN B 1 245 ? 21.406 -6.723 1.085 1 49.62 245 ASN B C 1
ATOM 3944 O O . ASN B 1 245 ? 20.969 -5.801 0.402 1 49.62 245 ASN B O 1
ATOM 3948 N N . GLU B 1 246 ? 22.016 -6.098 2.078 1 39.62 246 GLU B N 1
ATOM 3949 C CA . GLU B 1 246 ? 23.047 -5.074 2.037 1 39.62 246 GLU B CA 1
ATOM 3950 C C . GLU B 1 246 ? 23.781 -5.086 0.701 1 39.62 246 GLU B C 1
ATOM 3952 O O . GLU B 1 246 ? 24.766 -4.367 0.522 1 39.62 246 GLU B O 1
ATOM 3957 N N . LEU B 1 247 ? 23.781 -5.84 -0.218 1 33.84 247 LEU B N 1
ATOM 3958 C CA . LEU B 1 247 ? 24.734 -5.773 -1.323 1 33.84 247 LEU B CA 1
ATOM 3959 C C . LEU B 1 247 ? 24.672 -4.414 -2.014 1 33.84 247 LEU B C 1
ATOM 3961 O O . LEU B 1 247 ? 25.594 -4.039 -2.738 1 33.84 247 LEU B O 1
ATOM 3965 N N . HIS B 1 248 ? 23.594 -3.727 -2.41 1 32.12 248 HIS B N 1
ATOM 3966 C CA . HIS B 1 248 ? 23.906 -2.557 -3.219 1 32.12 248 HIS B CA 1
ATOM 3967 C C . HIS B 1 248 ? 24.344 -1.383 -2.348 1 32.12 248 HIS B C 1
ATOM 3969 O O . HIS B 1 248 ? 24.391 -0.243 -2.814 1 32.12 248 HIS B O 1
ATOM 3975 N N . GLY B 1 249 ? 24.406 -1.42 -1.111 1 26.25 249 GLY B N 1
ATOM 3976 C CA . GLY B 1 249 ? 25.234 -0.35 -0.564 1 26.25 249 GLY B CA 1
ATOM 3977 C C . GLY B 1 249 ? 26.672 -0.412 -1.02 1 26.25 249 GLY B C 1
ATOM 3978 O O . GLY B 1 249 ? 27.547 0.263 -0.456 1 26.25 249 GLY B O 1
ATOM 3979 N N . GLY B 1 250 ? 27.094 -1.35 -1.948 1 23.34 250 GLY B N 1
ATOM 3980 C CA . GLY B 1 250 ? 28.406 -0.926 -2.418 1 23.34 250 GLY B CA 1
ATOM 3981 C C . GLY B 1 250 ? 28.359 0.327 -3.271 1 23.34 250 GLY B C 1
ATOM 3982 O O . GLY B 1 250 ? 27.312 0.639 -3.867 1 23.34 250 GLY B O 1
#

Foldseek 3Di:
DDEAEAEQLVLPDPPQPPPLLFEEEEFEQDADDPVNVVVSQQSSHPAYEYQQNSLVRLVVNQDDPVRSLVRQGQEYEYQNPNHDPVSVVVSVVSPHHYYHDNDPVDGSVRGRVVVCCVPRVHQEYEYEPQDDDDVVSVVVSVVVLVVVVVVNHWYWYDYQWKIKHKDDAPHKYKYFAACVWFPWWKWKAPPVAWWFKAKDQKPDGDDRHIDGPVPHTDGRITGPDRMMIMHIRDMIMMMTTTDPDPVVVD/DDEAEAEQLVLPDPPQPPPLLFEEEEFEQDADDPVNVVVSQQSSHPAYEYQQNSLVRLVVNQDDPVRSLVRQGQEYEYQNPNHDPVSVVVSVVSPHHYYHDNDPVDGSVRGRVVVCCVPRVHQEYEYEPQDDDDVVSVVVSVVVLVVVVVVNHWYWYDYQWKIKHKDDAPHKYKYFAACVWFPWWKWKAPPVAWWFKAKDQKPDGDDRHIDGPVPHTDGRITGPDRMMIMHIRDMIMMMTTTDPDPVVVD

Sequence (500 aa):
MTYVTFSPGAFLGGNTTCDRKQHGLVLLNQPITNMELFKQAWTFCERRICADGGANRLFDALKTDEERLRFLPDVIVGDFDSLRDNVRQWYEDHGVLVKHDTSQDTTDFMKAVTLGNELYQVHGLLVLGALGGRLDHTFHSIFHLFLSLKHHQTVYLLNDACVSFLLHPNVPNIVKTPQNLLGKAVGIIPVAGPTRITTKGLQWDVEDWETSFYTQISTSNYLVADQVTIESPDPVLFTIEFKFNELHGGMTYVTFSPGAFLGGNTTCDRKQHGLVLLNQPITNMELFKQAWTFCERRICADGGANRLFDALKTDEERLRFLPDVIVGDFDSLRDNVRQWYEDHGVLVKHDTSQDTTDFMKAVTLGNELYQVHGLLVLGALGGRLDHTFHSIFHLFLSLKHHQTVYLLNDACVSFLLHPNVPNIVKTPQNLLGKAVGIIPVAGPTRITTKGLQWDVEDWETSFYTQISTSNYLVADQVTIESPDPVLFTIEFKFNELHGG